Protein AF-A0A3C1Q9Z7-F1 (afdb_monomer)

Radius of gyration: 29.39 Å; Cα contacts (8 Å, |Δi|>4): 634; chains: 1; bounding box: 84×66×76 Å

Mean predicted aligned error: 12.73 Å

Secondary structure (DSSP, 8-state):
-----SSS--------------------SSHHHHHHHHHHHHHHHHHHHHHHHHTSSSTTSS---------------------------S--TT-EEEEEEEEE-TTS-EEEEETTEEEEETT--TT-EEEEEEEEE-SSEEEEEEEEEEE--TTB---S-TTTTTBSS-TTTTB-HHHHHHHHHHHHHHIIIIIT--TT---PPP---SS-SS-BSEEEEEEEEETTEEEEEEEBTTSS-EEE-S--TTB-HHHHHHHHHHHHHHHHTTPPBPPTTT---SEEEEEEEE-TTT--EEEEEEESSSSPGGG-HHHHHHHHHHH-TTEEEEEEEE----SS----SEEEEEEE-SEEEEEETTEEEEEESS----S-HHHHHHHHHH-

Foldseek 3Di:
DDPDDLFFDADDDDDDDDDDDDDDDDDPPPVVVVVVVVVVVVVVVVVVVVVVVVVVVVVPPDDDDDDDDDDDDDDDDDDDPDDPPLPPPPDDAFDKDKFAFAAADPLGWTWTDDPNAIETEQPADHGWTFIWGFHADDSRHTYTYTPDTPGHDPQFDDQPDPCVSFFQPPRCSRGHQQRVQVNVQVVVQCCCCVVVVHNPDDRDGDDDDPDQWQQFQKDKWFWAADPNAIATAGHTGRDNDGDHDQDDGRHHPLQSVLVVLLSVVLVVLVFHGADLVVRDTFFTMWMWGAQPAPRAIEIETETLDDQARSNQLLVSLVVSCVVPVSYQWYKYFYDNDDDDDRGDDDIDTSDHDQWDWHDAPNDIDTHGPPDDDDGGRVVVNVVVVVD

Sequence (387 aa):
MSKEGCDFASASMVTQAVGKNAGWRTAGGHVLKALRGQRENMRKKAVVWGRIAMAKSDQHRQNGSGQVQYEAKAVEDTGARHRDLRVSAPVQVGQEVVLTIDGLSSTGEGVGRTLGFAVFVPGALVGEEIVCTVECVKKNYARAILDRVITPSPERAEPMCDLYPSCGGCQLLHLSYEGQLAAKRQRVVDAVTRIGGLDDVKVHPVIGMADPWRYRNKVQHPVGTRDDELVTGCYMGGTHEVVPTEDCHIQRQASMAIIATVRRLAREFGLSGYDEASRQGMLRHVLVKYAYGTGEAMVVLVTNGAGSPGGRGEEFGARIAQDHPEVKSVIQNVNTARGSMVLGRKNIVLWGEETITDRMEGLAFRISATSFYQVNPIQTVTLYRKA

Structure (mmCIF, N/CA/C/O backbone):
data_AF-A0A3C1Q9Z7-F1
#
_entry.id   AF-A0A3C1Q9Z7-F1
#
loop_
_atom_site.group_PDB
_atom_site.id
_atom_site.type_symbol
_atom_site.label_atom_id
_atom_site.label_alt_id
_atom_site.label_comp_id
_atom_site.label_asym_id
_atom_site.label_entity_id
_atom_site.label_seq_id
_atom_site.pdbx_PDB_ins_code
_atom_site.Cartn_x
_atom_site.Cartn_y
_atom_site.Cartn_z
_atom_site.occupancy
_atom_site.B_iso_or_equiv
_atom_site.auth_seq_id
_atom_site.auth_comp_id
_atom_site.auth_asym_id
_atom_site.auth_atom_id
_atom_site.pdbx_PDB_model_num
ATOM 1 N N . MET A 1 1 ? 28.100 17.578 4.627 1.00 30.39 1 MET A N 1
ATOM 2 C CA . MET A 1 1 ? 27.951 16.776 3.391 1.00 30.39 1 MET A CA 1
ATOM 3 C C . MET A 1 1 ? 27.182 15.513 3.751 1.00 30.39 1 MET A C 1
ATOM 5 O O . MET A 1 1 ? 27.782 14.504 4.106 1.00 30.39 1 MET A O 1
ATOM 9 N N . SER A 1 2 ? 25.858 15.633 3.821 1.00 27.48 2 SER A N 1
ATOM 10 C CA . SER A 1 2 ? 24.934 14.602 4.298 1.00 27.48 2 SER A CA 1
ATOM 11 C C . SER A 1 2 ? 24.701 13.528 3.232 1.00 27.48 2 SER A C 1
ATOM 13 O O . SER A 1 2 ? 24.550 13.819 2.049 1.00 27.48 2 SER A O 1
ATOM 15 N N . LYS A 1 3 ? 24.706 12.268 3.675 1.00 29.95 3 LYS A N 1
ATOM 16 C CA . LYS A 1 3 ? 24.340 11.069 2.913 1.00 29.95 3 LYS A CA 1
ATOM 17 C C . LYS A 1 3 ? 22.816 10.870 2.944 1.00 29.95 3 LYS A C 1
ATOM 19 O O . LYS A 1 3 ? 22.336 9.908 3.527 1.00 29.95 3 LYS A O 1
ATOM 24 N N . GLU A 1 4 ? 22.079 11.769 2.315 1.00 37.91 4 GLU A N 1
ATOM 25 C CA . GLU A 1 4 ? 20.675 11.565 1.936 1.00 37.91 4 GLU A CA 1
ATOM 26 C C . GLU A 1 4 ? 20.680 11.740 0.414 1.00 37.91 4 GLU A C 1
ATOM 28 O O . GLU A 1 4 ? 20.879 12.834 -0.087 1.00 37.91 4 GLU A O 1
ATOM 33 N N . GLY A 1 5 ? 20.732 10.726 -0.439 1.00 38.34 5 GLY A N 1
ATOM 34 C CA . GLY A 1 5 ? 20.089 9.431 -0.372 1.00 38.34 5 GLY A CA 1
ATOM 35 C C . GLY A 1 5 ? 19.184 9.380 -1.595 1.00 38.34 5 GLY A C 1
ATOM 36 O O . GLY A 1 5 ? 17.998 9.609 -1.480 1.00 38.34 5 GLY A O 1
ATOM 37 N N . CYS A 1 6 ? 19.752 9.128 -2.781 1.00 43.62 6 CYS A N 1
ATOM 38 C CA . CYS A 1 6 ? 19.045 8.855 -4.054 1.00 43.62 6 CYS A CA 1
ATOM 39 C C . CYS A 1 6 ? 18.153 7.581 -3.995 1.00 43.62 6 CYS A C 1
ATOM 41 O O . CYS A 1 6 ? 17.895 6.919 -4.991 1.00 43.62 6 CYS A O 1
ATOM 43 N N . ASP A 1 7 ? 17.730 7.217 -2.789 1.00 42.00 7 ASP A N 1
ATOM 44 C CA . ASP A 1 7 ? 16.775 6.178 -2.484 1.00 42.00 7 ASP A CA 1
ATOM 45 C C . ASP A 1 7 ? 15.483 6.926 -2.157 1.00 42.00 7 ASP A C 1
ATOM 47 O O . ASP A 1 7 ? 15.411 7.627 -1.153 1.00 42.00 7 ASP A O 1
ATOM 51 N N . PHE A 1 8 ? 14.500 6.806 -3.050 1.00 42.22 8 PHE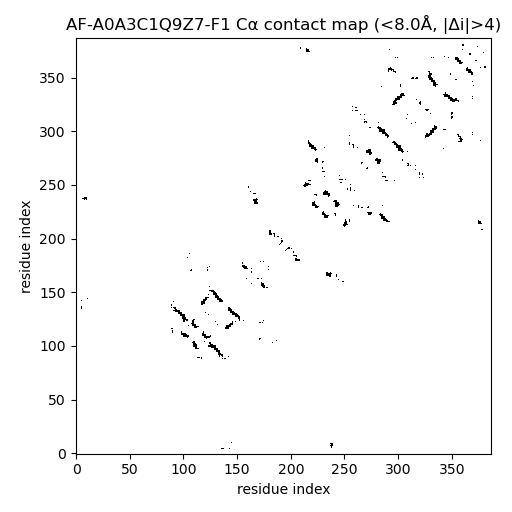 A N 1
ATOM 52 C CA . PHE A 1 8 ? 13.143 7.305 -2.843 1.00 42.22 8 PHE A CA 1
ATOM 53 C C . PHE A 1 8 ? 13.018 8.827 -2.607 1.00 42.22 8 PHE A C 1
ATOM 55 O O . PHE A 1 8 ? 12.402 9.272 -1.647 1.00 42.22 8 PHE A O 1
ATOM 62 N N . ALA A 1 9 ? 13.535 9.637 -3.533 1.00 30.30 9 ALA A N 1
ATOM 63 C CA . ALA A 1 9 ? 13.016 10.989 -3.737 1.00 30.30 9 ALA A CA 1
ATOM 64 C C . ALA A 1 9 ? 11.944 10.931 -4.838 1.00 30.30 9 ALA A C 1
ATOM 66 O O . ALA A 1 9 ? 12.137 10.283 -5.869 1.00 30.30 9 ALA A O 1
ATOM 67 N N . SER A 1 10 ? 10.776 11.514 -4.575 1.00 36.03 10 SER A N 1
ATOM 68 C CA . SER A 1 10 ? 9.692 11.671 -5.542 1.00 36.03 10 SER A CA 1
ATOM 69 C C . SER A 1 10 ? 9.700 13.067 -6.143 1.00 36.03 10 SER A C 1
ATOM 71 O O . SER A 1 10 ? 10.027 14.046 -5.471 1.00 36.03 10 SER A O 1
ATOM 73 N N . ALA A 1 11 ? 9.236 13.120 -7.391 1.00 33.03 11 ALA A N 1
ATOM 74 C CA . ALA A 1 11 ? 8.947 14.302 -8.183 1.00 33.03 11 ALA A CA 1
ATOM 75 C C . ALA A 1 11 ? 8.317 15.440 -7.359 1.00 33.03 11 ALA A C 1
ATOM 77 O O . ALA A 1 11 ? 7.126 15.441 -7.051 1.00 33.03 11 ALA A O 1
ATOM 78 N N . SER A 1 12 ? 9.132 16.442 -7.051 1.00 29.17 12 SER A N 1
ATOM 79 C CA . SER A 1 12 ? 8.684 17.773 -6.669 1.00 29.17 12 SER A CA 1
ATOM 80 C C . SER A 1 12 ? 8.872 18.674 -7.883 1.00 29.17 12 SER A C 1
ATOM 82 O O . SER A 1 12 ? 10.006 18.876 -8.306 1.00 29.17 12 SER A O 1
ATOM 84 N N . MET A 1 13 ? 7.751 19.153 -8.435 1.00 28.89 13 MET A N 1
ATOM 85 C CA . MET A 1 13 ? 7.559 20.339 -9.297 1.00 28.89 13 MET A CA 1
ATOM 86 C C . MET A 1 13 ? 6.588 20.090 -10.463 1.00 28.89 13 MET A C 1
ATOM 88 O O . MET A 1 13 ? 6.927 20.304 -11.617 1.00 28.89 13 MET A O 1
ATOM 92 N N . VAL A 1 14 ? 5.329 19.754 -10.164 1.00 28.75 14 VAL A N 1
ATOM 93 C CA . VAL A 1 14 ? 4.192 20.211 -10.989 1.00 28.75 14 VAL A CA 1
ATOM 94 C C . VAL A 1 14 ? 3.019 20.529 -10.063 1.00 28.75 14 VAL A C 1
ATOM 96 O O . VAL A 1 14 ? 2.076 19.758 -9.911 1.00 28.75 14 VAL A O 1
ATOM 99 N N . THR A 1 15 ? 3.066 21.672 -9.386 1.00 27.31 15 THR A N 1
ATOM 100 C CA . THR A 1 15 ? 1.842 22.296 -8.871 1.00 27.31 15 THR A CA 1
ATOM 101 C C . THR A 1 15 ? 2.059 23.789 -8.722 1.00 27.31 15 THR A C 1
ATOM 103 O O . THR A 1 15 ? 2.426 24.269 -7.660 1.00 27.31 15 THR A O 1
ATOM 106 N N . GLN A 1 16 ? 1.826 24.547 -9.791 1.00 24.61 16 GLN A N 1
ATOM 107 C CA . GLN A 1 16 ? 1.409 25.938 -9.665 1.00 24.61 16 GLN A CA 1
ATOM 108 C C . GLN A 1 16 ? 0.508 26.303 -10.846 1.00 24.61 16 GLN A C 1
ATOM 110 O O . GLN A 1 16 ? 0.833 26.036 -11.998 1.00 24.61 16 GLN A O 1
ATOM 115 N N . ALA A 1 17 ? -0.605 26.950 -10.496 1.00 26.30 17 ALA A N 1
ATOM 116 C CA . ALA A 1 17 ? -1.605 27.594 -11.344 1.00 26.30 17 ALA A CA 1
ATOM 117 C C . ALA A 1 17 ? -2.769 26.732 -11.871 1.00 26.30 17 ALA A C 1
ATOM 119 O O . ALA A 1 17 ? -2.943 26.576 -13.073 1.00 26.30 17 ALA A O 1
ATOM 120 N N . VAL A 1 18 ? -3.688 26.351 -10.974 1.00 27.05 18 VAL A N 1
ATOM 121 C CA . VAL A 1 18 ? -5.127 26.433 -11.285 1.00 27.05 18 VAL A CA 1
ATOM 122 C C . VAL A 1 18 ? -5.853 27.032 -10.082 1.00 27.05 18 VAL A C 1
ATOM 124 O O . VAL A 1 18 ? -5.957 26.408 -9.032 1.00 27.05 18 VAL A O 1
ATOM 127 N N . GLY A 1 19 ? -6.339 28.265 -10.238 1.00 22.94 19 GLY A N 1
ATOM 128 C CA . GLY A 1 19 ? -7.253 28.890 -9.285 1.00 22.94 19 GLY A CA 1
ATOM 129 C C . GLY A 1 19 ? -7.072 30.397 -9.125 1.00 22.94 19 GLY A C 1
ATOM 130 O O . GLY A 1 19 ? -6.485 30.830 -8.139 1.00 22.94 19 GLY A O 1
ATOM 131 N N . LYS A 1 20 ? -7.623 31.190 -10.057 1.00 26.55 20 LYS A N 1
ATOM 132 C CA . LYS A 1 20 ? -8.638 32.235 -9.785 1.00 26.55 20 LYS A CA 1
ATOM 133 C C . LYS A 1 20 ? -8.829 33.193 -10.974 1.00 26.55 20 LYS A C 1
ATOM 135 O O . LYS A 1 20 ? -7.875 33.704 -11.544 1.00 26.55 20 LYS A O 1
ATOM 140 N N . ASN A 1 21 ? -10.107 33.499 -11.181 1.00 25.33 21 ASN A N 1
ATOM 141 C CA . ASN A 1 21 ? -10.713 34.675 -11.807 1.00 25.33 21 ASN A CA 1
ATOM 142 C C . ASN A 1 21 ? -11.062 34.693 -13.302 1.00 25.33 21 ASN A C 1
ATOM 144 O O . ASN A 1 21 ? -10.265 34.479 -14.206 1.00 25.33 21 ASN A O 1
ATOM 148 N N . ALA A 1 22 ? -12.341 35.024 -13.475 1.00 27.78 22 ALA A N 1
ATOM 149 C CA . ALA A 1 22 ? -13.090 35.317 -14.673 1.00 27.78 22 ALA A CA 1
ATOM 150 C C . ALA A 1 22 ? -12.616 36.582 -15.407 1.00 27.78 22 ALA A C 1
ATOM 152 O O . ALA A 1 22 ? -12.175 37.545 -14.783 1.00 27.78 22 ALA A O 1
ATOM 153 N N . GLY A 1 23 ? -12.893 36.616 -16.714 1.00 24.81 23 GLY A N 1
ATOM 154 C CA . GLY A 1 23 ? -13.211 37.849 -17.433 1.00 24.81 23 GLY A CA 1
ATOM 155 C C . GLY A 1 23 ? -12.275 38.235 -18.583 1.00 24.81 23 GLY A C 1
ATOM 156 O O . GLY A 1 23 ? -11.082 38.413 -18.391 1.00 24.81 23 GLY A O 1
ATOM 157 N N . TRP A 1 24 ? -12.917 38.525 -19.720 1.00 23.70 24 TRP A N 1
ATOM 158 C CA . TRP A 1 24 ? -12.494 39.354 -20.862 1.00 23.70 24 TRP A CA 1
ATOM 159 C C . TRP A 1 24 ? -11.914 38.671 -22.115 1.00 23.70 24 TRP A C 1
ATOM 161 O O . TRP A 1 24 ? -10.833 38.092 -22.153 1.00 23.70 24 TRP A O 1
ATOM 171 N N . ARG A 1 25 ? -12.706 38.825 -23.188 1.00 30.78 25 ARG A N 1
ATOM 172 C CA . ARG A 1 25 ? -12.355 38.691 -24.605 1.00 30.78 25 ARG A CA 1
ATOM 173 C C . ARG A 1 25 ? -11.308 39.750 -25.004 1.00 30.78 25 ARG A C 1
ATOM 175 O O . ARG A 1 25 ? -11.165 40.765 -24.338 1.00 30.78 25 ARG A O 1
ATOM 182 N N . THR A 1 26 ? -10.699 39.509 -26.171 1.00 36.16 26 THR A N 1
ATOM 183 C CA . THR A 1 26 ? -9.820 40.366 -27.004 1.00 36.16 26 THR A CA 1
ATOM 184 C C . THR A 1 26 ? -8.334 40.451 -26.635 1.00 36.16 26 THR A C 1
ATOM 186 O O . THR A 1 26 ? -7.927 41.347 -25.912 1.00 36.16 26 THR A O 1
ATOM 189 N N . ALA A 1 27 ? -7.504 39.586 -27.243 1.00 28.39 27 ALA A N 1
ATOM 190 C CA . ALA A 1 27 ? -6.073 39.845 -27.502 1.00 28.39 27 ALA A CA 1
ATOM 191 C C . ALA A 1 27 ? -5.470 38.862 -28.543 1.00 28.39 27 ALA A C 1
ATOM 193 O O . ALA A 1 27 ? -4.442 38.232 -28.313 1.00 28.39 27 ALA A O 1
ATOM 194 N N . GLY A 1 28 ? -6.100 38.706 -29.715 1.00 28.69 28 GLY A N 1
ATOM 195 C CA . GLY A 1 28 ? -5.648 37.778 -30.773 1.00 28.69 28 GLY A CA 1
ATOM 196 C C . GLY A 1 28 ? -4.454 38.243 -31.631 1.00 28.69 28 GLY A C 1
ATOM 197 O O . GLY A 1 28 ? -4.053 37.532 -32.544 1.00 28.69 28 GLY A O 1
ATOM 198 N N . GLY A 1 29 ? -3.877 39.424 -31.380 1.00 28.55 29 GLY A N 1
ATOM 199 C CA . GLY A 1 29 ? -2.871 40.029 -32.272 1.00 28.55 29 GLY A CA 1
ATOM 200 C C . GLY A 1 29 ? -1.401 39.848 -31.868 1.00 28.55 29 GLY A C 1
ATOM 201 O O . GLY A 1 29 ? -0.521 39.879 -32.726 1.00 28.55 29 GLY A O 1
ATOM 202 N N . HIS A 1 30 ? -1.103 39.643 -30.581 1.00 30.22 30 HIS A N 1
ATOM 203 C CA . HIS A 1 30 ? 0.281 39.702 -30.081 1.00 30.22 30 HIS A CA 1
ATOM 204 C C . HIS A 1 30 ? 0.997 38.341 -30.036 1.00 30.22 30 HIS A C 1
ATOM 206 O O . HIS A 1 30 ? 2.220 38.288 -30.168 1.00 30.22 30 HIS A O 1
ATOM 212 N N . VAL A 1 31 ? 0.253 37.232 -29.974 1.00 31.53 31 VAL A N 1
ATOM 213 C CA . VAL A 1 31 ? 0.818 35.868 -29.928 1.00 31.53 31 VAL A CA 1
ATOM 214 C C . VAL A 1 31 ? 1.429 35.450 -31.279 1.00 31.53 31 VAL A C 1
ATOM 216 O O . VAL A 1 31 ? 2.454 34.770 -31.324 1.00 31.53 31 VAL A O 1
ATOM 219 N N . LEU A 1 32 ? 0.893 35.943 -32.403 1.00 32.12 32 LEU A N 1
ATOM 220 C CA . LEU A 1 32 ? 1.396 35.614 -33.746 1.00 32.12 32 LEU A CA 1
ATOM 221 C C . LEU A 1 32 ? 2.736 36.286 -34.109 1.00 32.12 32 LEU A C 1
ATOM 223 O O . LEU A 1 32 ? 3.471 35.758 -34.947 1.00 32.12 32 LEU A O 1
ATOM 227 N N . LYS A 1 33 ? 3.104 37.411 -33.474 1.00 32.56 33 LYS A N 1
ATOM 228 C CA . LYS A 1 33 ? 4.416 38.058 -33.692 1.00 32.56 33 LYS A CA 1
ATOM 229 C C . LYS A 1 33 ? 5.552 37.347 -32.944 1.00 32.56 33 LYS A C 1
ATOM 231 O O . LYS A 1 33 ? 6.646 37.236 -33.494 1.00 32.56 33 LYS A O 1
ATOM 236 N N . ALA A 1 34 ? 5.288 36.797 -31.756 1.00 33.31 34 ALA A N 1
ATOM 237 C CA . ALA A 1 34 ? 6.284 36.061 -30.968 1.00 33.31 34 ALA A CA 1
ATOM 238 C C . ALA A 1 34 ? 6.696 34.727 -31.630 1.00 33.31 34 ALA A C 1
ATOM 240 O O . ALA A 1 34 ? 7.877 34.377 -31.656 1.00 33.31 34 ALA A O 1
ATOM 241 N N . LEU A 1 35 ? 5.744 34.035 -32.268 1.00 32.97 35 LEU A N 1
ATOM 242 C CA . LEU A 1 35 ? 5.987 32.763 -32.963 1.00 32.97 35 LEU A CA 1
ATOM 243 C C . LEU A 1 35 ? 6.791 32.916 -34.270 1.00 32.97 35 LEU A C 1
ATOM 245 O O . LEU A 1 35 ? 7.528 32.006 -34.656 1.00 32.97 35 LEU A O 1
ATOM 249 N N . ARG A 1 36 ? 6.715 34.074 -34.947 1.00 34.47 36 ARG A N 1
ATOM 250 C CA . ARG A 1 36 ? 7.550 34.355 -36.134 1.00 34.47 36 ARG A CA 1
ATOM 251 C C . ARG A 1 36 ? 9.017 34.611 -35.769 1.00 34.47 36 ARG A C 1
ATOM 253 O O . ARG A 1 36 ? 9.893 34.082 -36.449 1.00 34.47 36 ARG A O 1
ATOM 260 N N . GLY A 1 37 ? 9.284 35.321 -34.669 1.00 32.59 37 GLY A N 1
ATOM 261 C CA . GLY A 1 37 ? 10.651 35.606 -34.208 1.00 32.59 37 GLY A CA 1
ATOM 262 C C . GLY A 1 37 ? 11.444 34.357 -33.793 1.00 32.59 37 GLY A C 1
ATOM 263 O O . GLY A 1 37 ? 12.641 34.260 -34.066 1.00 32.59 37 GLY A O 1
ATOM 264 N N . GLN A 1 38 ? 10.783 33.349 -33.211 1.00 36.72 38 GLN A N 1
ATOM 265 C CA . GLN A 1 38 ? 11.439 32.087 -32.836 1.00 36.72 38 GLN A CA 1
ATOM 266 C C . GLN A 1 38 ? 11.796 31.199 -34.043 1.00 36.72 38 GLN A C 1
ATOM 268 O O . GLN A 1 38 ? 12.835 30.533 -34.031 1.00 36.72 38 GLN A O 1
ATOM 273 N N . ARG A 1 39 ? 11.002 31.231 -35.124 1.00 34.47 39 ARG A N 1
ATOM 274 C CA . ARG A 1 39 ? 11.285 30.478 -36.364 1.00 34.47 39 ARG A CA 1
ATOM 275 C C . ARG A 1 39 ? 12.511 31.005 -37.115 1.00 34.47 39 ARG A C 1
ATOM 277 O O . ARG A 1 39 ? 13.263 30.223 -37.698 1.00 34.47 39 ARG A O 1
ATOM 284 N N . GLU A 1 40 ? 12.739 32.313 -37.084 1.00 35.88 40 GLU A N 1
ATOM 285 C CA . GLU A 1 40 ? 13.875 32.953 -37.759 1.00 35.88 40 GLU A CA 1
ATOM 286 C C . GLU A 1 40 ? 15.202 32.700 -37.025 1.00 35.88 40 GLU A C 1
ATOM 288 O O . GLU A 1 40 ? 16.241 32.485 -37.654 1.00 35.88 40 GLU A O 1
ATOM 293 N N . ASN A 1 41 ? 15.151 32.610 -35.692 1.00 35.34 41 ASN A N 1
ATOM 294 C CA . ASN A 1 41 ? 16.310 32.290 -34.860 1.00 35.34 41 ASN A CA 1
ATOM 295 C C . ASN A 1 41 ? 16.735 30.809 -34.988 1.00 35.34 41 ASN A C 1
ATOM 297 O O . ASN A 1 41 ? 17.928 30.500 -34.982 1.00 35.34 41 ASN A O 1
ATOM 301 N N . MET A 1 42 ? 15.779 29.893 -35.202 1.00 36.53 42 MET A N 1
ATOM 302 C CA . MET A 1 42 ? 16.071 28.483 -35.508 1.00 36.53 42 MET A CA 1
ATOM 303 C C . MET A 1 42 ? 16.719 28.289 -36.888 1.00 36.53 42 MET A C 1
ATOM 305 O O . MET A 1 42 ? 17.660 27.506 -37.014 1.00 36.53 42 MET A O 1
ATOM 309 N N . ARG A 1 43 ? 16.299 29.046 -37.914 1.00 37.38 43 ARG A N 1
ATOM 310 C CA . ARG A 1 43 ? 16.929 28.987 -39.249 1.00 37.38 43 ARG A CA 1
ATOM 311 C C . ARG A 1 43 ? 18.377 29.485 -39.242 1.00 37.38 43 ARG A C 1
ATOM 313 O O . ARG A 1 43 ? 19.222 28.877 -39.893 1.00 37.38 43 ARG A O 1
ATOM 320 N N . LYS A 1 44 ? 18.697 30.529 -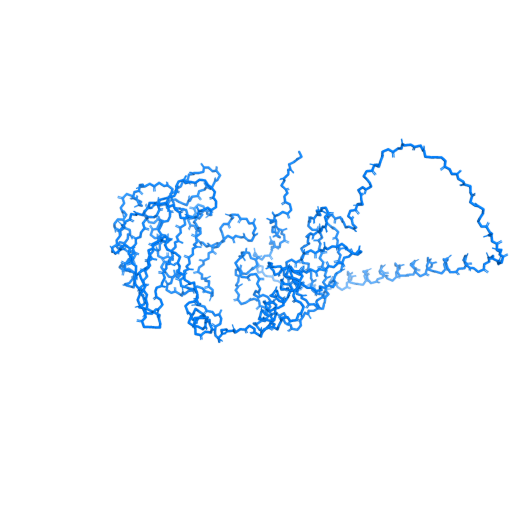38.467 1.00 34.97 44 LYS A N 1
ATOM 321 C CA . LYS A 1 44 ? 20.080 31.034 -38.340 1.00 34.97 44 LYS A CA 1
ATOM 322 C C . LYS A 1 44 ? 21.012 30.041 -37.629 1.00 34.97 44 LYS A C 1
ATOM 324 O O . LYS A 1 44 ? 22.165 29.915 -38.032 1.00 34.97 44 LYS A O 1
ATOM 329 N N . LYS A 1 45 ? 20.517 29.278 -36.643 1.00 37.41 45 LYS A N 1
ATOM 330 C CA . LYS A 1 45 ? 21.303 28.231 -35.956 1.00 37.41 45 LYS A CA 1
ATOM 331 C C . LYS A 1 45 ? 21.590 27.005 -36.838 1.00 37.41 45 LYS A C 1
ATOM 333 O O . LYS A 1 45 ? 22.677 26.443 -36.736 1.00 37.41 45 LYS A O 1
ATOM 338 N N . ALA A 1 46 ? 20.685 26.642 -37.751 1.00 35.94 46 ALA A N 1
ATOM 339 C CA . ALA A 1 46 ? 20.885 25.522 -38.681 1.00 35.94 46 ALA A CA 1
ATOM 340 C C . ALA A 1 46 ? 21.978 25.790 -39.742 1.00 35.94 46 ALA A C 1
ATOM 342 O O . ALA A 1 46 ? 22.743 24.892 -40.086 1.00 35.94 46 ALA A O 1
ATOM 343 N N . VAL A 1 47 ? 22.118 27.037 -40.213 1.00 38.03 47 VAL A N 1
ATOM 344 C CA . VAL A 1 47 ? 23.144 27.420 -41.209 1.00 38.03 47 VAL A CA 1
ATOM 345 C C . VAL A 1 47 ? 24.564 27.399 -40.619 1.00 38.03 47 VAL A C 1
ATOM 347 O O . VAL A 1 47 ? 25.520 27.065 -41.318 1.00 38.03 47 VAL A O 1
ATOM 350 N N . VAL A 1 48 ? 24.712 27.701 -39.323 1.00 35.56 48 VAL A N 1
ATOM 351 C CA . VAL A 1 48 ? 26.011 27.666 -38.623 1.00 35.56 48 VAL A CA 1
ATOM 352 C C . VAL A 1 48 ? 26.490 26.226 -38.404 1.00 35.56 48 VAL A C 1
ATOM 354 O O . VAL A 1 48 ? 27.671 25.942 -38.593 1.00 35.56 48 VAL A O 1
ATOM 357 N N . TRP A 1 49 ? 25.580 25.294 -38.104 1.00 34.38 49 TRP A N 1
ATOM 358 C CA . TRP A 1 49 ? 25.919 23.874 -37.939 1.00 34.38 49 TRP A CA 1
ATOM 359 C C . TRP A 1 49 ? 26.242 23.163 -39.263 1.00 34.38 49 TRP A C 1
ATOM 361 O O . TRP A 1 49 ? 27.127 22.309 -39.291 1.00 34.38 49 TRP A O 1
ATOM 371 N N . GLY A 1 50 ? 25.629 23.578 -40.378 1.00 32.50 50 GLY A N 1
ATOM 372 C CA . GLY A 1 50 ? 25.967 23.064 -41.713 1.00 32.50 50 GLY A CA 1
ATOM 373 C C . GLY A 1 50 ? 27.395 23.399 -42.175 1.00 32.50 50 GLY A C 1
ATOM 374 O O . GLY A 1 50 ? 28.012 22.605 -42.881 1.00 32.50 50 GLY A O 1
ATOM 375 N N . ARG A 1 51 ? 27.967 24.532 -41.735 1.00 32.94 51 ARG A N 1
ATOM 376 C CA . ARG A 1 51 ? 29.344 24.938 -42.093 1.00 32.94 51 ARG A CA 1
ATOM 377 C C . ARG A 1 51 ? 30.434 24.238 -41.274 1.00 32.94 51 ARG A C 1
ATOM 379 O O . ARG A 1 51 ? 31.548 24.096 -41.761 1.00 32.94 51 ARG A O 1
ATOM 386 N N . ILE A 1 52 ? 30.121 23.764 -40.066 1.00 36.16 52 ILE A N 1
ATOM 387 C CA . ILE A 1 52 ? 31.079 23.045 -39.204 1.00 36.16 52 ILE A CA 1
ATOM 388 C C . ILE A 1 52 ? 31.215 21.573 -39.633 1.00 36.16 52 ILE A C 1
ATOM 390 O O . ILE A 1 52 ? 32.296 20.997 -39.521 1.00 36.16 52 ILE A O 1
ATOM 394 N N . ALA A 1 53 ? 30.155 20.979 -40.192 1.00 34.12 53 ALA A N 1
ATOM 395 C CA . ALA A 1 53 ? 30.173 19.600 -40.684 1.00 34.12 53 ALA A CA 1
ATOM 396 C C . ALA A 1 53 ? 30.992 19.417 -41.981 1.00 34.12 53 ALA A C 1
ATOM 398 O O . ALA A 1 53 ? 31.610 18.372 -42.159 1.00 34.12 53 ALA A O 1
ATOM 399 N N . MET A 1 54 ? 31.076 20.437 -42.846 1.00 32.16 54 MET A N 1
ATOM 400 C CA . MET A 1 54 ? 31.872 20.380 -44.087 1.00 32.16 54 MET A CA 1
ATOM 401 C C . MET A 1 54 ? 33.382 20.598 -43.876 1.00 32.16 54 MET A C 1
ATOM 403 O O . MET A 1 54 ? 34.177 20.168 -44.701 1.00 32.16 54 MET A O 1
ATOM 407 N N . ALA A 1 55 ? 33.808 21.201 -42.760 1.00 35.50 55 ALA A N 1
ATOM 408 C CA . ALA A 1 55 ? 35.228 21.459 -42.488 1.00 35.50 55 ALA A CA 1
ATOM 409 C C . ALA A 1 55 ? 35.990 20.249 -41.903 1.00 35.50 55 ALA A C 1
ATOM 411 O O . ALA A 1 55 ? 37.217 20.268 -41.847 1.00 35.50 55 ALA A O 1
ATOM 412 N N . LYS A 1 56 ? 35.287 19.189 -41.472 1.00 34.34 56 LYS A N 1
ATOM 413 C CA . LYS A 1 56 ? 35.901 17.965 -40.916 1.00 34.34 56 LYS A CA 1
ATOM 414 C C . LYS A 1 56 ? 36.001 16.801 -41.908 1.00 34.34 56 LYS A C 1
ATOM 416 O O . LYS A 1 56 ? 36.671 15.822 -41.597 1.00 34.34 56 LYS A O 1
ATOM 421 N N . SER A 1 57 ? 35.395 16.899 -43.094 1.00 33.31 57 SER A N 1
ATOM 422 C CA . SER A 1 57 ? 35.490 15.860 -44.132 1.00 33.31 57 SER A CA 1
ATOM 423 C C . SER A 1 57 ? 36.656 16.050 -45.112 1.00 33.31 57 SER A C 1
ATOM 425 O O . SER A 1 57 ? 37.012 15.094 -45.793 1.00 33.31 57 SER A O 1
ATOM 427 N N . ASP A 1 58 ? 37.296 17.225 -45.147 1.00 32.31 58 ASP A N 1
ATOM 428 C CA . ASP A 1 58 ? 38.420 17.514 -46.061 1.00 32.31 58 ASP A CA 1
ATOM 429 C C . ASP A 1 58 ? 39.816 17.268 -45.456 1.00 32.31 58 ASP A C 1
ATOM 431 O O . ASP A 1 58 ? 40.804 17.209 -46.183 1.00 32.31 58 ASP A O 1
ATOM 435 N N . GLN A 1 59 ? 39.926 17.028 -44.143 1.00 32.72 59 GLN A N 1
ATOM 436 C CA . GLN A 1 59 ? 41.213 16.732 -43.485 1.00 32.72 59 GLN A CA 1
ATOM 437 C C . GLN A 1 59 ? 41.616 15.246 -43.498 1.00 32.72 59 GLN A C 1
ATOM 439 O O . GLN A 1 59 ? 42.709 14.910 -43.050 1.00 32.72 59 GLN A O 1
ATOM 444 N N . HIS A 1 60 ? 40.792 14.351 -44.054 1.00 33.12 60 HIS A N 1
ATOM 445 C CA . HIS A 1 60 ? 41.086 12.910 -44.131 1.00 33.12 60 HIS A CA 1
ATOM 446 C C . HIS A 1 60 ? 41.421 12.391 -45.538 1.00 33.12 60 HIS A C 1
ATOM 448 O O . HIS A 1 60 ? 41.390 11.185 -45.775 1.00 33.12 60 HIS A O 1
ATOM 454 N N . ARG A 1 61 ? 41.797 13.275 -46.476 1.00 31.95 61 ARG A N 1
ATOM 455 C CA . ARG A 1 61 ? 42.127 12.881 -47.860 1.00 31.95 61 ARG A CA 1
ATOM 456 C C . ARG A 1 61 ? 43.543 13.214 -48.336 1.00 31.95 61 ARG A C 1
ATOM 458 O O . ARG A 1 61 ? 43.803 13.155 -49.533 1.00 31.95 61 ARG A O 1
ATOM 465 N N . GLN A 1 62 ? 44.470 13.492 -47.420 1.00 34.56 62 GLN A N 1
ATOM 466 C CA . GLN A 1 62 ? 45.902 13.601 -47.718 1.00 34.56 62 GLN A CA 1
ATOM 467 C C . GLN A 1 62 ? 46.732 12.993 -46.584 1.00 34.56 62 GLN A C 1
ATOM 469 O O . GLN A 1 62 ? 46.953 13.628 -45.561 1.00 34.56 62 GLN A O 1
ATOM 474 N N . ASN A 1 63 ? 47.120 11.728 -46.751 1.00 30.00 63 ASN A N 1
ATOM 475 C CA . ASN A 1 63 ? 48.484 11.224 -46.554 1.00 30.00 63 ASN A CA 1
ATOM 476 C C . ASN A 1 63 ? 48.467 9.701 -46.717 1.00 30.00 63 ASN A C 1
ATOM 478 O O . ASN A 1 63 ? 47.849 8.973 -45.944 1.00 30.00 63 ASN A O 1
ATOM 482 N N . GLY A 1 64 ? 49.088 9.250 -47.805 1.00 27.03 64 GLY A N 1
ATOM 483 C CA . GLY A 1 64 ? 49.180 7.852 -48.187 1.00 27.03 64 GLY A CA 1
ATOM 484 C C . GLY A 1 64 ? 50.247 7.074 -47.420 1.00 27.03 64 GLY A C 1
ATOM 485 O O . GLY A 1 64 ? 51.158 7.641 -46.825 1.00 27.03 64 GLY A O 1
ATOM 486 N N . SER A 1 65 ? 50.090 5.752 -47.507 1.00 34.12 65 SER A N 1
ATOM 487 C CA . SER A 1 65 ? 51.133 4.719 -47.553 1.00 34.12 65 SER A CA 1
ATOM 488 C C . SER A 1 65 ? 52.373 4.913 -46.669 1.00 34.12 65 SER A C 1
ATOM 490 O O . SER A 1 65 ? 53.356 5.529 -47.074 1.00 34.12 65 SER A O 1
ATOM 492 N N . GLY A 1 66 ? 52.377 4.230 -45.526 1.00 27.12 66 GLY A N 1
ATOM 493 C CA . GLY A 1 66 ? 53.586 3.916 -44.772 1.00 27.12 66 GLY A CA 1
ATOM 494 C C . GLY A 1 66 ? 53.322 2.741 -43.840 1.00 27.12 66 GLY A C 1
ATOM 495 O O . GLY A 1 66 ? 52.662 2.901 -42.818 1.00 27.12 66 GLY A O 1
ATOM 496 N N . GLN A 1 67 ? 53.800 1.549 -44.207 1.00 29.88 67 GLN A N 1
ATOM 497 C CA . GLN A 1 67 ? 53.939 0.436 -43.269 1.00 29.88 67 GLN A CA 1
ATOM 498 C C . GLN A 1 67 ? 54.903 0.871 -42.163 1.00 29.88 67 GLN A C 1
ATOM 500 O O . GLN A 1 67 ? 56.059 1.174 -42.444 1.00 29.88 67 GLN A O 1
ATOM 505 N N . VAL A 1 68 ? 54.441 0.879 -40.915 1.00 28.00 68 VAL A N 1
ATOM 506 C CA . VAL A 1 68 ? 55.312 1.037 -39.748 1.00 28.00 68 VAL A CA 1
ATOM 507 C C . VAL A 1 68 ? 55.247 -0.261 -38.957 1.00 28.00 68 VAL A C 1
ATOM 509 O O . VAL A 1 68 ? 54.209 -0.623 -38.405 1.00 28.00 68 VAL A O 1
ATOM 512 N N . GLN A 1 69 ? 56.359 -0.994 -38.978 1.00 24.28 69 GLN A N 1
ATOM 513 C CA . GLN A 1 69 ? 56.609 -2.134 -38.106 1.00 24.28 69 GLN A CA 1
ATOM 514 C C . GLN A 1 69 ? 56.803 -1.629 -36.671 1.00 24.28 69 GLN A C 1
ATOM 516 O O . GLN A 1 69 ? 57.536 -0.669 -36.447 1.00 24.28 69 GLN A O 1
ATOM 521 N N . TYR A 1 70 ? 56.156 -2.273 -35.701 1.00 27.39 70 TYR A N 1
ATOM 522 C CA . TYR A 1 70 ? 56.383 -1.999 -34.284 1.00 27.39 70 TYR A CA 1
ATOM 523 C C . TYR A 1 70 ? 57.499 -2.911 -33.762 1.00 27.39 70 TYR A C 1
ATOM 525 O O . TYR A 1 70 ? 57.300 -4.115 -33.612 1.00 27.39 70 TYR A O 1
ATOM 533 N N . GLU A 1 71 ? 58.667 -2.335 -33.471 1.00 24.67 71 GLU A N 1
ATOM 534 C CA . GLU A 1 71 ? 59.677 -2.962 -32.614 1.00 24.67 71 GLU A CA 1
ATOM 535 C C . GLU A 1 71 ? 59.230 -2.873 -31.148 1.00 24.67 71 GLU A C 1
ATOM 537 O O . GLU A 1 71 ? 58.932 -1.794 -30.629 1.00 24.67 71 GLU A O 1
ATOM 542 N N . ALA A 1 72 ? 59.193 -4.016 -30.465 1.00 26.80 72 ALA A N 1
ATOM 543 C CA . ALA A 1 72 ? 58.938 -4.087 -29.035 1.00 26.80 72 ALA A CA 1
ATOM 544 C C . ALA A 1 72 ? 60.177 -3.613 -28.258 1.00 26.80 72 ALA A C 1
ATOM 546 O O . ALA A 1 72 ? 61.194 -4.303 -28.216 1.00 26.80 72 ALA A O 1
ATOM 547 N N . LYS A 1 73 ? 60.082 -2.453 -27.597 1.00 25.42 73 LYS A N 1
ATOM 548 C CA . LYS A 1 73 ? 60.985 -2.090 -26.498 1.00 25.42 73 LYS A CA 1
ATOM 549 C C . LYS A 1 73 ? 60.297 -2.381 -25.171 1.00 25.42 73 LYS A C 1
ATOM 551 O O . LYS A 1 73 ? 59.251 -1.811 -24.871 1.00 25.42 73 LYS A O 1
ATOM 556 N N . ALA A 1 74 ? 60.902 -3.278 -24.399 1.00 27.03 74 ALA A N 1
ATOM 557 C CA . ALA A 1 74 ? 60.563 -3.516 -23.006 1.00 27.03 74 ALA A CA 1
ATOM 558 C C . ALA A 1 74 ? 60.728 -2.212 -22.210 1.00 27.03 74 ALA A C 1
ATOM 560 O O . ALA A 1 74 ? 61.776 -1.570 -22.285 1.00 27.03 74 ALA A O 1
ATOM 561 N N . VAL A 1 75 ? 59.688 -1.823 -21.472 1.00 27.89 75 VAL A N 1
ATOM 562 C CA . VAL A 1 75 ? 59.748 -0.750 -20.477 1.00 27.89 75 VAL A CA 1
ATOM 563 C C . VAL A 1 75 ? 59.541 -1.395 -19.117 1.00 27.89 75 VAL A C 1
ATOM 565 O O . VAL A 1 75 ? 58.573 -2.124 -18.906 1.00 27.89 75 VAL A O 1
ATOM 568 N N . GLU A 1 76 ? 60.516 -1.161 -18.247 1.00 27.08 76 GLU A N 1
ATOM 569 C CA . GLU A 1 76 ? 60.633 -1.708 -16.904 1.00 27.08 76 GLU A CA 1
ATOM 570 C C . GLU A 1 76 ? 59.465 -1.299 -15.998 1.00 27.08 76 GLU A C 1
ATOM 572 O O . GLU A 1 76 ? 58.995 -0.157 -15.995 1.00 27.08 76 GLU A O 1
ATOM 577 N N . ASP A 1 77 ? 59.035 -2.280 -15.208 1.00 31.56 77 ASP A N 1
ATOM 578 C CA . ASP A 1 77 ? 58.035 -2.191 -14.153 1.00 31.56 77 ASP A CA 1
ATOM 579 C C . ASP A 1 77 ? 58.506 -1.228 -13.054 1.00 31.56 77 ASP A C 1
ATOM 581 O O . ASP A 1 77 ? 59.359 -1.550 -12.225 1.00 31.56 77 ASP A O 1
ATOM 585 N N . THR A 1 78 ? 57.960 -0.013 -13.060 1.00 30.56 78 THR A N 1
ATOM 586 C CA . THR A 1 78 ? 58.077 0.917 -11.936 1.00 30.56 78 THR A CA 1
ATOM 587 C C . THR A 1 78 ? 56.729 0.992 -11.238 1.00 30.56 78 THR A C 1
ATOM 589 O O . THR A 1 78 ? 55.782 1.629 -11.699 1.00 30.56 78 THR A O 1
ATOM 592 N N . GLY A 1 79 ? 56.653 0.294 -10.104 1.00 40.50 79 GLY A N 1
ATOM 593 C CA . GLY A 1 79 ? 55.475 0.186 -9.257 1.00 40.50 79 GLY A CA 1
ATOM 594 C C . GLY A 1 79 ? 54.867 1.543 -8.897 1.00 40.50 79 GLY A C 1
ATOM 595 O O . GLY A 1 79 ? 55.303 2.224 -7.969 1.00 40.50 79 GLY A O 1
ATOM 596 N N . ALA A 1 80 ? 53.785 1.891 -9.588 1.00 30.62 80 ALA A N 1
ATOM 597 C CA . ALA A 1 80 ? 52.883 2.970 -9.226 1.00 30.62 80 ALA A CA 1
ATOM 598 C C . ALA A 1 80 ? 51.496 2.371 -8.977 1.00 30.62 80 ALA A C 1
ATOM 600 O O . ALA A 1 80 ? 50.843 1.833 -9.867 1.00 30.62 80 ALA A O 1
ATOM 601 N N . ARG A 1 81 ? 51.067 2.447 -7.715 1.00 32.94 81 ARG A N 1
ATOM 602 C CA . ARG A 1 81 ? 49.771 1.984 -7.204 1.00 32.94 81 ARG A CA 1
ATOM 603 C C . ARG A 1 81 ? 48.646 2.434 -8.140 1.00 32.94 81 ARG A C 1
ATOM 605 O O . ARG A 1 81 ? 48.525 3.632 -8.397 1.00 32.94 81 ARG A O 1
ATOM 612 N N . HIS A 1 82 ? 47.819 1.487 -8.589 1.00 33.81 82 HIS A N 1
ATOM 613 C CA . HIS A 1 82 ? 46.568 1.737 -9.304 1.00 33.81 82 HIS A CA 1
ATOM 614 C C . HIS A 1 82 ? 45.762 2.829 -8.582 1.00 33.81 82 HIS A C 1
ATOM 616 O O . HIS A 1 82 ? 45.113 2.583 -7.566 1.00 33.81 82 HIS A O 1
ATOM 622 N N . ARG A 1 83 ? 45.822 4.064 -9.088 1.00 37.16 83 ARG A N 1
ATOM 623 C CA . ARG A 1 83 ? 44.838 5.093 -8.762 1.00 37.16 83 ARG A CA 1
ATOM 624 C C . ARG A 1 83 ? 43.536 4.643 -9.406 1.00 37.16 83 ARG A C 1
ATOM 626 O O . ARG A 1 83 ? 43.487 4.509 -10.625 1.00 37.16 83 ARG A O 1
ATOM 633 N N . ASP A 1 84 ? 42.511 4.422 -8.587 1.00 36.72 84 ASP A N 1
ATOM 634 C CA . ASP A 1 84 ? 41.125 4.255 -9.020 1.00 36.72 84 ASP A CA 1
ATOM 635 C C . ASP A 1 84 ? 40.772 5.337 -10.052 1.00 36.72 84 ASP A C 1
ATOM 637 O O . ASP A 1 84 ? 40.485 6.488 -9.704 1.00 36.72 84 ASP A O 1
ATOM 641 N N . LEU A 1 85 ? 40.776 4.971 -11.334 1.00 40.53 85 LEU A N 1
ATOM 642 C CA . LEU A 1 85 ? 40.096 5.722 -12.378 1.00 40.53 85 LEU A CA 1
ATOM 643 C C . LEU A 1 85 ? 38.603 5.593 -12.077 1.00 40.53 85 LEU A C 1
ATOM 645 O O . LEU A 1 85 ? 37.933 4.667 -12.531 1.00 40.53 85 LEU A O 1
ATOM 649 N N . ARG A 1 86 ? 38.076 6.500 -11.249 1.00 44.84 86 ARG A N 1
ATOM 650 C CA . ARG A 1 86 ? 36.633 6.699 -11.128 1.00 44.84 86 ARG A CA 1
ATOM 651 C C . ARG A 1 86 ? 36.146 7.130 -12.504 1.00 44.84 86 ARG A C 1
ATOM 653 O O . ARG A 1 86 ? 36.249 8.305 -12.844 1.00 44.84 86 ARG A O 1
ATOM 660 N N . VAL A 1 87 ? 35.661 6.176 -13.294 1.00 54.12 87 VAL A N 1
ATOM 661 C CA . VAL A 1 87 ? 34.889 6.461 -14.501 1.00 54.12 87 VAL A CA 1
ATOM 662 C C . VAL A 1 87 ? 33.744 7.355 -14.042 1.00 54.12 87 VAL A C 1
ATOM 664 O O . VAL A 1 87 ? 32.873 6.923 -13.285 1.00 54.12 87 VAL A O 1
ATOM 667 N N . SER A 1 88 ? 33.819 8.640 -14.383 1.00 69.81 88 SER A N 1
ATOM 668 C CA . SER A 1 88 ? 32.738 9.576 -14.114 1.00 69.81 88 SER A CA 1
ATOM 669 C C . SER A 1 88 ? 31.498 9.043 -14.813 1.00 69.81 88 SER A C 1
ATOM 671 O O . SER A 1 88 ? 31.583 8.655 -15.980 1.00 69.81 88 SER A O 1
ATOM 673 N N . ALA A 1 89 ? 30.369 9.003 -14.109 1.00 82.88 89 ALA A N 1
ATOM 674 C CA . ALA A 1 89 ? 29.115 8.595 -14.719 1.00 82.88 89 ALA A CA 1
ATOM 675 C C . ALA A 1 89 ? 28.878 9.406 -16.011 1.00 82.88 89 ALA A C 1
ATOM 677 O O . ALA A 1 89 ? 29.158 10.609 -16.028 1.00 82.88 89 ALA A O 1
ATOM 678 N N . PRO A 1 90 ? 28.370 8.782 -17.086 1.00 90.06 90 PRO A N 1
ATOM 679 C CA . PRO A 1 90 ? 28.177 9.449 -18.376 1.00 90.06 90 PRO A CA 1
ATOM 680 C C . PRO A 1 90 ? 27.028 10.469 -18.370 1.00 90.06 90 PRO A C 1
ATOM 682 O O . PRO A 1 90 ? 26.715 11.051 -19.406 1.00 90.06 90 PRO A O 1
ATOM 685 N N . VAL A 1 91 ? 26.391 10.669 -17.215 1.00 93.69 91 VAL A N 1
ATOM 686 C CA . VAL A 1 91 ? 25.275 11.584 -17.000 1.00 93.69 91 VAL A CA 1
ATOM 687 C C . VAL A 1 91 ? 25.489 12.413 -15.738 1.00 93.69 91 VAL A C 1
ATOM 689 O O . VAL A 1 91 ? 26.158 11.975 -14.798 1.00 93.69 91 VAL A O 1
ATOM 692 N N . GLN A 1 92 ? 24.891 13.601 -15.705 1.00 94.62 92 GLN A N 1
ATOM 693 C CA . GLN A 1 92 ? 24.936 14.527 -14.572 1.00 94.62 92 GLN A CA 1
ATOM 694 C C . GLN A 1 92 ? 23.529 14.833 -14.055 1.00 94.62 92 GLN A C 1
ATOM 696 O O . GLN A 1 92 ? 22.560 14.764 -14.802 1.00 94.62 92 GLN A O 1
ATOM 701 N N . VAL A 1 93 ? 23.413 15.191 -12.776 1.00 96.50 93 VAL A N 1
ATOM 702 C CA . VAL A 1 93 ? 22.138 15.643 -12.196 1.00 96.50 93 VAL A CA 1
ATOM 703 C C . VAL A 1 93 ? 21.636 16.886 -12.936 1.00 96.50 93 VAL A C 1
ATOM 705 O O . VAL A 1 93 ? 22.415 17.795 -13.217 1.00 96.50 93 VAL A O 1
ATOM 708 N N . GLY A 1 94 ? 20.343 16.914 -13.258 1.00 95.81 94 GLY A N 1
ATOM 709 C CA . GLY A 1 94 ? 19.689 17.961 -14.045 1.00 95.81 94 GLY A CA 1
ATOM 710 C C . GLY A 1 94 ? 19.881 17.832 -15.559 1.00 95.81 94 GLY A C 1
ATOM 711 O O . GLY A 1 94 ? 19.356 18.654 -16.305 1.00 95.81 94 GLY A O 1
ATOM 712 N N . GLN A 1 95 ? 20.621 16.827 -16.035 1.00 96.19 95 GLN A N 1
ATOM 713 C CA . GLN A 1 95 ? 20.789 16.588 -17.465 1.00 96.19 95 GLN A CA 1
ATOM 714 C C . GLN A 1 95 ? 19.520 15.973 -18.066 1.00 96.19 95 GLN A C 1
ATOM 716 O O . GLN A 1 95 ? 19.060 14.928 -17.607 1.00 96.19 95 GLN A O 1
ATOM 721 N N . GLU A 1 96 ? 19.012 16.582 -19.136 1.00 97.56 96 GLU A N 1
ATOM 722 C CA . GLU A 1 96 ? 17.980 15.988 -19.988 1.00 97.56 96 GLU A CA 1
ATOM 723 C C . GLU A 1 96 ? 18.612 14.911 -20.886 1.00 97.56 96 GLU A C 1
ATOM 725 O O . GLU A 1 96 ? 19.646 15.136 -21.527 1.00 97.56 96 GLU A O 1
ATOM 730 N N . VAL A 1 97 ? 17.999 13.729 -20.931 1.00 96.12 97 VAL A N 1
ATOM 731 C CA . VAL A 1 97 ? 18.417 12.617 -21.789 1.00 96.12 97 VAL A CA 1
ATOM 732 C C . VAL A 1 97 ? 17.215 12.022 -22.515 1.00 96.12 97 VAL A C 1
ATOM 734 O O . VAL A 1 97 ? 16.118 11.929 -21.965 1.00 96.12 97 VAL A O 1
ATOM 737 N N . VAL A 1 98 ? 17.440 11.603 -23.760 1.00 97.44 98 VAL A N 1
ATOM 738 C CA . VAL A 1 98 ? 16.479 10.811 -24.533 1.00 97.44 98 VAL A CA 1
ATOM 739 C C . VAL A 1 98 ? 16.838 9.343 -24.361 1.00 97.44 98 VAL A C 1
ATOM 741 O O . VAL A 1 98 ? 18.001 8.976 -24.544 1.00 97.44 98 VAL A O 1
ATOM 744 N N . LEU A 1 99 ? 15.863 8.517 -23.988 1.00 97.19 99 LEU A N 1
ATOM 745 C CA . LEU A 1 99 ? 16.066 7.090 -23.744 1.00 97.19 99 LEU A CA 1
ATOM 746 C C . LEU A 1 99 ? 15.005 6.258 -24.450 1.00 97.19 99 LEU A C 1
ATOM 748 O O . LEU A 1 99 ? 13.827 6.612 -24.459 1.00 97.19 99 LEU A O 1
ATOM 752 N N . THR A 1 100 ? 15.435 5.106 -24.953 1.00 97.94 100 THR A N 1
ATOM 753 C CA . THR A 1 100 ? 14.549 3.982 -25.251 1.00 97.94 100 THR A CA 1
ATOM 754 C C . THR A 1 100 ? 14.498 3.067 -24.031 1.00 97.94 100 THR A C 1
ATOM 756 O O . THR A 1 100 ? 15.531 2.793 -23.413 1.00 97.94 100 THR A O 1
ATOM 759 N N . ILE A 1 101 ? 13.300 2.624 -23.654 1.00 98.12 101 ILE A N 1
ATOM 760 C CA . ILE A 1 101 ? 13.102 1.742 -22.502 1.00 98.12 101 ILE A CA 1
ATOM 761 C C . ILE A 1 101 ? 13.132 0.278 -22.942 1.00 98.12 101 ILE A C 1
ATOM 763 O O . ILE A 1 101 ? 12.258 -0.187 -23.677 1.00 98.12 101 ILE A O 1
ATOM 767 N N . ASP A 1 102 ? 14.115 -0.459 -22.427 1.00 94.88 102 ASP A N 1
ATOM 768 C CA . ASP A 1 102 ? 14.397 -1.850 -22.803 1.00 94.88 102 ASP A CA 1
ATOM 769 C C . ASP A 1 102 ? 13.667 -2.868 -21.915 1.00 94.88 102 ASP A C 1
ATOM 771 O O . ASP A 1 102 ? 13.513 -4.035 -22.275 1.00 94.88 102 ASP A O 1
ATOM 775 N N . GLY A 1 103 ? 13.270 -2.463 -20.707 1.00 94.69 103 GLY A N 1
ATOM 776 C CA . GLY A 1 103 ? 12.727 -3.376 -19.708 1.00 94.69 103 GLY A CA 1
ATOM 777 C C . GLY A 1 103 ? 12.145 -2.663 -18.496 1.00 94.69 103 GLY A C 1
ATOM 778 O O . GLY A 1 103 ? 12.184 -1.438 -18.400 1.00 94.69 103 GLY A O 1
ATOM 779 N N . LEU A 1 104 ? 11.623 -3.453 -17.559 1.00 96.00 104 LEU A N 1
ATOM 780 C CA . LEU A 1 104 ? 11.145 -2.977 -16.264 1.00 96.00 104 LEU A CA 1
ATOM 781 C C . LEU A 1 104 ? 11.998 -3.558 -15.137 1.00 96.00 104 LEU A C 1
ATOM 783 O O . LEU A 1 104 ? 12.416 -4.717 -15.186 1.00 96.00 104 LEU A O 1
ATOM 787 N N . SER A 1 105 ? 12.226 -2.765 -14.096 1.00 93.06 105 SER A N 1
ATOM 788 C CA . SER A 1 105 ? 12.821 -3.232 -12.849 1.00 93.06 105 SER A CA 1
ATOM 789 C C . SER A 1 105 ? 11.847 -4.131 -12.070 1.00 93.06 105 SER A C 1
ATOM 791 O O . SER A 1 105 ? 10.654 -4.225 -12.370 1.00 93.06 105 SER A O 1
ATOM 793 N N . SER A 1 106 ? 12.325 -4.767 -10.996 1.00 87.19 106 SER A N 1
ATOM 794 C CA . SER A 1 106 ? 11.478 -5.572 -10.101 1.00 87.19 106 SER A CA 1
ATOM 795 C C . SER A 1 106 ? 10.341 -4.779 -9.439 1.00 87.19 106 SER A C 1
ATOM 797 O O . SER A 1 106 ? 9.341 -5.380 -9.036 1.00 87.19 106 SER A O 1
ATOM 799 N N . THR A 1 107 ? 10.516 -3.459 -9.327 1.00 86.44 107 THR A N 1
ATOM 800 C CA . THR A 1 107 ? 9.583 -2.456 -8.784 1.00 86.44 107 THR A CA 1
ATOM 801 C C . THR A 1 107 ? 8.723 -1.792 -9.865 1.00 86.44 107 THR A C 1
ATOM 803 O O . THR A 1 107 ? 7.898 -0.945 -9.541 1.00 86.44 107 THR A O 1
ATOM 806 N N . GLY A 1 108 ? 8.871 -2.189 -11.135 1.00 92.19 108 GLY A N 1
ATOM 807 C CA . GLY A 1 108 ? 8.054 -1.681 -12.239 1.00 92.19 108 GLY A CA 1
ATOM 808 C C . GLY A 1 108 ? 8.532 -0.360 -12.839 1.00 92.19 108 GLY A C 1
ATOM 809 O O . GLY A 1 108 ? 7.759 0.307 -13.515 1.00 92.19 108 GLY A O 1
ATOM 810 N N . GLU A 1 109 ? 9.779 0.038 -12.594 1.00 95.12 109 GLU A N 1
ATOM 811 C CA . GLU A 1 109 ? 10.361 1.251 -13.177 1.00 95.12 109 GLU A CA 1
ATOM 812 C C . GLU A 1 109 ? 10.938 0.935 -14.553 1.00 95.12 109 GLU A C 1
ATOM 814 O O . GLU A 1 109 ? 11.586 -0.101 -14.716 1.00 95.12 109 GLU A O 1
ATOM 819 N N . GLY A 1 110 ? 10.753 1.829 -15.524 1.00 97.12 110 GLY A N 1
ATOM 820 C CA . GLY A 1 110 ? 11.386 1.710 -16.831 1.00 97.12 110 GLY A CA 1
ATOM 821 C C . GLY A 1 110 ? 12.904 1.716 -16.704 1.00 97.12 110 GLY A C 1
ATOM 822 O O . GLY A 1 110 ? 13.469 2.503 -15.944 1.00 97.12 110 GLY A O 1
ATOM 823 N N . VAL A 1 111 ? 13.573 0.834 -17.438 1.00 97.31 111 VAL A N 1
ATOM 824 C CA . VAL A 1 111 ? 15.033 0.758 -17.492 1.00 97.31 111 VAL A CA 1
ATOM 825 C C . VAL A 1 111 ? 15.482 1.021 -18.919 1.00 97.31 111 VAL A C 1
ATOM 827 O O . VAL A 1 111 ? 15.221 0.219 -19.816 1.00 97.31 111 VAL A O 1
ATOM 830 N N . GLY A 1 112 ? 16.174 2.141 -19.108 1.00 96.88 112 GLY A N 1
ATOM 831 C CA . GLY A 1 112 ? 16.895 2.467 -20.335 1.00 96.88 112 GLY A CA 1
ATOM 832 C C . GLY A 1 112 ? 18.402 2.495 -20.093 1.00 96.88 112 GLY A C 1
ATOM 833 O O . GLY A 1 112 ? 18.877 2.430 -18.951 1.00 96.88 112 GLY A O 1
ATOM 834 N N . ARG A 1 113 ? 19.179 2.605 -21.170 1.00 95.44 113 ARG A N 1
ATOM 835 C CA . ARG A 1 113 ? 20.636 2.766 -21.088 1.00 95.44 113 ARG A CA 1
ATOM 836 C C . ARG A 1 113 ? 21.116 3.922 -21.946 1.00 95.44 113 ARG A C 1
ATOM 838 O O . ARG A 1 113 ? 20.687 4.085 -23.081 1.00 95.44 113 ARG A O 1
ATOM 845 N N . THR A 1 114 ? 22.083 4.667 -21.425 1.00 91.81 114 THR A N 1
ATOM 846 C CA . THR A 1 114 ? 22.853 5.655 -22.188 1.00 91.81 114 THR A CA 1
ATOM 847 C C . THR A 1 114 ? 24.335 5.367 -22.017 1.00 91.81 114 THR A C 1
ATOM 849 O O . THR A 1 114 ? 24.811 5.217 -20.894 1.00 91.81 114 THR A O 1
ATOM 852 N N . LEU A 1 115 ? 25.062 5.196 -23.126 1.00 88.69 115 LEU A N 1
ATOM 853 C CA . LEU A 1 115 ? 26.486 4.821 -23.116 1.00 88.69 115 LEU A CA 1
ATOM 854 C C . LEU A 1 115 ? 26.782 3.599 -22.214 1.00 88.69 115 LEU A C 1
ATOM 856 O O . LEU A 1 115 ? 27.769 3.567 -21.485 1.00 88.69 115 LEU A O 1
ATOM 860 N N . GLY A 1 116 ? 25.884 2.606 -22.222 1.00 88.88 116 GLY A N 1
ATOM 861 C CA . GLY A 1 116 ? 25.980 1.396 -21.394 1.00 88.88 116 GLY A CA 1
ATOM 862 C C . GLY A 1 116 ? 25.624 1.577 -19.910 1.00 88.88 116 GLY A C 1
ATOM 863 O O . GLY A 1 116 ? 25.597 0.594 -19.172 1.00 88.88 116 GLY A O 1
ATOM 864 N N . PHE A 1 117 ? 25.308 2.793 -19.464 1.00 94.00 117 PHE A N 1
ATOM 865 C CA . PHE A 1 117 ? 24.952 3.111 -18.083 1.00 94.00 117 PHE A CA 1
ATOM 866 C C . PHE A 1 117 ? 23.437 3.067 -17.877 1.00 94.00 117 PHE A C 1
ATOM 868 O O . PHE A 1 117 ? 22.684 3.675 -18.639 1.00 94.00 117 PHE A O 1
ATOM 875 N N . ALA A 1 118 ? 22.989 2.330 -16.859 1.00 96.31 118 ALA A N 1
ATOM 876 C CA . ALA A 1 118 ? 21.570 2.119 -16.591 1.00 96.31 118 ALA A CA 1
ATOM 877 C C . ALA A 1 118 ? 20.912 3.372 -15.998 1.00 96.31 118 ALA A C 1
ATOM 879 O O . ALA A 1 118 ? 21.437 3.976 -15.058 1.00 96.31 118 ALA A O 1
ATOM 880 N N . VAL A 1 119 ? 19.737 3.721 -16.517 1.00 97.50 119 VAL A N 1
ATOM 881 C CA . VAL A 1 119 ? 18.906 4.818 -16.018 1.00 97.50 119 VAL A CA 1
ATOM 882 C C . VAL A 1 119 ? 17.509 4.281 -15.718 1.00 97.50 119 VAL A C 1
ATOM 884 O O . VAL A 1 119 ? 16.847 3.733 -16.600 1.00 97.50 119 VAL A O 1
ATOM 887 N N . PHE A 1 120 ? 17.083 4.421 -14.464 1.00 97.38 120 PHE A N 1
ATOM 888 C CA . PHE A 1 120 ? 15.760 4.021 -13.990 1.00 97.38 120 PHE A CA 1
ATOM 889 C C . PHE A 1 120 ? 14.798 5.203 -14.059 1.00 97.38 120 PHE A C 1
ATOM 891 O O . PHE A 1 120 ? 15.093 6.271 -13.518 1.00 97.38 120 PHE A O 1
ATOM 898 N N . VAL A 1 121 ? 13.648 5.002 -14.694 1.00 97.19 121 VAL A N 1
ATOM 899 C CA . VAL A 1 121 ? 12.646 6.042 -14.934 1.00 97.19 121 VAL A CA 1
ATOM 900 C C . VAL A 1 121 ? 11.263 5.525 -14.517 1.00 97.19 121 VAL A C 1
ATOM 902 O O . VAL A 1 121 ? 10.623 4.777 -15.262 1.00 97.19 121 VAL A O 1
ATOM 905 N N . PRO A 1 122 ? 10.785 5.869 -13.308 1.00 94.81 122 PRO A N 1
ATOM 906 C CA . PRO A 1 122 ? 9.431 5.536 -12.873 1.00 94.81 122 PRO A CA 1
ATOM 907 C C . PRO A 1 122 ? 8.373 6.080 -13.841 1.00 94.81 122 PRO A C 1
ATOM 909 O O . PRO A 1 122 ? 8.478 7.211 -14.309 1.00 94.81 122 PRO A O 1
ATOM 912 N N . GLY A 1 123 ? 7.342 5.282 -14.128 1.00 94.50 123 GLY A N 1
ATOM 913 C CA . GLY A 1 123 ? 6.246 5.665 -15.029 1.00 94.50 123 GLY A CA 1
ATOM 914 C C . GLY A 1 123 ? 6.532 5.486 -16.526 1.00 94.50 123 GLY A C 1
ATOM 915 O O . GLY A 1 123 ? 5.631 5.711 -17.339 1.00 94.50 123 GLY A O 1
ATOM 916 N N . ALA A 1 124 ? 7.754 5.090 -16.898 1.00 97.19 124 ALA A N 1
ATOM 917 C CA . ALA A 1 124 ? 8.122 4.746 -18.268 1.00 97.19 124 ALA A CA 1
ATOM 918 C C . ALA A 1 124 ? 7.947 3.240 -18.531 1.00 97.19 124 ALA A C 1
ATOM 920 O O . ALA A 1 124 ? 8.214 2.413 -17.655 1.00 97.19 124 ALA A O 1
ATOM 921 N N . LEU A 1 125 ? 7.516 2.886 -19.742 1.00 97.69 125 LEU A N 1
ATOM 922 C CA . LEU A 1 125 ? 7.179 1.518 -20.142 1.00 97.69 125 LEU A CA 1
ATOM 923 C C . LEU A 1 125 ? 8.094 0.989 -21.242 1.00 97.69 125 LEU A C 1
ATOM 925 O O . LEU A 1 125 ? 8.689 1.748 -21.996 1.00 97.69 125 LEU A O 1
ATOM 929 N N . VAL A 1 126 ? 8.177 -0.337 -21.356 1.00 96.75 126 VAL A N 1
ATOM 930 C CA . VAL A 1 126 ? 8.973 -1.009 -22.394 1.00 96.75 126 VAL A CA 1
ATOM 931 C C . VAL A 1 126 ? 8.506 -0.606 -23.791 1.00 96.75 126 VAL A C 1
ATOM 933 O O . VAL A 1 126 ? 7.304 -0.572 -24.070 1.00 96.75 126 VAL A O 1
ATOM 936 N N . GLY A 1 127 ? 9.477 -0.339 -24.665 1.00 95.88 127 GLY A N 1
ATOM 937 C CA . GLY A 1 127 ? 9.251 0.083 -26.046 1.00 95.88 127 GLY A CA 1
ATOM 938 C C . GLY A 1 127 ? 9.024 1.584 -26.211 1.00 95.88 127 GLY A C 1
ATOM 939 O O . GLY A 1 127 ? 8.890 2.043 -27.342 1.00 95.88 127 GLY A O 1
ATOM 940 N N . GLU A 1 128 ? 8.999 2.355 -25.122 1.00 98.06 128 GLU A N 1
ATOM 941 C CA . GLU A 1 128 ? 8.848 3.804 -25.207 1.00 98.06 128 GLU A CA 1
ATOM 942 C C . GLU A 1 128 ? 10.147 4.508 -25.559 1.00 98.06 128 GLU A C 1
ATOM 944 O O . GLU A 1 128 ? 11.225 4.143 -25.087 1.00 98.06 128 GLU A O 1
ATOM 949 N N . GLU A 1 129 ? 10.004 5.583 -26.328 1.00 98.25 129 GLU A N 1
ATOM 950 C CA . GLU A 1 129 ? 11.013 6.627 -26.435 1.00 98.25 129 GLU A CA 1
ATOM 951 C C . GLU A 1 129 ? 10.569 7.811 -25.577 1.00 98.25 129 GLU A C 1
ATOM 953 O O . GLU A 1 129 ? 9.454 8.321 -25.731 1.00 98.25 129 GLU A O 1
ATOM 958 N N . ILE A 1 130 ? 11.427 8.238 -24.656 1.00 98.31 130 ILE A N 1
ATOM 959 C CA . ILE A 1 130 ? 11.094 9.236 -23.642 1.00 98.31 130 ILE A CA 1
ATOM 960 C C . ILE A 1 130 ? 12.148 10.331 -23.556 1.00 98.31 130 ILE A C 1
ATOM 962 O O . ILE A 1 130 ? 13.310 10.134 -23.912 1.00 98.31 130 ILE A O 1
ATOM 966 N N . VAL A 1 131 ? 11.737 11.470 -23.007 1.00 98.19 131 VAL A N 1
ATOM 967 C CA . VAL A 1 131 ? 12.637 12.486 -22.465 1.00 98.19 131 VAL A CA 1
ATOM 968 C C . VAL A 1 131 ? 12.522 12.457 -20.952 1.00 98.19 131 VAL A C 1
ATOM 970 O O . VAL A 1 131 ? 11.412 12.480 -20.411 1.00 98.19 131 VAL A O 1
ATOM 973 N N . CYS A 1 132 ? 13.662 12.387 -20.278 1.00 97.94 132 CYS A N 1
ATOM 974 C CA . CYS A 1 132 ? 13.725 12.404 -18.827 1.00 97.94 132 CYS A CA 1
ATOM 975 C C . CYS A 1 132 ? 14.902 13.236 -18.323 1.00 97.94 132 CYS A C 1
ATOM 977 O O . CYS A 1 132 ? 15.962 13.289 -18.955 1.00 97.94 132 CYS A O 1
ATOM 979 N N . THR A 1 133 ? 14.733 13.806 -17.136 1.00 98.25 133 THR A N 1
ATOM 980 C CA . THR A 1 133 ? 15.748 14.607 -16.461 1.00 98.25 133 THR A CA 1
ATOM 981 C C . THR A 1 133 ? 16.373 13.795 -15.340 1.00 98.25 133 THR A C 1
ATOM 983 O O . THR A 1 133 ? 15.683 13.281 -14.459 1.00 98.25 133 THR A O 1
ATOM 986 N N . VAL A 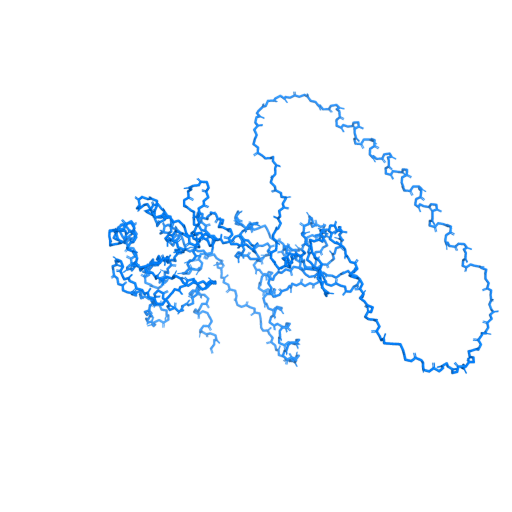1 134 ? 17.698 13.660 -15.366 1.00 97.75 134 VAL A N 1
ATOM 987 C CA . VAL A 1 134 ? 18.450 12.898 -14.363 1.00 97.75 134 VAL A CA 1
ATOM 988 C C . VAL A 1 134 ? 18.299 13.561 -12.996 1.00 97.75 134 VAL A C 1
ATOM 990 O O . VAL A 1 134 ? 18.799 14.656 -12.758 1.00 97.75 134 VAL A O 1
ATOM 993 N N . GLU A 1 135 ? 17.628 12.874 -12.081 1.00 96.25 135 GLU A N 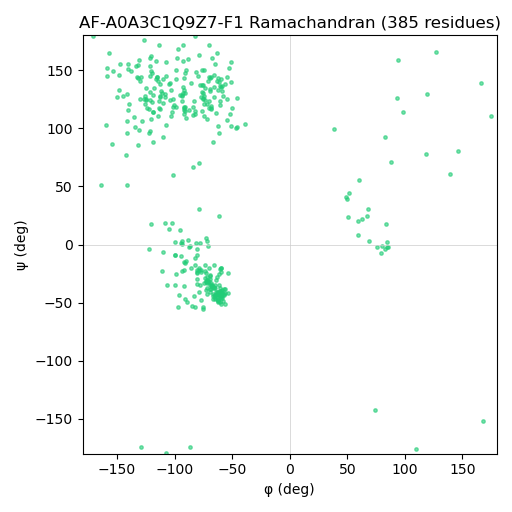1
ATOM 994 C CA . GLU A 1 135 ? 17.369 13.343 -10.721 1.00 96.25 135 GLU A CA 1
ATOM 995 C C . GLU A 1 135 ? 18.573 13.064 -9.825 1.00 96.25 135 GLU A C 1
ATOM 997 O O . GLU A 1 135 ? 19.011 13.914 -9.051 1.00 96.25 135 GLU A O 1
ATOM 1002 N N . CYS A 1 136 ? 19.145 11.866 -9.941 1.00 95.31 136 CYS A N 1
ATOM 1003 C CA . CYS A 1 136 ? 20.280 11.482 -9.126 1.00 95.31 136 CYS A CA 1
ATOM 1004 C C . CYS A 1 136 ? 21.157 10.426 -9.794 1.00 95.31 136 CYS A C 1
ATOM 1006 O O . CYS A 1 136 ? 20.702 9.575 -10.556 1.00 95.31 136 CYS A O 1
ATOM 1008 N N . VAL A 1 137 ? 22.452 10.485 -9.484 1.00 95.88 137 VAL A N 1
ATOM 1009 C CA . VAL A 1 137 ? 23.478 9.615 -10.063 1.00 95.88 137 VAL A CA 1
ATOM 1010 C C . VAL A 1 137 ? 24.166 8.842 -8.944 1.00 95.88 137 VAL A C 1
ATOM 1012 O O . VAL A 1 137 ? 24.691 9.423 -7.992 1.00 95.88 137 VAL A O 1
ATOM 1015 N N . LYS A 1 138 ? 24.163 7.514 -9.050 1.00 94.25 138 LYS A N 1
ATOM 1016 C CA . LYS A 1 138 ? 24.875 6.589 -8.160 1.00 94.25 138 LYS A CA 1
ATOM 1017 C C . LYS A 1 138 ? 26.079 6.001 -8.903 1.00 94.25 138 LYS A C 1
ATOM 1019 O O . LYS A 1 138 ? 26.331 6.300 -10.064 1.00 94.25 138 LYS A O 1
ATOM 1024 N N . LYS A 1 139 ? 26.832 5.127 -8.226 1.00 90.69 139 LYS A N 1
ATOM 1025 C CA . LYS A 1 139 ? 28.062 4.522 -8.768 1.00 90.69 139 LYS A CA 1
ATOM 1026 C C . LYS A 1 139 ? 27.843 3.783 -10.099 1.00 90.69 139 LYS A C 1
ATOM 1028 O O . LYS A 1 139 ? 28.676 3.900 -10.985 1.00 90.69 139 LYS A O 1
ATOM 1033 N N . ASN A 1 140 ? 26.744 3.032 -10.220 1.00 91.81 140 ASN A N 1
ATOM 1034 C CA . ASN A 1 140 ? 26.510 2.108 -11.342 1.00 91.81 140 ASN A CA 1
ATOM 1035 C C . ASN A 1 140 ? 25.218 2.393 -12.126 1.00 91.81 140 ASN A C 1
ATOM 1037 O O . ASN A 1 140 ? 24.924 1.688 -13.087 1.00 91.81 140 ASN A O 1
ATOM 1041 N N . TYR A 1 141 ? 24.415 3.358 -11.683 1.00 94.88 141 TYR A N 1
ATOM 1042 C CA . TYR A 1 141 ? 23.148 3.704 -12.316 1.00 94.88 141 TYR A CA 1
ATOM 1043 C C . TYR A 1 141 ? 22.747 5.140 -11.979 1.00 94.88 141 TYR A C 1
ATOM 1045 O O . TYR A 1 141 ? 23.271 5.733 -11.033 1.00 94.88 141 TYR A O 1
ATOM 1053 N N . ALA A 1 142 ? 21.789 5.677 -12.724 1.00 96.62 142 ALA A N 1
ATOM 1054 C CA . ALA A 1 142 ? 21.084 6.907 -12.390 1.00 96.62 142 ALA A CA 1
ATOM 1055 C C . ALA A 1 142 ? 19.580 6.654 -12.270 1.00 96.62 142 ALA A C 1
ATOM 1057 O O . ALA A 1 142 ? 19.055 5.663 -12.779 1.00 96.62 142 ALA A O 1
ATOM 1058 N N . ARG A 1 143 ? 18.892 7.569 -11.597 1.00 96.25 143 ARG A N 1
ATOM 1059 C CA . ARG A 1 143 ? 17.435 7.679 -11.598 1.00 96.25 143 ARG A CA 1
ATOM 1060 C C . ARG A 1 143 ? 17.068 8.994 -12.275 1.00 96.25 143 ARG A C 1
ATOM 1062 O O . ARG A 1 143 ? 17.764 9.993 -12.083 1.00 96.25 143 ARG A O 1
ATOM 1069 N N . ALA A 1 144 ? 16.013 8.986 -13.073 1.00 97.19 144 ALA A N 1
ATOM 1070 C CA . ALA A 1 144 ? 15.522 10.165 -13.768 1.00 97.19 144 ALA A CA 1
ATOM 1071 C C . ALA A 1 144 ? 14.009 10.314 -13.596 1.00 97.19 144 ALA A C 1
ATOM 1073 O O . ALA A 1 144 ? 13.294 9.335 -13.371 1.00 97.19 144 ALA A O 1
ATOM 1074 N N . ILE A 1 145 ? 13.539 11.551 -13.710 1.00 96.38 145 ILE A N 1
ATOM 1075 C CA . ILE A 1 145 ? 12.122 11.905 -13.724 1.00 96.38 145 ILE A CA 1
ATOM 1076 C C . ILE A 1 145 ? 11.662 11.903 -15.180 1.00 96.38 145 ILE A C 1
ATOM 1078 O O . ILE A 1 145 ? 12.318 12.489 -16.039 1.00 96.38 145 ILE A O 1
ATOM 1082 N N . LEU A 1 146 ? 10.555 11.219 -15.464 1.00 97.00 146 LEU A N 1
ATOM 1083 C CA . LEU A 1 146 ? 9.930 11.234 -16.783 1.00 97.00 146 LEU A CA 1
ATOM 1084 C C . LEU A 1 146 ? 9.346 12.626 -17.063 1.00 97.00 146 LEU A C 1
ATOM 1086 O O . LEU A 1 146 ? 8.405 13.034 -16.386 1.00 97.00 146 LEU A O 1
ATOM 1090 N N . ASP A 1 147 ? 9.861 13.320 -18.079 1.00 97.06 147 ASP A N 1
ATOM 1091 C CA . ASP A 1 147 ? 9.370 14.651 -18.459 1.00 97.06 147 ASP A CA 1
ATOM 1092 C C . ASP A 1 147 ? 8.256 14.549 -19.502 1.00 97.06 147 ASP A C 1
ATOM 1094 O O . ASP A 1 147 ? 7.213 15.195 -19.395 1.00 97.06 147 ASP A O 1
ATOM 1098 N N . ARG A 1 148 ? 8.477 13.734 -20.541 1.00 97.12 148 ARG A N 1
ATOM 1099 C CA . ARG A 1 148 ? 7.476 13.442 -21.575 1.00 97.12 148 ARG A CA 1
ATOM 1100 C C . ARG A 1 148 ? 7.773 12.139 -22.302 1.00 97.12 148 ARG A C 1
ATOM 1102 O O . ARG A 1 148 ? 8.927 11.758 -22.487 1.00 97.12 148 ARG A O 1
ATOM 1109 N N . VAL A 1 149 ? 6.715 11.513 -22.799 1.00 97.94 149 VAL A N 1
ATOM 1110 C CA . VAL A 1 149 ? 6.792 10.360 -23.698 1.00 97.94 149 VAL A CA 1
ATOM 1111 C C . VAL A 1 149 ? 6.744 10.868 -25.140 1.00 97.94 149 VAL A C 1
ATOM 1113 O O . VAL A 1 149 ? 5.820 11.594 -25.503 1.00 97.94 149 VAL A O 1
ATOM 1116 N N . ILE A 1 150 ? 7.754 10.530 -25.946 1.00 97.88 150 ILE A N 1
ATOM 1117 C CA . ILE A 1 150 ? 7.810 10.866 -27.378 1.00 97.88 150 ILE A CA 1
ATOM 1118 C C . ILE A 1 150 ? 7.002 9.834 -28.162 1.00 97.88 150 ILE A C 1
ATOM 1120 O O . ILE A 1 150 ? 6.084 10.194 -28.897 1.00 97.88 150 ILE A O 1
ATOM 1124 N N . THR A 1 151 ? 7.326 8.557 -27.957 1.00 98.00 151 THR A N 1
ATOM 1125 C CA . THR A 1 151 ? 6.644 7.425 -28.589 1.00 98.00 151 THR A CA 1
ATOM 1126 C C . THR A 1 151 ? 6.070 6.536 -27.489 1.00 98.00 151 THR A C 1
ATOM 1128 O O . THR A 1 151 ? 6.852 5.898 -26.781 1.00 98.00 151 THR A O 1
ATOM 1131 N N . PRO A 1 152 ? 4.739 6.518 -27.289 1.00 97.44 152 PRO A N 1
ATOM 1132 C CA . PRO A 1 152 ? 4.118 5.725 -26.237 1.00 97.44 152 PRO A CA 1
ATOM 1133 C C . PRO A 1 152 ? 4.063 4.239 -26.590 1.00 97.44 152 PRO A C 1
ATOM 1135 O O . PRO A 1 152 ? 3.928 3.861 -27.754 1.00 97.44 152 PRO A O 1
ATOM 1138 N N . SER A 1 153 ? 4.113 3.398 -25.558 1.00 97.31 153 SER A N 1
ATOM 1139 C CA . SER A 1 153 ? 3.890 1.959 -25.690 1.00 97.31 153 SER A CA 1
ATOM 1140 C C . SER A 1 153 ? 2.418 1.700 -26.033 1.00 97.31 153 SER A C 1
ATOM 1142 O O . SER A 1 153 ? 1.551 2.374 -25.470 1.00 97.31 153 SER A O 1
ATOM 1144 N N . PRO A 1 154 ? 2.090 0.708 -26.883 1.00 95.88 154 PRO A N 1
ATOM 1145 C CA . PRO A 1 154 ? 0.698 0.311 -27.111 1.00 95.88 154 PRO A CA 1
ATOM 1146 C C . PRO A 1 154 ? 0.009 -0.190 -25.832 1.00 95.88 154 PRO A C 1
ATOM 1148 O O . PRO A 1 154 ? -1.212 -0.151 -25.743 1.00 95.88 154 PRO A O 1
ATOM 1151 N N . GLU A 1 155 ? 0.786 -0.622 -24.834 1.00 97.00 155 GLU A N 1
ATOM 1152 C CA . GLU A 1 155 ? 0.280 -1.069 -23.535 1.00 97.00 155 GLU A CA 1
ATOM 1153 C C . GLU A 1 155 ? 0.110 0.083 -22.528 1.00 97.00 155 GLU A C 1
ATOM 1155 O O . GLU A 1 155 ? -0.317 -0.156 -21.397 1.00 97.00 155 GLU A O 1
ATOM 1160 N N . ARG A 1 156 ? 0.455 1.332 -22.884 1.00 97.31 156 ARG A N 1
ATOM 1161 C CA . ARG A 1 156 ? 0.246 2.482 -21.995 1.00 97.31 156 ARG A CA 1
ATOM 1162 C C . ARG A 1 156 ? -1.251 2.714 -21.798 1.00 97.31 156 ARG A C 1
ATOM 1164 O O . ARG A 1 156 ? -1.993 2.901 -22.758 1.00 97.31 156 ARG A O 1
ATOM 1171 N N . ALA A 1 157 ? -1.669 2.770 -20.541 1.00 95.94 157 ALA A N 1
ATOM 1172 C CA . ALA A 1 157 ? -3.034 3.077 -20.140 1.00 95.94 157 ALA A CA 1
ATOM 1173 C C . ALA A 1 157 ? -3.059 4.318 -19.245 1.00 95.94 157 ALA A C 1
ATOM 1175 O O . ALA A 1 157 ? -2.117 4.568 -18.491 1.00 95.94 157 ALA A O 1
ATOM 1176 N N . GLU A 1 158 ? -4.150 5.081 -19.308 1.00 94.00 158 GLU A N 1
ATOM 1177 C CA . GLU A 1 158 ? -4.381 6.160 -18.350 1.00 94.00 158 GLU A CA 1
ATOM 1178 C C . GLU A 1 158 ? -4.788 5.549 -16.996 1.00 94.00 158 GLU A C 1
ATOM 1180 O O . GLU A 1 158 ? -5.745 4.765 -16.941 1.00 94.00 158 GLU A O 1
ATOM 1185 N N . PRO A 1 159 ? -4.085 5.864 -15.895 1.00 93.81 159 PRO A N 1
ATOM 1186 C CA . PRO A 1 159 ? -4.442 5.371 -14.572 1.00 93.81 159 PRO A CA 1
ATOM 1187 C C . PRO A 1 159 ? -5.849 5.827 -14.165 1.00 93.81 159 PRO A C 1
ATOM 1189 O O . PRO A 1 159 ? -6.115 7.015 -14.052 1.00 93.81 159 PRO A O 1
ATOM 1192 N N . MET A 1 160 ? -6.742 4.891 -13.834 1.00 90.56 160 MET A N 1
ATOM 1193 C CA . MET A 1 160 ? -8.112 5.227 -13.399 1.00 90.56 160 MET A CA 1
ATOM 1194 C C . MET A 1 160 ? -8.212 5.865 -11.998 1.00 90.56 160 MET A C 1
ATOM 1196 O O . MET A 1 160 ? -9.310 6.129 -11.525 1.00 90.56 160 MET A O 1
ATOM 1200 N N . CYS A 1 161 ? -7.096 6.043 -11.288 1.00 93.25 161 CYS A N 1
ATOM 1201 C CA . CYS A 1 161 ? -7.073 6.487 -9.896 1.00 93.25 161 CYS A CA 1
ATOM 1202 C C . CYS A 1 161 ? -6.428 7.869 -9.796 1.00 93.25 161 CYS A C 1
ATOM 1204 O O . CYS A 1 161 ? -5.228 7.994 -10.031 1.00 93.25 161 CYS A O 1
ATOM 1206 N N . ASP A 1 162 ? -7.177 8.869 -9.337 1.00 92.00 162 ASP A N 1
ATOM 1207 C CA . ASP A 1 162 ? -6.688 10.251 -9.203 1.00 92.00 162 ASP A CA 1
ATOM 1208 C C . ASP A 1 162 ? -5.512 10.388 -8.224 1.00 92.00 162 ASP A C 1
ATOM 1210 O O . ASP A 1 162 ? -4.688 11.294 -8.334 1.00 92.00 162 ASP A O 1
ATOM 1214 N N . LEU A 1 163 ? -5.401 9.463 -7.266 1.00 93.06 163 LEU A N 1
ATOM 1215 C CA . LEU A 1 163 ? -4.299 9.424 -6.304 1.00 93.06 163 LEU A CA 1
ATOM 1216 C C . LEU A 1 163 ? -3.028 8.794 -6.882 1.00 93.06 163 LEU A C 1
ATOM 1218 O O . LEU A 1 163 ? -1.995 8.819 -6.221 1.00 93.06 163 LEU A O 1
ATOM 1222 N N . TYR A 1 164 ? -3.078 8.198 -8.075 1.00 92.88 164 TYR A N 1
ATOM 1223 C CA . TYR A 1 164 ? -1.951 7.481 -8.674 1.00 92.88 164 TYR A CA 1
ATOM 1224 C C . TYR A 1 164 ? -0.642 8.293 -8.755 1.00 92.88 164 TYR A C 1
ATOM 1226 O O . TYR A 1 164 ? 0.396 7.720 -8.423 1.00 92.88 164 TYR A O 1
ATOM 1234 N N . PRO A 1 165 ? -0.638 9.596 -9.118 1.00 89.50 165 PRO A N 1
ATOM 1235 C CA . PRO A 1 165 ? 0.606 10.363 -9.223 1.00 89.50 165 PRO A CA 1
ATOM 1236 C C . PRO A 1 165 ? 1.365 10.511 -7.898 1.00 89.50 165 PRO A C 1
ATOM 1238 O O . PRO A 1 165 ? 2.584 10.656 -7.905 1.00 89.50 165 PRO A O 1
ATOM 1241 N N . SER A 1 166 ? 0.660 10.486 -6.762 1.00 90.94 166 SER A N 1
ATOM 1242 C CA . SER A 1 166 ? 1.245 10.683 -5.430 1.00 90.94 166 SER A CA 1
ATOM 1243 C C . SER A 1 166 ? 1.328 9.388 -4.617 1.00 90.94 166 SER A C 1
ATOM 1245 O O . SER A 1 166 ? 2.283 9.184 -3.870 1.00 90.94 166 SER A O 1
ATOM 1247 N N . CYS A 1 167 ? 0.357 8.487 -4.758 1.00 90.94 167 CYS A N 1
ATOM 1248 C CA . CYS A 1 167 ? 0.258 7.245 -4.000 1.00 90.94 167 CYS A CA 1
ATOM 1249 C C . CYS A 1 167 ? 1.324 6.226 -4.426 1.00 90.94 167 CYS A C 1
ATOM 1251 O O . CYS A 1 167 ? 1.319 5.722 -5.548 1.00 90.94 167 CYS A O 1
ATOM 1253 N N . GLY A 1 168 ? 2.177 5.805 -3.487 1.00 85.88 168 GLY A N 1
ATOM 1254 C CA . GLY A 1 168 ? 3.225 4.806 -3.738 1.00 85.88 168 GLY A CA 1
ATOM 1255 C C . GLY A 1 168 ? 2.740 3.357 -3.910 1.00 85.88 168 GLY A C 1
ATOM 1256 O O . GLY A 1 168 ? 3.562 2.445 -3.961 1.00 85.88 168 GLY A O 1
ATOM 1257 N N . GLY A 1 169 ? 1.425 3.109 -3.939 1.00 89.25 169 GLY A N 1
ATOM 1258 C CA . GLY A 1 169 ? 0.854 1.761 -3.857 1.00 89.25 169 GLY A CA 1
ATOM 1259 C C . GLY A 1 169 ? 0.753 1.007 -5.188 1.00 89.25 169 GLY A C 1
ATOM 1260 O O . GLY A 1 169 ? 1.198 -0.135 -5.289 1.00 89.25 169 GLY A O 1
ATOM 1261 N N . CYS A 1 170 ? 0.129 1.606 -6.207 1.00 93.19 170 CYS A N 1
ATOM 1262 C CA . CYS A 1 170 ? -0.281 0.903 -7.434 1.00 93.19 170 CYS A CA 1
ATOM 1263 C C . CYS A 1 170 ? 0.672 1.164 -8.606 1.00 93.19 170 CYS A C 1
ATOM 1265 O O . CYS A 1 170 ? 0.242 1.659 -9.635 1.00 93.19 170 CYS A O 1
ATOM 1267 N N . GLN A 1 171 ? 1.949 0.808 -8.473 1.00 91.75 171 GLN A N 1
ATOM 1268 C CA . GLN A 1 171 ? 3.044 1.222 -9.374 1.00 91.75 171 GLN A CA 1
ATOM 1269 C C . GLN A 1 171 ? 2.839 0.945 -10.878 1.00 91.75 171 GLN A C 1
ATOM 1271 O O . GLN A 1 171 ? 3.432 1.628 -11.702 1.00 91.75 171 GLN A O 1
ATOM 1276 N N . LEU A 1 172 ? 2.007 -0.032 -11.253 1.00 94.81 172 LEU A N 1
ATOM 1277 C CA . LEU A 1 172 ? 1.793 -0.446 -12.648 1.00 94.81 172 LEU A CA 1
ATOM 1278 C C . LEU A 1 172 ? 0.455 0.027 -13.245 1.00 94.81 172 LEU A C 1
ATOM 1280 O O . LEU A 1 172 ? 0.055 -0.475 -14.288 1.00 94.81 172 LEU A O 1
ATOM 1284 N N . LEU A 1 173 ? -0.265 0.958 -12.606 1.00 95.25 173 LEU A N 1
ATOM 1285 C CA . LEU A 1 173 ? -1.597 1.379 -13.081 1.00 95.25 173 LEU A CA 1
ATOM 1286 C C . LEU A 1 173 ? -1.579 2.103 -14.439 1.00 95.25 173 LEU A C 1
ATOM 1288 O O . LEU A 1 173 ? -2.611 2.198 -15.087 1.00 95.25 173 LEU A O 1
ATOM 1292 N N . HIS A 1 174 ? -0.409 2.590 -14.859 1.00 95.56 174 HIS A N 1
ATOM 1293 C CA . HIS A 1 174 ? -0.159 3.204 -16.166 1.00 95.56 174 HIS A CA 1
ATOM 1294 C C . HIS A 1 174 ? 0.071 2.181 -17.295 1.00 95.56 174 HIS A C 1
ATOM 1296 O O . HIS A 1 174 ? 0.352 2.560 -18.431 1.00 95.56 174 HIS A O 1
ATOM 1302 N N . LEU A 1 175 ? -0.012 0.886 -16.980 1.00 96.00 175 LEU A N 1
ATOM 1303 C CA . LEU A 1 175 ? 0.120 -0.235 -17.902 1.00 96.00 175 LEU A CA 1
ATOM 1304 C C . LEU A 1 175 ? -1.233 -0.950 -18.009 1.00 96.00 175 LEU A C 1
ATOM 1306 O O . LEU A 1 175 ? -1.895 -1.176 -16.987 1.00 96.00 175 LEU A O 1
ATOM 1310 N N . SER A 1 176 ? -1.622 -1.334 -19.225 1.00 97.06 176 SER A N 1
ATOM 1311 C CA . SER A 1 176 ? -2.797 -2.169 -19.501 1.00 97.06 176 SER A CA 1
ATOM 1312 C C . SER A 1 176 ? -2.789 -3.430 -18.628 1.00 97.06 176 SER A C 1
ATOM 1314 O O . SER A 1 176 ? -1.742 -3.885 -18.149 1.00 97.06 176 SER A O 1
ATOM 1316 N N . TYR A 1 177 ? -3.954 -4.030 -18.401 1.00 97.25 177 TYR A N 1
ATOM 1317 C CA . TYR A 1 177 ? -4.012 -5.210 -17.546 1.00 97.25 177 TYR A CA 1
ATOM 1318 C C . TYR A 1 177 ? -3.236 -6.391 -18.151 1.00 97.25 177 TYR A C 1
ATOM 1320 O O . TYR A 1 177 ? -2.477 -7.070 -17.457 1.00 97.25 177 TYR A O 1
ATOM 1328 N N . GLU A 1 178 ? -3.347 -6.580 -19.461 1.00 96.69 178 GLU A N 1
ATOM 1329 C CA . GLU A 1 178 ? -2.603 -7.554 -20.254 1.00 96.69 178 GLU A CA 1
ATOM 1330 C C . GLU A 1 178 ? -1.091 -7.307 -20.160 1.00 96.69 178 GLU A C 1
ATOM 1332 O O . GLU A 1 178 ? -0.324 -8.230 -19.859 1.00 96.69 178 GLU A O 1
ATOM 1337 N N . GLY A 1 179 ? -0.668 -6.049 -20.304 1.00 96.56 179 GLY A N 1
ATOM 1338 C CA . GLY A 1 179 ? 0.712 -5.616 -20.122 1.00 96.56 179 GLY A CA 1
ATOM 1339 C C . GLY A 1 179 ? 1.227 -5.912 -18.712 1.00 96.56 179 GLY A C 1
ATOM 1340 O O . GLY A 1 179 ? 2.346 -6.403 -18.552 1.00 96.56 179 GLY A O 1
ATOM 1341 N N . GLN A 1 180 ? 0.408 -5.717 -17.671 1.00 96.94 180 GLN A N 1
ATOM 1342 C CA . GLN A 1 180 ? 0.772 -6.073 -16.293 1.00 96.94 180 GLN A CA 1
ATOM 1343 C C . GLN A 1 180 ? 1.010 -7.578 -16.129 1.00 96.94 180 GLN A C 1
ATOM 1345 O O . GLN A 1 180 ? 1.937 -7.977 -15.415 1.00 96.94 180 GLN A O 1
ATOM 1350 N N . LEU A 1 181 ? 0.191 -8.427 -16.756 1.00 97.56 181 LEU A N 1
ATOM 1351 C CA . LEU A 1 181 ? 0.381 -9.881 -16.732 1.00 97.56 181 LEU A CA 1
ATOM 1352 C C . LEU A 1 181 ? 1.663 -10.282 -17.472 1.00 97.56 181 LEU A C 1
ATOM 1354 O O . LEU A 1 181 ? 2.437 -11.094 -16.955 1.00 97.56 181 LEU A O 1
ATOM 1358 N N . ALA A 1 182 ? 1.927 -9.673 -18.631 1.00 96.25 182 ALA A N 1
ATOM 1359 C CA . ALA A 1 182 ? 3.148 -9.892 -19.402 1.00 96.25 182 ALA A CA 1
ATOM 1360 C C . ALA A 1 182 ? 4.403 -9.468 -18.621 1.00 96.25 182 ALA A C 1
ATOM 1362 O O . ALA A 1 182 ? 5.338 -10.259 -18.486 1.00 96.25 182 ALA A O 1
ATOM 1363 N N . ALA A 1 183 ? 4.395 -8.278 -18.014 1.00 95.94 183 ALA A N 1
ATOM 1364 C CA . ALA A 1 183 ? 5.489 -7.776 -17.183 1.00 95.94 183 ALA A CA 1
ATOM 1365 C C . ALA A 1 183 ? 5.765 -8.686 -15.974 1.00 95.94 183 ALA A C 1
ATOM 1367 O O . ALA A 1 183 ? 6.915 -9.024 -15.685 1.00 95.94 183 ALA A O 1
ATOM 1368 N N . LYS A 1 184 ? 4.712 -9.152 -15.285 1.00 96.56 184 LYS A N 1
ATOM 1369 C CA . LYS A 1 184 ? 4.840 -10.103 -14.164 1.00 96.56 184 LYS A CA 1
ATOM 1370 C C . LYS A 1 184 ? 5.422 -11.441 -14.614 1.00 96.56 184 LYS A C 1
ATOM 1372 O O . LYS A 1 184 ? 6.264 -11.992 -13.905 1.00 96.56 184 LYS A O 1
ATOM 1377 N N . ARG A 1 185 ? 5.011 -11.950 -15.781 1.00 96.69 185 ARG A N 1
ATOM 1378 C CA . ARG A 1 185 ? 5.582 -13.169 -16.371 1.00 96.69 185 ARG A CA 1
ATOM 1379 C C . ARG A 1 185 ? 7.062 -12.981 -16.677 1.00 96.69 185 ARG A C 1
ATOM 1381 O O . ARG A 1 185 ? 7.868 -13.813 -16.269 1.00 96.69 185 ARG A O 1
ATOM 1388 N N . GLN A 1 186 ? 7.417 -11.883 -17.344 1.00 95.44 186 GLN A N 1
ATOM 1389 C CA . GLN A 1 186 ? 8.802 -11.589 -17.706 1.00 95.44 186 GLN A CA 1
ATOM 1390 C C . GLN A 1 186 ? 9.688 -11.476 -16.464 1.00 95.44 186 GLN A C 1
ATOM 1392 O O . GLN A 1 186 ? 10.795 -11.996 -16.458 1.00 95.44 186 GLN A O 1
ATOM 1397 N N . ARG A 1 187 ? 9.176 -10.909 -15.364 1.00 95.12 187 ARG A N 1
ATOM 1398 C CA . ARG A 1 187 ? 9.899 -10.871 -14.085 1.00 95.12 187 ARG A CA 1
ATOM 1399 C C . ARG A 1 187 ? 10.259 -12.266 -13.564 1.00 95.12 187 ARG A C 1
ATOM 1401 O O . ARG A 1 187 ? 11.340 -12.449 -13.013 1.00 95.12 187 ARG A O 1
ATOM 1408 N N . VAL A 1 188 ? 9.361 -13.242 -13.711 1.00 95.94 188 VAL A N 1
ATOM 1409 C CA . VAL A 1 188 ? 9.628 -14.635 -13.313 1.00 95.94 188 VAL A CA 1
ATOM 1410 C C . VAL A 1 188 ? 10.625 -15.286 -14.268 1.00 95.94 188 VAL A C 1
ATOM 1412 O O . VAL A 1 188 ? 11.552 -15.932 -13.796 1.00 95.94 188 VAL A O 1
ATOM 1415 N N . VAL A 1 189 ? 10.485 -15.072 -15.582 1.00 95.44 189 VAL A N 1
ATOM 1416 C CA . VAL A 1 189 ? 11.455 -15.547 -16.588 1.00 95.44 189 VAL A CA 1
ATOM 1417 C C . VAL A 1 189 ? 12.856 -15.026 -16.270 1.00 95.44 189 VAL A C 1
ATOM 1419 O O . VAL A 1 189 ? 13.791 -15.813 -16.145 1.00 95.44 189 VAL A O 1
ATOM 1422 N N . ASP A 1 190 ? 12.995 -13.719 -16.060 1.00 93.44 190 ASP A N 1
ATOM 1423 C CA . ASP A 1 190 ? 14.270 -13.072 -15.752 1.00 93.44 190 ASP A CA 1
ATOM 1424 C C . ASP A 1 190 ? 14.877 -13.616 -14.454 1.00 93.44 190 ASP A C 1
ATOM 1426 O O . ASP A 1 190 ? 16.082 -13.840 -14.391 1.00 93.44 190 ASP A O 1
ATOM 1430 N N . ALA A 1 191 ? 14.063 -13.861 -13.423 1.00 94.88 191 ALA A N 1
ATOM 1431 C CA . ALA A 1 191 ? 14.545 -14.434 -12.169 1.00 94.88 191 ALA A CA 1
ATOM 1432 C C . ALA A 1 191 ? 15.026 -15.885 -12.343 1.00 94.88 191 ALA A C 1
ATOM 1434 O O . ALA A 1 191 ? 16.110 -16.234 -11.883 1.00 94.88 191 ALA A O 1
ATOM 1435 N N . VAL A 1 192 ? 14.249 -16.727 -13.026 1.00 95.88 192 VAL A N 1
ATOM 1436 C CA . VAL A 1 192 ? 14.572 -18.149 -13.235 1.00 95.88 192 VAL A CA 1
ATOM 1437 C C . VAL A 1 192 ? 15.832 -18.316 -14.089 1.00 95.88 192 VAL A C 1
ATOM 1439 O O . VAL A 1 192 ? 16.719 -19.084 -13.725 1.00 95.88 192 VAL A O 1
ATOM 1442 N N . THR A 1 193 ? 15.949 -17.543 -15.167 1.00 95.19 193 THR A N 1
ATOM 1443 C CA . THR A 1 193 ? 17.094 -17.598 -16.089 1.00 95.19 193 THR A CA 1
ATOM 1444 C C . THR A 1 193 ? 18.335 -16.924 -15.502 1.00 95.19 193 THR A C 1
ATOM 1446 O O . THR A 1 193 ? 19.370 -17.560 -15.345 1.00 95.19 193 THR A O 1
ATOM 1449 N N . ARG A 1 194 ? 18.248 -15.649 -15.092 1.00 93.31 194 ARG A N 1
ATOM 1450 C CA . ARG A 1 194 ? 19.434 -14.863 -14.694 1.00 93.31 194 ARG A CA 1
ATOM 1451 C C . ARG A 1 194 ? 19.921 -15.145 -13.277 1.00 93.31 194 ARG A C 1
ATOM 1453 O O . ARG A 1 194 ? 21.117 -15.036 -13.030 1.00 93.31 194 ARG A O 1
ATOM 1460 N N . ILE A 1 195 ? 19.014 -15.433 -12.340 1.00 94.38 195 ILE A N 1
ATOM 1461 C CA . ILE A 1 195 ? 19.375 -15.717 -10.938 1.00 94.38 195 ILE A CA 1
ATOM 1462 C C . ILE A 1 195 ? 19.469 -17.226 -10.720 1.00 94.38 195 ILE A C 1
ATOM 1464 O O . ILE A 1 195 ? 20.402 -17.694 -10.075 1.00 94.38 195 ILE A O 1
ATOM 1468 N N . GLY A 1 196 ? 18.507 -17.981 -11.255 1.00 94.88 196 GLY A N 1
ATOM 1469 C CA . GLY A 1 196 ? 18.479 -19.437 -11.131 1.00 94.88 196 GLY A CA 1
ATOM 1470 C C . GLY A 1 196 ? 19.450 -20.170 -12.060 1.00 94.88 196 GLY A C 1
ATOM 1471 O O . GLY A 1 196 ? 19.823 -21.294 -11.742 1.00 94.88 196 GLY A O 1
ATOM 1472 N N . GLY A 1 197 ? 19.861 -19.565 -13.182 1.00 95.94 197 GLY A N 1
ATOM 1473 C CA . GLY A 1 197 ? 20.677 -20.238 -14.201 1.00 95.94 197 GLY A CA 1
ATOM 1474 C C . GLY A 1 197 ? 19.927 -21.361 -14.926 1.00 95.94 197 GLY A C 1
ATOM 1475 O O . GLY A 1 197 ? 20.549 -22.320 -15.374 1.00 95.94 197 GLY A O 1
ATOM 1476 N N . LEU A 1 198 ? 18.591 -21.293 -14.965 1.00 95.88 198 LEU A N 1
ATOM 1477 C CA . LEU A 1 198 ? 17.727 -22.339 -15.512 1.00 95.88 198 LEU A CA 1
ATOM 1478 C C . LEU A 1 198 ? 17.086 -21.869 -16.823 1.00 95.88 198 LEU A C 1
ATOM 1480 O O . LEU A 1 198 ? 16.014 -21.262 -16.811 1.00 95.88 198 LEU A O 1
ATOM 1484 N N . ASP A 1 199 ? 17.725 -22.167 -17.951 1.00 91.25 199 ASP A N 1
ATOM 1485 C CA . ASP A 1 199 ? 17.273 -21.697 -19.270 1.00 91.25 199 ASP A CA 1
ATOM 1486 C C . ASP A 1 199 ? 16.128 -22.540 -19.867 1.00 91.25 199 ASP A C 1
ATOM 1488 O O . ASP A 1 199 ? 15.306 -22.029 -20.627 1.00 91.25 199 ASP A O 1
ATOM 1492 N N . ASP A 1 200 ? 15.996 -23.803 -19.447 1.00 92.75 200 ASP A N 1
ATOM 1493 C CA . ASP A 1 200 ? 15.020 -24.759 -19.998 1.00 92.75 200 ASP A CA 1
ATOM 1494 C C . ASP A 1 200 ? 13.703 -24.853 -19.199 1.00 92.75 200 ASP A C 1
ATOM 1496 O O . ASP A 1 200 ? 12.889 -25.762 -19.391 1.00 92.75 200 ASP A O 1
ATOM 1500 N N . VAL A 1 201 ? 13.452 -23.915 -18.281 1.00 95.38 201 VAL A N 1
ATOM 1501 C CA . VAL A 1 201 ? 12.226 -23.905 -17.470 1.00 95.38 201 VAL A CA 1
ATOM 1502 C C . VAL A 1 201 ? 11.134 -23.087 -18.152 1.00 95.38 201 VAL A C 1
ATOM 1504 O O . VAL A 1 201 ? 11.195 -21.861 -18.268 1.00 95.38 201 VAL A O 1
ATOM 1507 N N . LYS A 1 202 ? 10.050 -23.763 -18.543 1.00 94.50 202 LYS A N 1
ATOM 1508 C CA . LYS A 1 202 ? 8.877 -23.103 -19.119 1.00 94.50 202 LYS A CA 1
ATOM 1509 C C . LYS A 1 202 ? 8.096 -22.321 -18.059 1.00 94.50 202 LYS A C 1
ATOM 1511 O O . LYS A 1 202 ? 7.345 -22.888 -17.269 1.00 94.50 202 LYS A O 1
ATOM 1516 N N . VAL A 1 203 ? 8.168 -20.993 -18.127 1.00 95.94 203 VAL A N 1
ATOM 1517 C CA . VAL A 1 203 ? 7.289 -20.103 -17.353 1.00 95.94 203 VAL A CA 1
ATOM 1518 C C . VAL A 1 203 ? 5.958 -19.917 -18.088 1.00 95.94 203 VAL A C 1
ATOM 1520 O O . VAL A 1 203 ? 5.888 -19.294 -19.155 1.00 95.94 203 VAL A O 1
ATOM 1523 N N . HIS A 1 204 ? 4.884 -20.460 -17.517 1.00 95.88 204 HIS A N 1
ATOM 1524 C CA . HIS A 1 204 ? 3.527 -20.344 -18.056 1.00 95.88 204 HIS A CA 1
ATOM 1525 C C . HIS A 1 204 ? 2.983 -18.900 -17.992 1.00 95.88 204 HIS A C 1
ATOM 1527 O O . HIS A 1 204 ? 3.504 -18.076 -17.237 1.00 95.88 204 HIS A O 1
ATOM 1533 N N . PRO A 1 205 ? 1.950 -18.562 -18.788 1.00 96.00 205 PRO A N 1
ATOM 1534 C CA . PRO A 1 205 ? 1.234 -17.294 -18.652 1.00 96.00 205 PRO A CA 1
ATOM 1535 C C . PRO A 1 205 ? 0.705 -17.071 -17.230 1.00 96.00 205 PRO A C 1
ATOM 1537 O O . PRO A 1 205 ? 0.283 -18.017 -16.563 1.00 96.00 205 PRO A O 1
ATOM 1540 N N . VAL A 1 206 ? 0.717 -15.816 -16.773 1.00 97.31 206 VAL A N 1
ATOM 1541 C CA . VAL A 1 206 ? 0.168 -15.443 -15.461 1.00 97.31 206 VAL A CA 1
ATOM 1542 C C . VAL A 1 206 ? -1.349 -15.592 -15.499 1.00 97.31 206 VAL A C 1
ATOM 1544 O O . VAL A 1 206 ? -2.001 -15.094 -16.414 1.00 97.31 206 VAL A O 1
ATOM 1547 N N . ILE A 1 207 ? -1.912 -16.254 -14.490 1.00 96.81 207 ILE A N 1
ATOM 1548 C CA . ILE A 1 207 ? -3.363 -16.357 -14.331 1.00 96.81 207 ILE A CA 1
ATOM 1549 C C . ILE A 1 207 ? -3.874 -15.018 -13.789 1.00 96.81 207 ILE A C 1
ATOM 1551 O O . ILE A 1 207 ? -3.499 -14.598 -12.694 1.00 96.81 207 ILE A O 1
ATOM 1555 N N . GLY A 1 208 ? -4.679 -14.326 -14.594 1.00 96.88 208 GLY A N 1
ATOM 1556 C CA . GLY A 1 208 ? -5.265 -13.035 -14.248 1.00 96.88 208 GLY A CA 1
ATOM 1557 C C . GLY A 1 208 ? -6.524 -13.135 -13.384 1.00 96.88 208 GLY A C 1
ATOM 1558 O O . GLY A 1 208 ? -7.020 -14.209 -13.041 1.00 96.88 208 GLY A O 1
ATOM 1559 N N . MET A 1 209 ? -7.057 -11.966 -13.050 1.00 96.94 209 MET A N 1
ATOM 1560 C CA . MET A 1 209 ? -8.326 -11.741 -12.371 1.00 96.94 209 MET A CA 1
ATOM 1561 C C . MET A 1 209 ? -9.283 -11.076 -13.356 1.00 96.94 209 MET A C 1
ATOM 1563 O O . MET A 1 209 ? -8.894 -10.120 -14.016 1.00 96.94 209 MET A O 1
ATOM 1567 N N . ALA A 1 210 ? -10.515 -11.580 -13.448 1.00 95.19 210 ALA A N 1
ATOM 1568 C CA . ALA A 1 210 ? -11.501 -11.064 -14.397 1.00 95.19 210 ALA A CA 1
ATOM 1569 C C . ALA A 1 210 ? -11.859 -9.590 -14.133 1.00 95.19 210 ALA A C 1
ATOM 1571 O O . ALA A 1 210 ? -11.941 -8.804 -15.067 1.00 95.19 210 ALA A O 1
ATOM 1572 N N . ASP A 1 211 ? -12.020 -9.223 -12.861 1.00 95.06 211 ASP A N 1
ATOM 1573 C CA . ASP A 1 211 ? -12.241 -7.847 -12.414 1.00 95.06 211 ASP A CA 1
ATOM 1574 C C . ASP A 1 211 ? -11.137 -7.468 -11.410 1.00 95.06 211 ASP A C 1
ATOM 1576 O O . ASP A 1 211 ? -11.223 -7.853 -10.243 1.00 95.06 211 ASP A O 1
ATOM 1580 N N . PRO A 1 212 ? -10.044 -6.802 -11.831 1.00 95.06 212 PRO A N 1
ATOM 1581 C CA . PRO A 1 212 ? -8.880 -6.532 -10.986 1.00 95.06 212 PRO A CA 1
ATOM 1582 C C . PRO A 1 212 ? -9.079 -5.356 -10.009 1.00 95.06 212 PRO A C 1
ATOM 1584 O O . PRO A 1 212 ? -8.111 -4.696 -9.623 1.00 95.06 212 PRO A O 1
ATOM 1587 N N . TRP A 1 213 ? -10.312 -5.120 -9.558 1.00 95.56 213 TRP A N 1
ATOM 1588 C CA . TRP A 1 213 ? -10.686 -4.054 -8.628 1.00 95.56 213 TRP A CA 1
ATOM 1589 C C . TRP A 1 213 ? -11.321 -4.611 -7.354 1.00 95.56 213 TRP A C 1
ATOM 1591 O O . TRP A 1 213 ? -11.714 -5.773 -7.278 1.00 95.56 213 TRP A O 1
ATOM 1601 N N . ARG A 1 214 ? -11.367 -3.782 -6.303 1.00 95.81 214 ARG A N 1
ATOM 1602 C CA . ARG A 1 214 ? -12.038 -4.058 -5.013 1.00 95.81 214 ARG A CA 1
ATOM 1603 C C . ARG A 1 214 ? -11.681 -5.409 -4.372 1.00 95.81 214 ARG A C 1
ATOM 1605 O O . ARG A 1 214 ? -12.435 -5.944 -3.560 1.00 95.81 214 ARG A O 1
ATOM 1612 N N . TYR A 1 215 ? -10.517 -5.955 -4.711 1.00 96.38 215 TYR A N 1
ATOM 1613 C CA . TYR A 1 215 ? -10.131 -7.314 -4.350 1.00 96.38 215 TYR A CA 1
ATOM 1614 C C . TYR A 1 215 ? -9.484 -7.408 -2.968 1.00 96.38 215 TYR A C 1
ATOM 1616 O O . TYR A 1 215 ? -9.416 -8.502 -2.405 1.00 96.38 215 TYR A O 1
ATOM 1624 N N . ARG A 1 216 ? -8.969 -6.293 -2.423 1.00 97.56 216 ARG A N 1
ATOM 1625 C CA . ARG A 1 216 ? -8.273 -6.304 -1.136 1.00 97.56 216 ARG A CA 1
ATOM 1626 C C . ARG A 1 216 ? -9.260 -6.428 0.010 1.00 97.56 216 ARG A C 1
ATOM 1628 O O . ARG A 1 216 ? -10.149 -5.601 0.183 1.00 97.56 216 ARG A O 1
ATOM 1635 N N . ASN A 1 217 ? -9.028 -7.439 0.836 1.00 96.69 217 ASN A N 1
ATOM 1636 C CA . ASN A 1 217 ? -9.767 -7.678 2.071 1.00 96.69 217 ASN A CA 1
ATOM 1637 C C . ASN A 1 217 ? -9.092 -7.050 3.306 1.00 96.69 217 ASN A C 1
ATOM 1639 O O . ASN A 1 217 ? -9.564 -7.214 4.426 1.00 96.69 217 ASN A O 1
ATOM 1643 N N . LYS A 1 218 ? -7.956 -6.371 3.116 1.00 97.62 218 LYS A N 1
ATOM 1644 C CA . LYS A 1 218 ? -7.215 -5.695 4.175 1.00 97.62 218 LYS A CA 1
ATOM 1645 C C . LYS A 1 218 ? -6.682 -4.360 3.682 1.00 97.62 218 LYS A C 1
ATOM 1647 O O . LYS A 1 218 ? -5.827 -4.313 2.787 1.00 97.62 218 LYS A O 1
ATOM 1652 N N . VAL A 1 219 ? -7.108 -3.311 4.369 1.00 96.75 219 VAL A N 1
ATOM 1653 C CA . VAL A 1 219 ? -6.577 -1.956 4.257 1.00 96.75 219 VAL A CA 1
ATOM 1654 C C . VAL A 1 219 ? -5.760 -1.626 5.502 1.00 96.75 219 VAL A C 1
ATOM 1656 O O . VAL A 1 219 ? -6.053 -2.093 6.602 1.00 96.75 219 VAL A O 1
ATOM 1659 N N . GLN A 1 220 ? -4.694 -0.861 5.304 1.00 96.25 220 GLN A N 1
ATOM 1660 C CA . GLN A 1 220 ? -3.817 -0.365 6.353 1.00 96.25 220 GLN A CA 1
ATOM 1661 C C . GLN A 1 220 ? -3.434 1.058 5.976 1.00 96.25 220 GLN A C 1
ATOM 1663 O O . GLN A 1 220 ? -2.648 1.248 5.049 1.00 96.25 220 GLN A O 1
ATOM 1668 N N . HIS A 1 221 ? -4.005 2.030 6.674 1.00 97.31 221 HIS A N 1
ATOM 1669 C CA . HIS A 1 221 ? -3.742 3.444 6.449 1.00 97.31 221 HIS A CA 1
ATOM 1670 C C . HIS A 1 221 ? -2.944 4.004 7.627 1.00 97.31 221 HIS A C 1
ATOM 1672 O O . HIS A 1 221 ? -3.424 3.908 8.763 1.00 97.31 221 HIS A O 1
ATOM 1678 N N . PRO A 1 222 ? -1.743 4.569 7.412 1.00 96.69 222 PRO A N 1
ATOM 1679 C CA . PRO A 1 222 ? -1.177 5.512 8.365 1.00 96.69 222 PRO A CA 1
ATOM 1680 C C . PRO A 1 222 ? -2.152 6.645 8.675 1.00 96.69 222 PRO A C 1
ATOM 1682 O O . PRO A 1 222 ? -3.006 7.018 7.861 1.00 96.69 222 PRO A O 1
ATOM 1685 N N . VAL A 1 223 ? -1.997 7.177 9.879 1.00 96.94 223 VAL A N 1
ATOM 1686 C CA . VAL A 1 223 ? -2.700 8.363 10.344 1.00 96.94 223 VAL A CA 1
ATOM 1687 C C . VAL A 1 223 ? -1.683 9.473 10.525 1.00 96.94 223 VAL A C 1
ATOM 1689 O O . VAL A 1 223 ? -0.684 9.287 11.214 1.00 96.94 223 VAL A O 1
ATOM 1692 N N . GLY A 1 224 ? -1.954 10.615 9.907 1.00 94.00 224 GLY A N 1
ATOM 1693 C CA . GLY A 1 224 ? -1.150 11.821 10.041 1.00 94.00 224 GLY A CA 1
ATOM 1694 C C . GLY A 1 224 ? -2.015 13.023 10.395 1.00 94.00 224 GLY A C 1
ATOM 1695 O O . GLY A 1 224 ? -3.228 12.902 10.588 1.00 94.00 224 GLY A O 1
ATOM 1696 N N . THR A 1 225 ? -1.379 14.1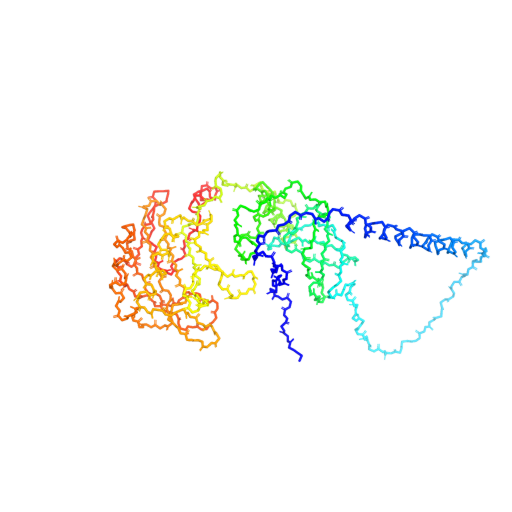86 10.424 1.00 91.69 225 THR A N 1
ATOM 1697 C CA . THR A 1 225 ? -2.040 15.480 10.594 1.00 91.69 225 THR A CA 1
ATOM 1698 C C . THR A 1 225 ? -1.642 16.380 9.432 1.00 91.69 225 THR A C 1
ATOM 1700 O O . THR A 1 225 ? -0.467 16.437 9.072 1.00 91.69 225 THR A O 1
ATOM 1703 N N . ARG A 1 226 ? -2.613 17.071 8.837 1.00 87.69 226 ARG A N 1
ATOM 1704 C CA . ARG A 1 226 ? -2.396 18.055 7.774 1.00 87.69 226 ARG A CA 1
ATOM 1705 C C . ARG A 1 226 ? -3.351 19.216 7.990 1.00 87.69 226 ARG A C 1
ATOM 1707 O O . ARG A 1 226 ? -4.536 18.971 8.168 1.00 87.69 226 ARG A O 1
ATOM 1714 N N . ASP A 1 227 ? -2.833 20.442 7.977 1.00 87.56 227 ASP A N 1
ATOM 1715 C CA . ASP A 1 227 ? -3.619 21.654 8.251 1.00 87.56 227 ASP A CA 1
ATOM 1716 C C . ASP A 1 227 ? -4.421 21.536 9.567 1.00 87.56 227 ASP A C 1
ATOM 1718 O O . ASP A 1 227 ? -5.612 21.820 9.610 1.00 87.56 227 ASP A O 1
ATOM 1722 N N . ASP A 1 228 ? -3.764 21.022 10.617 1.00 85.75 228 ASP A N 1
ATOM 1723 C CA . ASP A 1 228 ? -4.331 20.696 11.941 1.00 85.75 228 ASP A CA 1
ATOM 1724 C C . ASP A 1 228 ? -5.476 19.660 11.953 1.00 85.75 228 ASP A C 1
ATOM 1726 O O . ASP A 1 228 ? -6.052 19.361 12.999 1.00 85.75 228 ASP A O 1
ATOM 1730 N N . GLU A 1 229 ? -5.748 19.017 10.817 1.00 90.12 229 GLU A N 1
ATOM 1731 C CA . GLU A 1 229 ? -6.774 17.991 10.668 1.00 90.12 229 GLU A CA 1
ATOM 1732 C C . GLU A 1 229 ? -6.178 16.583 10.585 1.00 90.12 229 GLU A C 1
ATOM 1734 O O . GLU A 1 229 ? -5.192 16.319 9.891 1.00 90.12 229 GLU A O 1
ATOM 1739 N N . LEU A 1 230 ? -6.821 15.632 11.266 1.00 94.12 230 LEU A N 1
ATOM 1740 C CA . LEU A 1 230 ? -6.426 14.225 11.219 1.00 94.12 230 LEU A CA 1
ATOM 1741 C C . LEU A 1 230 ? -6.746 13.639 9.839 1.00 94.12 230 LEU A C 1
ATOM 1743 O O . LEU A 1 230 ? -7.900 13.651 9.398 1.00 94.12 230 LEU A O 1
ATOM 1747 N N . VAL A 1 231 ? -5.736 13.091 9.168 1.00 95.62 231 VAL A N 1
ATOM 1748 C CA . VAL A 1 231 ? -5.853 12.490 7.835 1.00 95.62 231 VAL A CA 1
ATOM 1749 C C . VAL A 1 231 ? -5.471 11.017 7.867 1.00 95.62 231 VAL A C 1
ATOM 1751 O O . VAL A 1 231 ? -4.619 10.585 8.640 1.00 95.62 231 VAL A O 1
ATOM 1754 N N . THR A 1 232 ? -6.112 10.233 7.006 1.00 96.81 232 THR A N 1
ATOM 1755 C CA . THR A 1 232 ? -5.802 8.817 6.798 1.00 96.81 232 THR A CA 1
ATOM 1756 C C . THR A 1 232 ? -5.621 8.561 5.311 1.00 96.81 232 THR A C 1
ATOM 1758 O O . THR A 1 232 ? -6.311 9.160 4.481 1.00 96.81 232 THR A O 1
ATOM 1761 N N . GLY A 1 233 ? -4.699 7.669 4.965 1.00 95.19 233 GLY A N 1
ATOM 1762 C CA . GLY A 1 233 ? -4.507 7.287 3.574 1.00 95.19 233 GLY A CA 1
ATOM 1763 C C . GLY A 1 233 ? -3.246 6.493 3.321 1.00 95.19 233 GLY A C 1
ATOM 1764 O O . GLY A 1 233 ? -2.792 5.764 4.196 1.00 95.19 233 GLY A O 1
ATOM 1765 N N . CYS A 1 234 ? -2.710 6.599 2.111 1.00 94.00 234 CYS A N 1
ATOM 1766 C CA . CYS A 1 234 ? -1.470 5.934 1.725 1.00 94.00 234 CYS A CA 1
ATOM 1767 C C . CYS A 1 234 ? -0.267 6.851 1.951 1.00 94.00 234 CYS A C 1
ATOM 1769 O O . CYS A 1 234 ? -0.405 8.071 1.954 1.00 94.00 234 CYS A O 1
ATOM 1771 N N . TYR A 1 235 ? 0.923 6.272 2.079 1.00 93.50 235 TYR A N 1
ATOM 1772 C CA . TYR A 1 235 ? 2.142 7.067 1.995 1.00 93.50 235 TYR A CA 1
ATOM 1773 C C . TYR A 1 235 ? 2.390 7.535 0.560 1.00 93.50 235 TYR A C 1
ATOM 1775 O O . TYR A 1 235 ? 2.172 6.783 -0.403 1.00 93.50 235 TYR A O 1
ATOM 1783 N N . MET A 1 236 ? 2.862 8.772 0.431 1.00 92.69 236 MET A N 1
ATOM 1784 C CA . MET A 1 236 ? 3.382 9.282 -0.826 1.00 92.69 236 MET A CA 1
ATOM 1785 C C . MET A 1 236 ? 4.599 8.451 -1.247 1.00 92.69 236 MET A C 1
ATOM 1787 O O . MET A 1 236 ? 5.370 7.979 -0.409 1.00 92.69 236 MET A O 1
ATOM 1791 N N . GLY A 1 237 ? 4.743 8.211 -2.551 1.00 87.62 237 GLY A N 1
ATOM 1792 C CA . GLY A 1 237 ? 5.811 7.376 -3.090 1.00 87.62 237 GLY A CA 1
ATOM 1793 C C . GLY A 1 237 ? 7.187 7.801 -2.580 1.00 87.62 237 GLY A C 1
ATOM 1794 O O . GLY A 1 237 ? 7.678 8.862 -2.927 1.00 87.62 237 GLY A O 1
ATOM 1795 N N . GLY A 1 238 ? 7.817 6.951 -1.773 1.00 85.06 238 GLY A N 1
ATOM 1796 C CA . GLY A 1 238 ? 9.164 7.194 -1.273 1.00 85.06 238 GLY A CA 1
ATOM 1797 C C . GLY A 1 238 ? 9.293 8.070 -0.026 1.00 85.06 238 GLY A C 1
ATOM 1798 O O . GLY A 1 238 ? 10.404 8.284 0.447 1.00 85.06 238 GLY A O 1
ATOM 1799 N N . THR A 1 239 ? 8.185 8.521 0.558 1.00 90.75 239 THR A N 1
ATOM 1800 C CA . THR A 1 239 ? 8.197 9.322 1.787 1.00 90.75 239 THR A CA 1
ATOM 1801 C C . THR A 1 239 ? 7.293 8.699 2.853 1.00 90.75 239 THR A C 1
ATOM 1803 O O . THR A 1 239 ? 6.630 7.688 2.617 1.00 90.75 239 THR A O 1
ATOM 1806 N N . HIS A 1 240 ? 7.273 9.289 4.050 1.00 90.31 240 HIS A N 1
ATOM 1807 C CA . HIS A 1 240 ? 6.296 8.973 5.100 1.00 90.31 240 HIS A CA 1
ATOM 1808 C C . HIS A 1 240 ? 5.192 10.045 5.197 1.00 90.31 240 HIS A C 1
ATOM 1810 O O . HIS A 1 240 ? 4.487 10.134 6.202 1.00 90.31 240 HIS A O 1
ATOM 1816 N N . GLU A 1 241 ? 5.018 10.864 4.154 1.00 91.44 241 GLU A N 1
ATOM 1817 C CA . GLU A 1 241 ? 3.911 11.818 4.078 1.00 91.44 241 GLU A CA 1
ATOM 1818 C C . GLU A 1 241 ? 2.608 11.082 3.753 1.00 91.44 241 GLU A C 1
ATOM 1820 O O . GLU A 1 241 ? 2.547 10.283 2.817 1.00 91.44 241 GLU A O 1
ATOM 1825 N N . VAL A 1 242 ? 1.553 11.343 4.526 1.00 94.19 242 VAL A N 1
ATOM 1826 C CA . VAL A 1 242 ? 0.241 10.719 4.324 1.00 94.19 242 VAL A CA 1
ATOM 1827 C C . VAL A 1 242 ? -0.543 11.493 3.267 1.00 94.19 242 VAL A C 1
ATOM 1829 O O . VAL A 1 242 ? -0.900 12.652 3.469 1.00 94.19 242 VAL A O 1
ATOM 1832 N N . VAL A 1 243 ? -0.868 10.826 2.160 1.00 93.94 243 VAL A N 1
ATOM 1833 C CA . VAL A 1 243 ? -1.785 11.319 1.127 1.00 93.94 243 VAL A CA 1
ATOM 1834 C C . VAL A 1 243 ? -3.219 11.043 1.584 1.00 93.94 243 VAL A C 1
ATOM 1836 O O . VAL A 1 243 ? -3.594 9.868 1.673 1.00 93.94 243 VAL A O 1
ATOM 1839 N N . PRO A 1 244 ? -4.047 12.071 1.857 1.00 95.06 244 PRO A N 1
ATOM 1840 C CA . PRO A 1 244 ? -5.443 11.868 2.234 1.00 95.06 244 PRO A CA 1
ATOM 1841 C C . PRO A 1 244 ? -6.172 11.023 1.186 1.00 95.06 244 PRO A C 1
ATOM 1843 O O . PRO A 1 244 ? -6.130 11.322 -0.005 1.00 95.06 244 PRO A O 1
ATOM 1846 N N . THR A 1 245 ? -6.792 9.930 1.624 1.00 94.50 245 THR A N 1
ATOM 1847 C CA . THR A 1 245 ? -7.407 8.938 0.732 1.00 94.50 245 THR A CA 1
ATOM 1848 C C . THR A 1 245 ? -8.845 8.688 1.165 1.00 94.50 245 THR A C 1
ATOM 1850 O O . THR A 1 245 ? -9.083 8.013 2.167 1.00 94.50 245 THR A O 1
ATOM 1853 N N . GLU A 1 246 ? -9.799 9.216 0.399 1.00 93.00 246 GLU A N 1
ATOM 1854 C CA . GLU A 1 246 ? -11.233 8.981 0.622 1.00 93.00 246 GLU A CA 1
ATOM 1855 C C . GLU A 1 246 ? -11.680 7.617 0.094 1.00 93.00 246 GLU A C 1
ATOM 1857 O O . GLU A 1 246 ? -12.418 6.895 0.761 1.00 93.00 246 GLU A O 1
ATOM 1862 N N . ASP A 1 247 ? -11.178 7.229 -1.076 1.00 94.62 247 ASP A N 1
ATOM 1863 C CA . ASP A 1 247 ? -11.444 5.932 -1.685 1.00 94.62 247 ASP A CA 1
ATOM 1864 C C . ASP A 1 247 ? -10.174 5.369 -2.337 1.00 94.62 247 ASP A C 1
ATOM 1866 O O . ASP A 1 247 ? -9.250 6.095 -2.703 1.00 94.62 247 ASP A O 1
ATOM 1870 N N . CYS A 1 248 ? -10.118 4.046 -2.466 1.00 95.50 248 CYS A N 1
ATOM 1871 C CA . CYS A 1 248 ? -9.040 3.326 -3.121 1.00 95.50 248 CYS A CA 1
ATOM 1872 C C . CYS A 1 248 ? -9.624 2.164 -3.932 1.00 95.50 248 CYS A C 1
ATOM 1874 O O . CYS A 1 248 ? -10.154 1.211 -3.361 1.00 95.50 248 CYS A O 1
ATOM 1876 N N . HIS A 1 249 ? -9.482 2.200 -5.261 1.00 95.06 249 HIS A N 1
ATOM 1877 C CA . HIS A 1 249 ? -10.143 1.255 -6.176 1.00 95.06 249 HIS A CA 1
ATOM 1878 C C . HIS A 1 249 ? -9.797 -0.224 -5.962 1.00 95.06 249 HIS A C 1
ATOM 1880 O O . HIS A 1 249 ? -10.555 -1.093 -6.383 1.00 95.06 249 HIS A O 1
ATOM 1886 N N . ILE A 1 250 ? -8.685 -0.541 -5.296 1.00 96.06 250 ILE A N 1
ATOM 1887 C CA . ILE A 1 250 ? -8.324 -1.927 -4.959 1.00 96.06 250 ILE A CA 1
ATOM 1888 C C . ILE A 1 250 ? -8.861 -2.373 -3.593 1.00 96.06 250 ILE A C 1
ATOM 1890 O O . ILE A 1 250 ? -8.875 -3.570 -3.318 1.00 96.06 250 ILE A O 1
ATOM 1894 N N . GLN A 1 251 ? -9.292 -1.441 -2.740 1.00 96.81 251 GLN A N 1
ATOM 1895 C CA . GLN A 1 251 ? -9.879 -1.715 -1.426 1.00 96.81 251 GLN A CA 1
ATOM 1896 C C . GLN A 1 251 ? -11.395 -1.854 -1.539 1.00 96.81 251 GLN A C 1
ATOM 1898 O O . GLN A 1 251 ? -12.035 -1.185 -2.353 1.00 96.81 251 GLN A O 1
ATOM 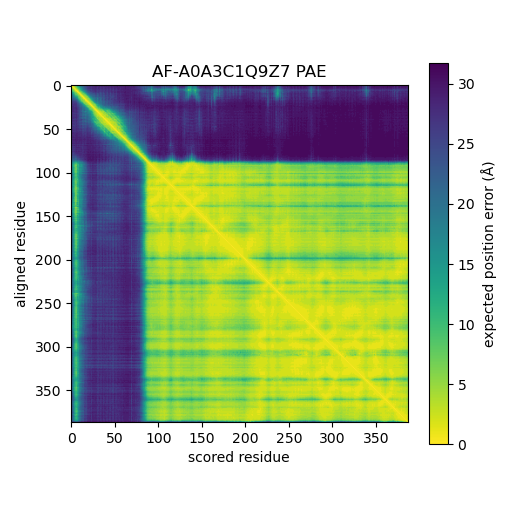1903 N N . ARG A 1 252 ? -11.990 -2.703 -0.699 1.00 95.38 252 ARG A N 1
ATOM 1904 C CA . ARG A 1 252 ? -13.450 -2.810 -0.601 1.00 95.38 252 ARG A CA 1
ATOM 1905 C C . ARG A 1 252 ? -14.073 -1.498 -0.122 1.00 95.38 252 ARG A C 1
ATOM 1907 O O . ARG A 1 252 ? -13.570 -0.873 0.808 1.00 95.38 252 ARG A O 1
ATOM 1914 N N . GLN A 1 253 ? -15.217 -1.141 -0.704 1.00 96.19 253 GLN A N 1
ATOM 1915 C CA . GLN A 1 253 ? -15.965 0.064 -0.327 1.00 96.19 253 GLN A CA 1
ATOM 1916 C C . GLN A 1 253 ? -16.380 0.046 1.150 1.00 96.19 253 GLN A C 1
ATOM 1918 O O . GLN A 1 253 ? -16.194 1.046 1.831 1.00 96.19 253 GLN A O 1
ATOM 1923 N N . ALA A 1 254 ? -16.828 -1.103 1.672 1.00 96.81 254 ALA A N 1
ATOM 1924 C CA . ALA A 1 254 ? -17.141 -1.262 3.097 1.00 96.81 254 ALA A CA 1
ATOM 1925 C C . ALA A 1 254 ? -15.936 -0.926 3.996 1.00 96.81 254 ALA A C 1
ATOM 1927 O O . ALA A 1 254 ? -16.055 -0.184 4.965 1.00 96.81 254 ALA A O 1
ATOM 1928 N N . SER A 1 255 ? -14.732 -1.384 3.633 1.00 97.62 255 SER A N 1
ATOM 1929 C CA . SER A 1 255 ? -13.513 -1.067 4.387 1.00 97.62 255 SER A CA 1
ATOM 1930 C C . SER A 1 255 ? -13.173 0.426 4.358 1.00 97.62 255 SER A C 1
ATOM 1932 O O . SER A 1 255 ? -12.735 0.967 5.372 1.00 97.62 255 SER A O 1
ATOM 1934 N N . MET A 1 256 ? -13.395 1.098 3.225 1.00 97.75 256 MET A N 1
ATOM 1935 C CA . MET A 1 256 ? -13.196 2.546 3.101 1.00 97.75 256 MET A CA 1
ATOM 1936 C C . MET A 1 256 ? -14.231 3.343 3.905 1.00 97.75 256 MET A C 1
ATOM 1938 O O . MET A 1 256 ? -13.862 4.288 4.600 1.00 97.75 256 MET A O 1
ATOM 1942 N N . ALA A 1 257 ? -15.497 2.916 3.900 1.00 98.19 257 ALA A N 1
ATOM 1943 C CA . ALA A 1 257 ? -16.556 3.518 4.709 1.00 98.19 257 ALA A CA 1
ATOM 1944 C C . ALA A 1 257 ? -16.259 3.408 6.216 1.00 98.19 257 ALA A C 1
ATOM 1946 O O . ALA A 1 257 ? -16.376 4.391 6.949 1.00 98.19 257 ALA A O 1
ATOM 1947 N N . ILE A 1 258 ? -15.776 2.245 6.667 1.00 98.62 258 ILE A N 1
ATOM 1948 C CA . ILE A 1 258 ? -15.333 2.043 8.052 1.00 98.62 258 ILE A CA 1
ATOM 1949 C C . ILE A 1 258 ? -14.172 2.988 8.397 1.00 98.62 258 ILE A C 1
ATOM 1951 O O . ILE A 1 258 ? -14.207 3.636 9.442 1.00 98.62 258 ILE A O 1
ATOM 1955 N N . ILE A 1 259 ? -13.161 3.127 7.527 1.00 98.25 259 ILE A N 1
ATOM 1956 C CA . ILE A 1 259 ? -12.051 4.077 7.746 1.00 98.25 259 ILE A CA 1
ATOM 1957 C C . ILE A 1 259 ? -12.559 5.515 7.869 1.00 98.25 259 ILE A C 1
ATOM 1959 O O . ILE A 1 259 ? -12.087 6.250 8.740 1.00 98.25 259 ILE A O 1
ATOM 1963 N N . ALA A 1 260 ? -13.513 5.921 7.030 1.00 97.88 260 ALA A N 1
ATOM 1964 C CA . ALA A 1 260 ? -14.100 7.254 7.093 1.00 97.88 260 ALA A CA 1
ATOM 1965 C C . ALA A 1 260 ? -14.797 7.498 8.444 1.00 97.88 260 ALA A C 1
ATOM 1967 O O . ALA A 1 260 ? -14.568 8.539 9.067 1.00 97.88 260 ALA A O 1
ATOM 1968 N N . THR A 1 261 ? -15.558 6.518 8.950 1.00 98.38 261 THR A N 1
ATOM 1969 C CA . THR A 1 261 ? -16.154 6.574 10.296 1.00 98.38 261 THR A CA 1
ATOM 1970 C C . THR A 1 261 ? -15.093 6.621 11.389 1.00 98.38 261 THR A C 1
ATOM 1972 O O . THR A 1 261 ? -15.189 7.466 12.278 1.00 98.38 261 THR A O 1
ATOM 1975 N N . VAL A 1 262 ? -14.047 5.792 11.318 1.00 98.25 262 VAL A N 1
ATOM 1976 C CA . VAL A 1 262 ? -12.946 5.818 12.297 1.00 98.25 262 VAL A CA 1
ATOM 1977 C C . VAL A 1 262 ? -12.280 7.190 12.329 1.00 98.25 262 VAL A C 1
ATOM 1979 O O . VAL A 1 262 ? -12.045 7.720 13.408 1.00 98.25 262 VAL A O 1
ATOM 1982 N N . ARG A 1 263 ? -12.009 7.800 11.171 1.00 97.44 263 ARG A N 1
ATOM 1983 C CA . ARG A 1 263 ? -11.418 9.143 11.082 1.00 97.44 263 ARG A CA 1
ATOM 1984 C C . ARG A 1 263 ? -12.339 10.212 11.676 1.00 97.44 263 ARG A C 1
ATOM 1986 O O . ARG A 1 263 ? -11.866 11.066 12.421 1.00 97.44 263 ARG A O 1
ATOM 1993 N N . ARG A 1 264 ? -13.645 10.150 11.392 1.00 97.25 264 ARG A N 1
ATOM 1994 C CA . ARG A 1 264 ? -14.654 11.049 11.978 1.00 97.25 264 ARG A CA 1
ATOM 1995 C C . ARG A 1 264 ? -14.689 10.925 13.505 1.00 97.25 264 ARG A C 1
ATOM 1997 O O . ARG A 1 264 ? -14.586 11.933 14.199 1.00 97.25 264 ARG A O 1
ATOM 2004 N N . LEU A 1 265 ? -14.790 9.700 14.020 1.00 98.00 265 LEU A N 1
ATOM 2005 C CA . LEU A 1 265 ? -14.814 9.427 15.459 1.00 98.00 265 LEU A CA 1
ATOM 2006 C C . LEU A 1 265 ? -13.485 9.788 16.127 1.00 98.00 265 LEU A C 1
ATOM 2008 O O . LEU A 1 265 ? -13.485 10.300 17.238 1.00 98.00 265 LEU A O 1
ATOM 2012 N N . ALA A 1 266 ? -12.348 9.577 15.461 1.00 97.25 266 ALA A N 1
ATOM 2013 C CA . ALA A 1 266 ? -11.039 9.957 15.986 1.00 97.25 266 ALA A CA 1
ATOM 2014 C C . ALA A 1 266 ? -10.980 11.457 16.301 1.00 97.25 266 ALA A C 1
ATOM 2016 O O . ALA A 1 266 ? -10.522 11.825 17.379 1.00 97.25 266 ALA A O 1
ATOM 2017 N N . ARG A 1 267 ? -11.521 12.309 15.420 1.00 95.44 267 ARG A N 1
ATOM 2018 C CA . ARG A 1 267 ? -11.639 13.753 15.677 1.00 95.44 267 ARG A CA 1
ATOM 2019 C C . ARG A 1 267 ? -12.580 14.050 16.843 1.00 95.44 267 ARG A C 1
ATOM 2021 O O . ARG A 1 267 ? -12.221 14.796 17.745 1.00 95.44 267 ARG A O 1
ATOM 2028 N N . GLU A 1 268 ? -13.754 13.422 16.864 1.00 96.56 268 GLU A N 1
ATOM 2029 C CA . GLU A 1 268 ? -14.760 13.625 17.916 1.00 96.56 268 GLU A CA 1
ATOM 2030 C C . GLU A 1 268 ? -14.264 13.226 19.318 1.00 96.56 268 GLU A C 1
ATOM 2032 O O . GLU A 1 268 ? -14.597 13.864 20.314 1.00 96.56 268 GLU A O 1
ATOM 2037 N N . PHE A 1 269 ? -13.436 12.185 19.404 1.00 96.69 269 PHE A N 1
ATOM 2038 C CA . PHE A 1 269 ? -12.832 11.718 20.654 1.00 96.69 269 PHE A CA 1
ATOM 2039 C C . PHE A 1 269 ? -11.502 12.417 20.980 1.00 96.69 269 PHE A C 1
ATOM 2041 O O . PHE A 1 269 ? -10.860 12.056 21.968 1.00 96.69 269 PHE A O 1
ATOM 2048 N N . GLY A 1 270 ? -11.080 13.400 20.176 1.00 94.94 270 GLY A N 1
ATOM 2049 C CA . GLY A 1 270 ? -9.851 14.163 20.399 1.00 94.94 270 GLY A CA 1
ATOM 2050 C C . GLY A 1 270 ? -8.569 13.345 20.225 1.00 94.94 270 GLY A C 1
ATOM 2051 O O . GLY A 1 270 ? -7.577 13.597 20.908 1.00 94.94 270 GLY A O 1
ATOM 2052 N N . LEU A 1 271 ? -8.575 12.333 19.351 1.00 95.69 271 LEU A N 1
ATOM 2053 C CA . LEU A 1 271 ? -7.377 11.558 19.035 1.00 95.69 271 LEU A CA 1
ATOM 2054 C C . LEU A 1 271 ? -6.455 12.364 18.120 1.00 95.69 271 LEU A C 1
ATOM 2056 O O . LEU A 1 271 ? -6.892 12.944 17.130 1.00 95.69 271 LEU A O 1
ATOM 2060 N N . SER A 1 272 ? -5.159 12.327 18.412 1.00 95.25 272 SER A N 1
ATOM 2061 C CA . SER A 1 272 ? -4.114 12.912 17.574 1.00 95.25 272 SER A CA 1
ATOM 2062 C C . SER A 1 272 ? -3.437 11.855 16.704 1.00 95.25 272 SER A C 1
ATOM 2064 O O . SER A 1 272 ? -3.208 10.724 17.150 1.00 95.25 272 SER A O 1
ATOM 2066 N N . GLY A 1 273 ? -3.096 12.233 15.470 1.00 95.69 273 GLY A N 1
ATOM 2067 C CA . GLY A 1 273 ? -2.225 11.443 14.603 1.00 95.69 273 GLY A CA 1
ATOM 2068 C C . GLY A 1 273 ? -0.808 11.365 15.169 1.00 95.69 273 GLY A C 1
ATOM 2069 O O . GLY A 1 273 ? -0.343 12.294 15.830 1.00 95.69 273 GLY A O 1
ATOM 2070 N N . TYR A 1 274 ? -0.140 10.237 14.955 1.00 94.94 274 TYR A N 1
ATOM 2071 C CA . TYR A 1 274 ? 1.234 10.031 15.392 1.00 94.94 274 TYR A CA 1
ATOM 2072 C C . TYR A 1 274 ? 2.213 10.753 14.471 1.00 94.94 274 TYR A C 1
ATOM 2074 O O . TYR A 1 274 ? 2.228 10.515 13.265 1.00 94.94 274 TYR A O 1
ATOM 2082 N N . ASP A 1 275 ? 3.074 11.573 15.057 1.00 92.75 275 ASP A N 1
ATOM 2083 C CA . ASP A 1 275 ? 4.155 12.248 14.355 1.00 92.75 275 ASP A CA 1
ATOM 2084 C C . ASP A 1 275 ? 5.478 11.515 14.620 1.00 92.75 275 ASP A C 1
ATOM 2086 O O . ASP A 1 275 ? 5.922 11.385 15.762 1.00 92.75 275 ASP A O 1
ATOM 2090 N N . GLU A 1 276 ? 6.118 10.998 13.569 1.00 90.06 276 GLU A N 1
ATOM 2091 C CA . GLU A 1 276 ? 7.319 10.163 13.717 1.00 90.06 276 GLU A CA 1
ATOM 2092 C C . GLU A 1 276 ? 8.549 10.946 14.207 1.00 90.06 276 GLU A C 1
ATOM 2094 O O . GLU A 1 276 ? 9.431 10.368 14.854 1.00 90.06 276 GLU A O 1
ATOM 2099 N N . ALA A 1 277 ? 8.604 12.255 13.933 1.00 90.00 277 ALA A N 1
ATOM 2100 C CA . ALA A 1 277 ? 9.730 13.116 14.283 1.00 90.00 277 ALA A CA 1
ATOM 2101 C C . ALA A 1 277 ? 9.744 13.448 15.786 1.00 90.00 277 ALA A C 1
ATOM 2103 O O . ALA A 1 277 ? 10.728 13.188 16.484 1.00 90.00 277 ALA A O 1
ATOM 2104 N N . SER A 1 278 ? 8.631 13.971 16.298 1.00 92.75 278 SER A N 1
ATOM 2105 C CA . SER A 1 278 ? 8.401 14.309 17.709 1.00 92.75 278 SER A CA 1
ATOM 2106 C C . SER A 1 278 ? 8.056 13.090 18.566 1.00 92.75 278 SER A C 1
ATOM 2108 O O . SER A 1 278 ? 8.253 13.110 19.786 1.00 92.75 278 SER A O 1
ATOM 2110 N N . ARG A 1 279 ? 7.575 12.010 17.931 1.00 91.56 279 ARG A N 1
ATOM 2111 C CA . ARG A 1 279 ? 7.094 10.763 18.554 1.00 91.56 279 ARG A CA 1
ATOM 2112 C C . ARG A 1 279 ? 5.882 10.965 19.452 1.00 91.56 279 ARG A C 1
ATOM 2114 O O . ARG A 1 279 ? 5.634 10.156 20.350 1.00 91.56 279 ARG A O 1
ATOM 2121 N N . GLN A 1 280 ? 5.162 12.051 19.220 1.00 93.12 280 GLN A N 1
ATOM 2122 C CA . GLN A 1 280 ? 3.942 12.389 19.927 1.00 93.12 280 GLN A CA 1
ATOM 2123 C C . GLN A 1 280 ? 2.725 11.956 19.120 1.00 93.12 280 GLN A C 1
ATOM 2125 O O . GLN A 1 280 ? 2.821 11.579 17.954 1.00 93.12 280 GLN A O 1
ATOM 2130 N N . GLY A 1 281 ? 1.573 11.996 19.773 1.00 94.31 281 GLY A N 1
ATOM 2131 C CA . GLY A 1 281 ? 0.312 11.581 19.187 1.00 94.31 281 GLY A CA 1
ATOM 2132 C C . GLY A 1 281 ? -0.041 10.134 19.498 1.00 94.31 281 GLY A C 1
ATOM 2133 O O . GLY A 1 281 ? 0.808 9.321 19.882 1.00 94.31 281 GLY A O 1
ATOM 2134 N N . MET A 1 282 ? -1.331 9.833 19.382 1.00 95.88 282 MET A N 1
ATOM 2135 C CA . MET A 1 282 ? -1.889 8.562 19.825 1.00 95.88 282 MET A CA 1
ATOM 2136 C C . MET A 1 282 ? -2.036 7.564 18.684 1.00 95.88 282 MET A C 1
ATOM 2138 O O . MET A 1 282 ? -1.576 6.431 18.810 1.00 95.88 282 MET A O 1
ATOM 2142 N N . LEU A 1 283 ? -2.702 7.941 17.595 1.00 97.31 283 LEU A N 1
ATOM 2143 C CA . LEU A 1 283 ? -3.111 7.017 16.544 1.00 97.31 283 LEU A CA 1
ATOM 2144 C C . LEU A 1 283 ? -2.040 6.952 15.453 1.00 97.31 283 LEU A C 1
ATOM 2146 O O . LEU A 1 283 ? -1.780 7.937 14.774 1.00 97.31 283 LEU A O 1
ATOM 2150 N N . ARG A 1 284 ? -1.418 5.783 15.281 1.00 97.38 284 ARG A N 1
ATOM 2151 C CA . ARG A 1 284 ? -0.374 5.549 14.270 1.00 97.38 284 ARG A CA 1
ATOM 2152 C C . ARG A 1 284 ? -0.969 5.095 12.947 1.00 97.38 284 ARG A C 1
ATOM 2154 O O . ARG A 1 284 ? -0.602 5.591 11.892 1.00 97.38 284 ARG A O 1
ATOM 2161 N N . HIS A 1 285 ? -1.847 4.100 13.014 1.00 98.12 285 HIS A N 1
ATOM 2162 C CA . HIS A 1 285 ? -2.456 3.472 11.847 1.00 98.12 285 HIS A CA 1
ATOM 2163 C C . HIS A 1 285 ? -3.878 3.021 12.168 1.00 98.12 285 HIS A C 1
ATOM 2165 O O . HIS A 1 285 ? -4.199 2.699 13.314 1.00 98.12 285 HIS A O 1
ATOM 2171 N N . VAL A 1 286 ? -4.694 2.913 11.126 1.00 98.31 286 VAL A N 1
ATOM 2172 C CA . VAL A 1 286 ? -5.985 2.226 11.147 1.00 98.31 286 VAL A CA 1
ATOM 2173 C C . VAL A 1 286 ? -5.925 1.089 10.140 1.00 98.31 286 VAL A C 1
ATOM 2175 O O . VAL A 1 286 ? -5.548 1.287 8.982 1.00 98.31 286 VAL A O 1
ATOM 2178 N N . LEU A 1 287 ? -6.277 -0.115 10.578 1.00 98.38 287 LEU A N 1
ATOM 2179 C CA . LEU A 1 287 ? -6.448 -1.260 9.696 1.00 98.38 287 LEU A CA 1
ATOM 2180 C C . LEU A 1 287 ? -7.906 -1.691 9.717 1.00 98.38 287 LEU A C 1
ATOM 2182 O O . LEU A 1 287 ? -8.543 -1.692 10.768 1.00 98.38 287 LEU A O 1
ATOM 2186 N N . VAL A 1 288 ? -8.396 -2.135 8.566 1.00 98.56 288 VAL A N 1
ATOM 2187 C CA . VAL A 1 288 ? -9.656 -2.872 8.477 1.00 98.56 288 VAL A CA 1
ATOM 2188 C C . VAL A 1 288 ? -9.367 -4.186 7.773 1.00 98.56 288 VAL A C 1
ATOM 2190 O O . VAL A 1 288 ? -8.806 -4.189 6.674 1.00 98.56 288 VAL A O 1
ATOM 2193 N N . LYS A 1 289 ? -9.710 -5.299 8.422 1.00 98.44 289 LYS A N 1
ATOM 2194 C CA . LYS A 1 289 ? -9.737 -6.633 7.815 1.00 98.44 289 LYS A CA 1
ATOM 2195 C C . LYS A 1 289 ? -11.188 -7.003 7.549 1.00 98.44 289 LYS A C 1
ATOM 2197 O O . LYS A 1 289 ? -12.045 -6.754 8.388 1.00 98.44 289 LYS A O 1
ATOM 2202 N N . TYR A 1 290 ? -11.444 -7.602 6.402 1.00 98.00 290 TYR A N 1
ATOM 2203 C CA . TYR A 1 290 ? -12.763 -8.017 5.960 1.00 98.00 290 TYR A CA 1
ATOM 2204 C C . TYR A 1 290 ? -12.713 -9.507 5.617 1.00 98.00 290 TYR A C 1
ATOM 2206 O O . TYR A 1 290 ? -11.883 -9.939 4.820 1.00 98.00 290 TYR A O 1
ATOM 2214 N N . ALA A 1 291 ? -13.579 -10.305 6.220 1.00 97.06 291 ALA A N 1
ATOM 2215 C CA . ALA A 1 291 ? -13.742 -11.713 5.908 1.00 97.06 291 ALA A CA 1
ATOM 2216 C C . ALA A 1 291 ? -14.653 -11.841 4.681 1.00 97.06 291 ALA A C 1
ATOM 2218 O O . ALA A 1 291 ? -15.829 -11.487 4.719 1.00 97.06 291 ALA A O 1
ATOM 2219 N N . TYR A 1 292 ? -14.103 -12.288 3.553 1.00 92.94 292 TYR A N 1
ATOM 2220 C CA . TYR A 1 292 ? -14.803 -12.225 2.268 1.00 92.94 292 TYR A CA 1
ATOM 2221 C C . TYR A 1 292 ? -15.994 -13.188 2.190 1.00 92.94 292 TYR A C 1
ATOM 2223 O O . TYR A 1 292 ? -17.022 -12.835 1.620 1.00 92.94 292 TYR A O 1
ATOM 2231 N N . GLY A 1 293 ? -15.862 -14.387 2.754 1.00 93.81 293 GLY A N 1
ATOM 2232 C CA . GLY A 1 293 ? -16.873 -15.440 2.719 1.00 93.81 293 GLY A CA 1
ATOM 2233 C C . GLY A 1 293 ? -17.996 -15.281 3.742 1.00 93.81 293 GLY A C 1
ATOM 2234 O O . GLY A 1 293 ? -19.064 -15.849 3.541 1.00 93.81 293 GLY A O 1
ATOM 2235 N N . THR A 1 294 ? -17.786 -14.528 4.825 1.00 96.44 294 THR A N 1
ATOM 2236 C CA . THR A 1 294 ? -18.806 -14.304 5.873 1.00 96.44 294 THR A CA 1
ATOM 2237 C C . THR A 1 294 ? -19.342 -12.876 5.903 1.00 96.44 294 THR A C 1
ATOM 2239 O O . THR A 1 294 ? -20.445 -12.653 6.391 1.00 96.44 294 THR A O 1
ATOM 2242 N N . GLY A 1 295 ? -18.582 -11.909 5.385 1.00 96.69 295 GLY A N 1
ATOM 2243 C CA . GLY A 1 295 ? -18.913 -10.490 5.445 1.00 96.69 295 GLY A CA 1
ATOM 2244 C C . GLY A 1 295 ? -18.478 -9.792 6.735 1.00 96.69 295 GLY A C 1
ATOM 2245 O O . GLY A 1 295 ? -18.680 -8.588 6.844 1.00 96.69 295 GLY A O 1
ATOM 2246 N N . GLU A 1 296 ? -17.881 -10.501 7.698 1.00 98.31 296 GLU A N 1
ATOM 2247 C CA . GLU A 1 296 ? -17.444 -9.907 8.967 1.00 98.31 296 GLU A CA 1
ATOM 2248 C C . GLU A 1 296 ? -16.277 -8.929 8.778 1.00 98.31 296 GLU A C 1
ATOM 2250 O O . GLU A 1 296 ? -15.363 -9.168 7.987 1.00 98.31 296 GLU A O 1
ATOM 2255 N N . ALA A 1 297 ? -16.255 -7.851 9.560 1.00 98.62 297 ALA A N 1
ATOM 2256 C CA . ALA A 1 297 ? -15.168 -6.882 9.567 1.00 98.62 297 ALA A CA 1
ATOM 2257 C C . ALA A 1 297 ? -14.517 -6.743 10.951 1.00 98.62 297 ALA A C 1
ATOM 2259 O O . ALA A 1 297 ? -15.166 -6.818 11.997 1.00 98.62 297 ALA A O 1
ATOM 2260 N N . MET A 1 298 ? -13.206 -6.513 10.942 1.00 98.81 298 MET A N 1
ATOM 2261 C CA . MET A 1 298 ? -12.395 -6.185 12.108 1.00 98.81 298 MET A CA 1
ATOM 2262 C C . MET A 1 298 ? -11.725 -4.837 11.889 1.00 98.81 298 MET A C 1
ATOM 2264 O O . MET A 1 298 ? -11.051 -4.642 10.875 1.00 98.81 298 MET A O 1
ATOM 2268 N N . VAL A 1 299 ? -11.828 -3.952 12.873 1.00 98.88 299 VAL A N 1
ATOM 2269 C CA . VAL A 1 299 ? -11.093 -2.686 12.922 1.00 98.88 299 VAL A CA 1
ATOM 2270 C C . VAL A 1 299 ? -9.941 -2.811 13.905 1.00 98.88 299 VAL A C 1
ATOM 2272 O O . VAL A 1 299 ? -10.126 -3.278 15.024 1.00 98.88 299 VAL A O 1
ATOM 2275 N N . VAL A 1 300 ? -8.747 -2.380 13.503 1.00 98.81 300 VAL A N 1
ATOM 2276 C CA . VAL A 1 300 ? -7.576 -2.327 14.382 1.00 98.81 300 VAL A CA 1
ATOM 2277 C C . VAL A 1 300 ? -7.045 -0.900 14.438 1.00 98.81 300 VAL A C 1
ATOM 2279 O O . VAL A 1 300 ? -6.579 -0.362 13.433 1.00 98.81 300 VAL A O 1
ATOM 2282 N N . LEU A 1 301 ? -7.086 -0.304 15.625 1.00 98.69 301 LEU A N 1
ATOM 2283 C CA . LEU A 1 301 ? -6.472 0.982 15.936 1.00 98.69 301 LEU A CA 1
ATOM 2284 C C . LEU A 1 301 ? -5.062 0.724 16.457 1.00 98.69 301 LEU A C 1
ATOM 2286 O O . LEU A 1 301 ? -4.889 0.160 17.538 1.00 98.69 301 LEU A O 1
ATOM 2290 N N . VAL A 1 302 ? -4.044 1.122 15.702 1.00 98.50 302 VAL A N 1
ATOM 2291 C CA . VAL A 1 302 ? -2.657 1.014 16.159 1.00 98.50 302 VAL A CA 1
ATOM 2292 C C . VAL A 1 302 ? -2.306 2.265 16.944 1.00 98.50 302 VAL A C 1
ATOM 2294 O O . VAL A 1 302 ? -2.261 3.353 16.369 1.00 98.50 302 VAL A O 1
ATOM 2297 N N . THR A 1 303 ? -2.022 2.123 18.236 1.00 98.31 303 THR A N 1
ATOM 2298 C CA . THR A 1 303 ? -1.794 3.258 19.136 1.00 98.31 303 THR A CA 1
ATOM 2299 C C . THR A 1 303 ? -0.379 3.300 19.706 1.00 98.31 303 THR A C 1
ATOM 2301 O O . THR A 1 303 ? 0.206 2.277 20.072 1.00 98.31 303 THR A O 1
ATOM 2304 N N . ASN A 1 304 ? 0.163 4.508 19.847 1.00 96.69 304 ASN A N 1
ATOM 2305 C CA . ASN A 1 304 ? 1.406 4.799 20.554 1.00 96.69 304 ASN A CA 1
ATOM 2306 C C . ASN A 1 304 ? 1.167 4.825 22.076 1.00 96.69 304 ASN A C 1
ATOM 2308 O O . ASN A 1 304 ? 1.160 5.872 22.716 1.00 96.69 304 ASN A O 1
ATOM 2312 N N . GLY A 1 305 ? 0.910 3.651 22.653 1.00 95.31 305 GLY A N 1
ATOM 2313 C CA . GLY A 1 305 ? 0.629 3.482 24.080 1.00 95.31 305 GLY A CA 1
ATOM 2314 C C . GLY A 1 305 ? -0.663 2.715 24.341 1.00 95.31 305 GLY A C 1
ATOM 2315 O O . GLY A 1 305 ? -1.465 2.496 23.435 1.00 95.31 305 GLY A O 1
ATOM 2316 N N . ALA A 1 306 ? -0.833 2.270 25.587 1.00 94.31 306 ALA A N 1
ATOM 2317 C CA . ALA A 1 306 ? -1.961 1.438 26.018 1.00 94.31 306 ALA A CA 1
ATOM 2318 C C . ALA A 1 306 ? -3.138 2.239 26.599 1.00 94.31 306 ALA A C 1
ATOM 2320 O O . ALA A 1 306 ? -4.096 1.639 27.076 1.00 94.31 306 ALA A O 1
ATOM 2321 N N . GLY A 1 307 ? -3.060 3.574 26.595 1.00 94.00 307 GLY A N 1
ATOM 2322 C CA . GLY A 1 307 ? -4.178 4.422 26.996 1.00 94.00 307 GLY A CA 1
ATOM 2323 C C . GLY A 1 307 ? -5.387 4.173 26.098 1.00 94.00 307 GLY A C 1
ATOM 2324 O O . GLY A 1 307 ? -5.234 3.940 24.898 1.00 94.00 307 GLY A O 1
ATOM 2325 N N . SER A 1 308 ? -6.580 4.204 26.681 1.00 92.62 308 SER A N 1
ATOM 2326 C CA . SER A 1 308 ? -7.825 4.020 25.941 1.00 92.62 308 SER A CA 1
ATOM 2327 C C . SER A 1 308 ? -8.051 5.184 24.962 1.00 92.62 308 SER A C 1
ATOM 2329 O O . SER A 1 308 ? -7.898 6.334 25.383 1.00 92.62 308 SER A O 1
ATOM 2331 N N . PRO A 1 309 ? -8.457 4.944 23.696 1.00 91.75 309 PRO A N 1
ATOM 2332 C CA . PRO A 1 309 ? -8.800 6.010 22.749 1.00 91.75 309 PRO A CA 1
ATOM 2333 C C . PRO A 1 309 ? -9.784 7.020 23.354 1.00 91.75 309 PRO A C 1
ATOM 2335 O O . PRO A 1 309 ? -10.876 6.641 23.771 1.00 91.75 309 PRO A O 1
ATOM 2338 N N . GLY A 1 310 ? -9.363 8.285 23.483 1.00 88.81 310 GLY A N 1
ATOM 2339 C CA . GLY A 1 310 ? -10.171 9.377 24.045 1.00 88.81 310 GLY A CA 1
ATOM 2340 C C . GLY A 1 310 ? -10.645 9.140 25.485 1.00 88.81 310 GLY A C 1
ATOM 2341 O O . GLY A 1 310 ? -11.662 9.698 25.890 1.00 88.81 310 GLY A O 1
ATOM 2342 N N . GLY A 1 311 ? -9.983 8.237 26.224 1.00 93.25 311 GLY A N 1
ATOM 2343 C CA . GLY A 1 311 ? -10.429 7.752 27.536 1.00 93.25 311 GLY A CA 1
ATOM 2344 C C . GLY A 1 311 ? -11.690 6.876 27.507 1.00 93.25 311 GLY A C 1
ATOM 2345 O O . GLY A 1 311 ? -12.166 6.478 28.563 1.00 93.25 311 GLY A O 1
ATOM 2346 N N . ARG A 1 312 ? -12.237 6.578 26.319 1.00 96.06 312 ARG A N 1
ATOM 2347 C CA . ARG A 1 312 ? -13.578 6.002 26.105 1.00 96.06 312 ARG A CA 1
ATOM 2348 C C . ARG A 1 312 ? -13.566 4.974 24.965 1.00 96.06 312 ARG A C 1
ATOM 2350 O O . ARG A 1 312 ? -14.325 5.054 24.007 1.00 96.06 312 ARG A O 1
ATOM 2357 N N . GLY A 1 313 ? -12.641 4.022 25.036 1.00 95.88 313 GLY A N 1
ATOM 2358 C CA . GLY A 1 313 ? -12.318 3.103 23.942 1.00 95.88 313 GLY A CA 1
ATOM 2359 C C . GLY A 1 313 ? -13.442 2.122 23.628 1.00 95.88 313 GLY A C 1
ATOM 2360 O O . GLY A 1 313 ? -13.677 1.833 22.459 1.00 95.88 313 GLY A O 1
ATOM 2361 N N . GLU A 1 314 ? -14.169 1.669 24.651 1.00 97.56 314 GLU A N 1
ATOM 2362 C CA . GLU A 1 314 ? -15.354 0.823 24.480 1.00 97.56 314 GLU A CA 1
ATOM 2363 C C . GLU A 1 314 ? -16.475 1.566 23.745 1.00 97.56 314 GLU A C 1
ATOM 2365 O O . GLU A 1 314 ? -17.006 1.061 22.760 1.00 97.56 314 GLU A O 1
ATOM 2370 N N . GLU A 1 315 ? -16.760 2.812 24.143 1.00 98.38 315 GLU A N 1
ATOM 2371 C CA . GLU A 1 315 ? -17.711 3.685 23.442 1.00 98.38 315 GLU A CA 1
ATOM 2372 C C . GLU A 1 315 ? -17.272 3.924 21.989 1.00 98.38 315 GLU A C 1
ATOM 2374 O O . GLU A 1 315 ? -18.0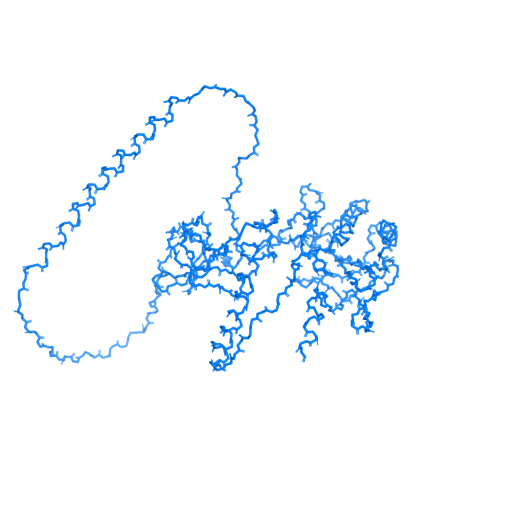80 3.827 21.066 1.00 98.38 315 GLU A O 1
ATOM 2379 N N . PHE A 1 316 ? -15.978 4.184 21.767 1.00 98.31 316 PHE A N 1
ATOM 2380 C CA . PHE A 1 316 ? -15.414 4.359 20.429 1.00 98.31 316 PHE A CA 1
ATOM 2381 C C . PHE A 1 316 ? -15.659 3.125 19.549 1.00 98.31 316 PHE A C 1
ATOM 2383 O O . PHE A 1 316 ? -16.130 3.253 18.419 1.00 98.31 316 PHE A O 1
ATOM 2390 N N . GLY A 1 317 ? -15.368 1.927 20.069 1.00 98.38 317 GLY A N 1
ATOM 2391 C CA . GLY A 1 317 ? -15.593 0.666 19.364 1.00 98.38 317 GLY A CA 1
ATOM 2392 C C . GLY A 1 317 ? -17.073 0.379 19.109 1.00 98.38 317 GLY A C 1
ATOM 2393 O O . GLY A 1 317 ? -17.439 0.027 17.987 1.00 98.38 317 GLY A O 1
ATOM 2394 N N . ALA A 1 318 ? -17.930 0.607 20.106 1.00 98.56 318 ALA A N 1
ATOM 2395 C CA . ALA A 1 318 ? -19.372 0.412 19.991 1.00 98.56 318 ALA A CA 1
ATOM 2396 C C . ALA A 1 318 ? -19.994 1.311 18.915 1.00 98.56 318 ALA A C 1
ATOM 2398 O O . ALA A 1 318 ? -20.817 0.847 18.129 1.00 98.56 318 ALA A O 1
ATOM 2399 N N . ARG A 1 319 ? -19.564 2.575 18.820 1.00 98.62 319 ARG A N 1
ATOM 2400 C CA . ARG A 1 319 ? -20.060 3.512 17.799 1.00 98.62 319 ARG A CA 1
ATOM 2401 C C . ARG A 1 319 ? -19.634 3.139 16.384 1.00 98.62 319 ARG A C 1
ATOM 2403 O O . ARG A 1 319 ? -20.407 3.342 15.455 1.00 98.62 319 ARG A O 1
ATOM 2410 N N . ILE A 1 320 ? -18.446 2.554 16.208 1.00 98.62 320 ILE A N 1
ATOM 2411 C CA . ILE A 1 320 ? -18.054 1.992 14.907 1.00 98.62 320 ILE A CA 1
ATOM 2412 C C . ILE A 1 320 ? -19.009 0.865 14.514 1.00 98.62 320 ILE A C 1
ATOM 2414 O O . ILE A 1 320 ? -19.502 0.859 13.392 1.00 98.62 320 ILE A O 1
ATOM 2418 N N . ALA A 1 321 ? -19.273 -0.073 15.425 1.00 98.44 321 ALA A N 1
ATOM 2419 C CA . ALA A 1 321 ? -20.140 -1.216 15.148 1.00 98.44 321 ALA A CA 1
ATOM 2420 C C . ALA A 1 321 ? -21.621 -0.834 14.984 1.00 98.44 321 ALA A C 1
ATOM 2422 O O . ALA A 1 321 ? -22.357 -1.511 14.270 1.00 98.44 321 ALA A O 1
ATOM 2423 N N . GLN A 1 322 ? -22.056 0.258 15.617 1.00 98.38 322 GLN A N 1
ATOM 2424 C CA . GLN A 1 322 ? -23.383 0.835 15.414 1.00 98.38 322 GLN A CA 1
ATOM 2425 C C . GLN A 1 322 ? -23.547 1.392 13.993 1.00 98.38 322 GLN A C 1
ATOM 2427 O O . GLN A 1 322 ? -24.574 1.147 13.364 1.00 98.38 322 GLN A O 1
ATOM 2432 N N . ASP A 1 323 ? -22.540 2.114 13.489 1.00 98.44 323 ASP A N 1
ATOM 2433 C CA . ASP A 1 323 ? -22.542 2.667 12.127 1.00 98.44 323 ASP A CA 1
ATOM 2434 C C . ASP A 1 323 ? -22.319 1.573 11.059 1.00 98.44 323 ASP A C 1
ATOM 2436 O O . ASP A 1 323 ? -22.791 1.710 9.932 1.00 98.44 323 ASP A O 1
ATOM 2440 N N . HIS A 1 324 ? -21.607 0.493 11.413 1.00 98.44 324 HIS A N 1
ATOM 2441 C CA . HIS A 1 324 ? -21.201 -0.600 10.516 1.00 98.44 324 HIS A CA 1
ATOM 2442 C C . HIS A 1 324 ? -21.511 -1.972 11.140 1.00 98.44 324 HIS A C 1
ATOM 2444 O O . HIS A 1 324 ? -20.632 -2.570 11.772 1.00 98.44 324 HIS A O 1
ATOM 2450 N N . PRO A 1 325 ? -22.740 -2.503 10.980 1.00 98.12 325 PRO A N 1
ATOM 2451 C CA . PRO A 1 325 ? -23.178 -3.749 11.620 1.00 98.12 325 PRO A CA 1
ATOM 2452 C C . PRO A 1 325 ? -22.360 -4.997 11.256 1.00 98.12 325 PRO A C 1
ATOM 2454 O O . PRO A 1 325 ? -22.406 -6.005 11.973 1.00 98.12 325 PRO A O 1
ATOM 2457 N N . GLU A 1 326 ? -21.627 -4.967 10.142 1.00 98.31 326 GLU A N 1
ATOM 2458 C CA . GLU A 1 326 ? -20.691 -6.016 9.742 1.00 98.31 326 GLU A CA 1
ATOM 2459 C C . GLU A 1 326 ? -19.436 -6.080 10.623 1.00 98.31 326 GLU A C 1
ATOM 2461 O O . GLU A 1 326 ? -18.770 -7.116 10.665 1.00 98.31 326 GLU A O 1
ATOM 2466 N N . VAL A 1 327 ? -19.104 -5.007 11.347 1.00 98.75 327 VAL A N 1
ATOM 2467 C CA . VAL A 1 327 ? -17.972 -4.989 12.275 1.00 98.75 327 VAL A CA 1
ATOM 2468 C C . VAL A 1 327 ? -18.308 -5.875 13.468 1.00 98.75 327 VAL A C 1
ATOM 2470 O O . VAL A 1 327 ? -19.253 -5.611 14.205 1.00 98.75 327 VAL A O 1
ATOM 2473 N N . LYS A 1 328 ? -17.526 -6.942 13.655 1.00 98.69 328 LYS A N 1
ATOM 2474 C CA . LYS A 1 328 ? -17.649 -7.893 14.778 1.00 98.69 328 LYS A CA 1
ATOM 2475 C C . LYS A 1 328 ? -16.496 -7.799 15.771 1.00 98.69 328 LYS A C 1
ATOM 2477 O O . LYS A 1 328 ? -16.531 -8.445 16.810 1.00 98.69 328 LYS A O 1
ATOM 2482 N N . SER A 1 329 ? -15.480 -6.998 15.459 1.00 98.75 329 SER A N 1
ATOM 2483 C CA . SER A 1 329 ? -14.276 -6.864 16.271 1.00 98.75 329 SER A CA 1
ATOM 2484 C C . SER A 1 329 ? -13.671 -5.471 16.126 1.00 98.75 329 SER A C 1
ATOM 2486 O O . SER A 1 329 ? -13.394 -5.020 15.011 1.00 98.75 329 SER A O 1
ATOM 2488 N N . VAL A 1 330 ? -13.433 -4.792 17.248 1.00 98.81 330 VAL A N 1
ATOM 2489 C CA . VAL A 1 330 ? -12.637 -3.561 17.307 1.00 98.81 330 VAL A CA 1
ATOM 2490 C C . VAL A 1 330 ? -11.503 -3.766 18.299 1.00 98.81 330 VAL A C 1
ATOM 2492 O O . VAL A 1 330 ? -11.727 -3.975 19.490 1.00 98.81 330 VAL A O 1
ATOM 2495 N N . ILE A 1 331 ? -10.272 -3.690 17.803 1.00 98.75 331 ILE A N 1
ATOM 2496 C CA . ILE A 1 331 ? -9.054 -3.989 18.550 1.00 98.75 331 ILE A CA 1
ATOM 2497 C C . ILE A 1 331 ? -8.176 -2.746 18.629 1.00 98.75 331 ILE A C 1
ATOM 2499 O O . ILE A 1 331 ? -7.904 -2.090 17.627 1.00 98.75 331 ILE A O 1
ATOM 2503 N N . GLN A 1 332 ? -7.643 -2.464 19.808 1.00 98.69 332 GLN A N 1
ATOM 2504 C CA . GLN A 1 332 ? -6.490 -1.595 19.974 1.00 98.69 332 GLN A CA 1
ATOM 2505 C C . GLN A 1 332 ? -5.218 -2.444 19.950 1.00 98.69 332 GLN A C 1
ATOM 2507 O O . GLN A 1 332 ? -5.008 -3.300 20.808 1.00 98.69 332 GLN A O 1
ATOM 2512 N N . ASN A 1 333 ? -4.343 -2.194 18.982 1.00 98.62 333 ASN A N 1
ATOM 2513 C CA . ASN A 1 333 ? -3.009 -2.776 18.935 1.00 98.62 333 ASN A CA 1
ATOM 2514 C C . ASN A 1 333 ? -1.983 -1.745 19.426 1.00 98.62 333 ASN A C 1
ATOM 2516 O O . ASN A 1 333 ? -1.848 -0.664 18.858 1.00 98.62 333 ASN A O 1
ATOM 2520 N N . VAL A 1 334 ? -1.250 -2.066 20.490 1.00 98.25 334 VAL A N 1
ATOM 2521 C CA . VAL A 1 334 ? -0.313 -1.127 21.118 1.00 98.25 334 VAL A CA 1
ATOM 2522 C C . VAL A 1 334 ? 1.074 -1.281 20.508 1.00 98.25 334 VAL A C 1
ATOM 2524 O O . VAL A 1 334 ? 1.711 -2.328 20.657 1.00 98.25 334 VAL A O 1
ATOM 2527 N N . ASN A 1 335 ? 1.571 -0.213 19.883 1.00 97.62 335 ASN A N 1
ATOM 2528 C CA . ASN A 1 335 ? 2.903 -0.153 19.299 1.00 97.62 335 ASN A CA 1
ATOM 2529 C C . ASN A 1 335 ? 3.629 1.153 19.654 1.00 97.62 335 ASN A C 1
ATOM 2531 O O . ASN A 1 335 ? 3.438 2.186 19.012 1.00 97.62 335 ASN A O 1
ATOM 2535 N N . THR A 1 336 ? 4.529 1.070 20.631 1.00 94.88 336 THR A N 1
ATOM 2536 C CA . THR A 1 336 ? 5.448 2.150 21.036 1.00 94.88 336 THR A CA 1
ATOM 2537 C C . THR A 1 336 ? 6.859 1.973 20.461 1.00 94.88 336 THR A C 1
ATOM 2539 O O . THR A 1 336 ? 7.764 2.751 20.767 1.00 94.88 336 THR A O 1
ATOM 2542 N N . ALA A 1 337 ? 7.081 0.932 19.650 1.00 92.44 337 ALA A N 1
ATOM 2543 C CA . ALA A 1 337 ? 8.390 0.631 19.091 1.00 92.44 337 ALA A CA 1
ATOM 2544 C C . ALA A 1 337 ? 8.753 1.602 17.960 1.00 92.44 337 ALA A C 1
ATOM 2546 O O . ALA A 1 337 ? 7.891 2.095 17.222 1.00 92.44 337 ALA A O 1
ATOM 2547 N N . ARG A 1 338 ? 10.062 1.831 17.814 1.00 87.25 338 ARG A N 1
ATOM 2548 C CA . ARG A 1 338 ? 10.647 2.576 16.694 1.00 87.25 338 ARG A CA 1
ATOM 2549 C C . ARG A 1 338 ? 10.791 1.662 15.476 1.00 87.25 338 ARG A C 1
ATOM 2551 O O . ARG A 1 338 ? 11.080 0.477 15.627 1.00 87.25 338 ARG A O 1
ATOM 2558 N N . GLY A 1 339 ? 10.664 2.241 14.286 1.00 86.56 339 GLY A N 1
ATOM 2559 C CA . GLY A 1 339 ? 10.851 1.552 13.009 1.00 86.56 339 GLY A CA 1
ATOM 2560 C C . GLY A 1 339 ? 9.553 1.353 12.230 1.00 86.56 339 GLY A C 1
ATOM 2561 O O . GLY A 1 339 ? 8.488 1.810 12.637 1.00 86.56 339 GLY A O 1
ATOM 2562 N N . SER A 1 340 ? 9.667 0.649 11.104 1.00 86.50 340 SER A N 1
ATOM 2563 C CA . SER A 1 340 ? 8.604 0.470 10.105 1.00 86.50 340 SER A CA 1
ATOM 2564 C C . SER A 1 340 ? 7.573 -0.607 10.455 1.00 86.50 340 SER A C 1
ATOM 2566 O O . SER A 1 340 ? 6.606 -0.811 9.721 1.00 86.50 340 SER A O 1
ATOM 2568 N N . MET A 1 341 ? 7.763 -1.329 11.563 1.00 92.06 341 MET A N 1
ATOM 2569 C CA . MET A 1 341 ? 6.804 -2.337 11.998 1.00 92.06 341 MET A CA 1
ATOM 2570 C C . MET A 1 341 ? 5.517 -1.652 12.456 1.00 92.06 341 MET A C 1
ATOM 2572 O O . MET A 1 341 ? 5.521 -0.901 13.429 1.00 92.06 341 MET A O 1
ATOM 2576 N N . VAL A 1 342 ? 4.417 -1.937 11.761 1.00 94.69 342 VAL A N 1
ATOM 2577 C CA . VAL A 1 342 ? 3.120 -1.297 12.016 1.00 94.69 342 VAL A CA 1
ATOM 2578 C C . VAL A 1 342 ? 2.437 -1.871 13.247 1.00 94.69 342 VAL A C 1
ATOM 2580 O O . VAL A 1 342 ? 1.993 -1.115 14.103 1.00 94.69 342 VAL A O 1
ATOM 2583 N N . LEU A 1 343 ? 2.378 -3.195 13.369 1.00 96.94 343 LEU A N 1
ATOM 2584 C CA . LEU A 1 343 ? 1.706 -3.854 14.486 1.00 96.94 343 LEU A CA 1
ATOM 2585 C C . LEU A 1 343 ? 2.682 -4.127 15.631 1.00 96.94 343 LEU A C 1
ATOM 2587 O O . LEU A 1 343 ? 3.768 -4.660 15.425 1.00 96.94 343 LEU A O 1
ATOM 2591 N N . GLY A 1 344 ? 2.266 -3.790 16.845 1.00 96.31 344 GLY A N 1
ATOM 2592 C CA . GLY A 1 344 ? 2.924 -4.193 18.077 1.00 96.31 344 GLY A CA 1
ATOM 2593 C C . GLY A 1 344 ? 2.437 -5.555 18.574 1.00 96.31 344 GLY A C 1
ATOM 2594 O O . GLY A 1 344 ? 1.663 -6.254 17.917 1.00 96.31 344 GLY A O 1
ATOM 2595 N N . ARG A 1 345 ? 2.901 -5.938 19.766 1.00 94.25 345 ARG A N 1
ATOM 2596 C CA . ARG A 1 345 ? 2.692 -7.285 20.329 1.00 94.25 345 ARG A CA 1
ATOM 2597 C C . ARG A 1 345 ? 1.451 -7.420 21.212 1.00 94.25 345 ARG A C 1
ATOM 2599 O O . ARG A 1 345 ? 1.063 -8.539 21.520 1.00 94.25 345 ARG A O 1
ATOM 2606 N N . LYS A 1 346 ? 0.862 -6.306 21.651 1.00 97.12 346 LYS A N 1
ATOM 2607 C CA . LYS A 1 346 ? -0.267 -6.295 22.590 1.00 97.12 346 LYS A CA 1
ATOM 2608 C C . LYS A 1 346 ? -1.544 -5.878 21.870 1.00 97.12 346 LYS A C 1
ATOM 2610 O O . LYS A 1 346 ? -1.574 -4.807 21.271 1.00 97.12 346 LYS A O 1
ATOM 2615 N N . ASN A 1 347 ? -2.582 -6.701 21.992 1.00 98.12 347 ASN A N 1
ATOM 2616 C CA . ASN A 1 347 ? -3.939 -6.411 21.540 1.00 98.12 347 ASN A CA 1
ATOM 2617 C C . ASN A 1 347 ? -4.847 -6.207 22.758 1.00 98.12 347 ASN A C 1
ATOM 2619 O O . ASN A 1 347 ? -4.683 -6.885 23.772 1.00 98.12 347 ASN A O 1
ATOM 2623 N N . ILE A 1 348 ? -5.780 -5.267 22.660 1.00 98.38 348 ILE A N 1
ATOM 2624 C CA . ILE A 1 348 ? -6.821 -4.992 23.651 1.00 98.38 348 ILE A CA 1
ATOM 2625 C C . ILE A 1 348 ? -8.141 -4.948 22.883 1.00 98.38 348 ILE A C 1
ATOM 2627 O O . ILE A 1 348 ? -8.249 -4.213 21.901 1.00 98.38 348 ILE A O 1
ATOM 2631 N N . VAL A 1 349 ? -9.125 -5.741 23.296 1.00 98.62 349 VAL A N 1
ATOM 2632 C CA . VAL A 1 349 ? -10.466 -5.695 22.704 1.00 98.62 349 VAL A CA 1
ATOM 2633 C C . VAL A 1 349 ? -11.158 -4.435 23.207 1.00 98.62 349 VAL A C 1
ATOM 2635 O O . VAL A 1 349 ? -11.284 -4.238 24.412 1.00 98.62 349 VAL A O 1
ATOM 2638 N N . LEU A 1 350 ? -11.562 -3.570 22.282 1.00 98.56 350 LEU A N 1
ATOM 2639 C CA . LEU A 1 350 ? -12.376 -2.398 22.586 1.00 98.56 350 LEU A CA 1
ATOM 2640 C C . LEU A 1 350 ? -13.862 -2.723 22.461 1.00 98.56 350 LEU A C 1
ATOM 2642 O O . LEU A 1 350 ? -14.662 -2.202 23.223 1.00 98.56 350 LEU A O 1
ATOM 2646 N N . TRP A 1 351 ? -14.234 -3.573 21.502 1.00 98.69 351 TRP A N 1
ATOM 2647 C CA . TRP A 1 351 ? -15.616 -3.995 21.302 1.00 98.69 351 TRP A CA 1
ATOM 2648 C C . TRP A 1 351 ? -15.683 -5.314 20.517 1.00 98.69 351 TRP A C 1
ATOM 2650 O O . TRP A 1 351 ? -14.890 -5.527 19.595 1.00 98.69 351 TRP A O 1
ATOM 2660 N N . GLY A 1 352 ? -16.657 -6.165 20.848 1.00 98.38 352 GLY A N 1
ATOM 2661 C CA . GLY A 1 352 ? -16.930 -7.416 20.138 1.00 98.38 352 GLY A CA 1
ATOM 2662 C C . GLY A 1 352 ? -15.910 -8.523 20.419 1.00 98.38 352 GLY A C 1
ATOM 2663 O O . GLY A 1 352 ? -15.439 -8.686 21.541 1.00 98.38 352 GLY A O 1
ATOM 2664 N N . GLU A 1 353 ? -15.593 -9.300 19.388 1.00 98.25 353 GLU A N 1
ATOM 2665 C CA . GLU A 1 353 ? -14.738 -10.487 19.469 1.00 98.25 353 GLU A CA 1
ATOM 2666 C C . GLU A 1 353 ? -13.246 -10.157 19.283 1.00 98.25 353 GLU A C 1
ATOM 2668 O O . GLU A 1 353 ? -12.878 -9.159 18.662 1.00 98.25 353 GLU A O 1
ATOM 2673 N N . GLU A 1 354 ? -12.346 -11.036 19.738 1.00 97.94 354 GLU A N 1
ATOM 2674 C CA . GLU A 1 354 ? -10.897 -10.906 19.472 1.00 97.94 354 GLU A CA 1
ATOM 2675 C C . GLU A 1 354 ? -10.528 -11.229 18.006 1.00 97.94 354 GLU A C 1
ATOM 2677 O O . GLU A 1 354 ? -9.503 -10.786 17.476 1.00 97.94 354 GLU A O 1
ATOM 2682 N N . THR A 1 355 ? -11.365 -12.021 17.334 1.00 98.38 355 THR A N 1
ATOM 2683 C CA . THR A 1 355 ? -11.135 -12.518 15.974 1.00 98.38 355 THR A CA 1
ATOM 2684 C C . THR A 1 355 ? -12.404 -12.445 15.141 1.00 98.38 355 THR A C 1
ATOM 2686 O O . THR A 1 355 ? -13.480 -12.685 15.675 1.00 98.38 355 THR A O 1
ATOM 2689 N N . ILE A 1 356 ? -12.263 -12.244 13.831 1.00 98.38 356 ILE A N 1
ATOM 2690 C CA . ILE A 1 356 ? -13.336 -12.506 12.854 1.00 98.38 356 ILE A CA 1
ATOM 2691 C C . ILE A 1 356 ? -13.131 -13.872 12.203 1.00 98.38 356 ILE A C 1
ATOM 2693 O O . ILE A 1 356 ? -12.019 -14.409 12.224 1.00 98.38 356 ILE A O 1
ATOM 2697 N N . THR A 1 357 ? -14.179 -14.432 11.611 1.00 97.94 357 THR A N 1
ATOM 2698 C CA . THR A 1 357 ? -14.123 -15.713 10.904 1.00 97.94 357 THR A CA 1
ATOM 2699 C C . THR A 1 357 ? -14.354 -15.509 9.418 1.00 97.94 357 THR A C 1
ATOM 2701 O O . THR A 1 357 ? -15.361 -14.933 9.028 1.00 97.94 357 THR A O 1
ATOM 2704 N N . ASP A 1 358 ? -13.458 -16.026 8.580 1.00 96.81 358 ASP A N 1
ATOM 2705 C CA . ASP A 1 358 ? -13.655 -16.106 7.131 1.00 96.81 358 ASP A CA 1
ATOM 2706 C C . ASP A 1 358 ? -13.912 -17.547 6.682 1.00 96.81 358 ASP A C 1
ATOM 2708 O O . ASP A 1 358 ? -13.533 -18.500 7.367 1.00 96.81 358 ASP A O 1
ATOM 2712 N N . ARG A 1 359 ? -14.553 -17.710 5.522 1.00 94.62 359 ARG A N 1
ATOM 2713 C CA . ARG A 1 359 ? -14.796 -19.012 4.895 1.00 94.62 359 ARG A CA 1
ATOM 2714 C C . ARG A 1 359 ? -14.260 -19.030 3.469 1.00 94.62 359 ARG A C 1
ATOM 2716 O O . ARG A 1 359 ? -14.616 -18.179 2.661 1.00 94.62 359 ARG A O 1
ATOM 2723 N N . MET A 1 360 ? -13.440 -20.028 3.152 1.00 91.75 360 MET A N 1
ATOM 2724 C CA . MET A 1 360 ? -12.848 -20.206 1.824 1.00 91.75 360 MET A CA 1
ATOM 2725 C C . MET A 1 360 ? -12.745 -21.698 1.505 1.00 91.75 360 MET A C 1
ATOM 2727 O O . MET A 1 360 ? -12.220 -22.456 2.315 1.00 91.75 360 MET A O 1
ATOM 2731 N N . GLU A 1 361 ? -13.272 -22.119 0.349 1.00 89.62 361 GLU A N 1
ATOM 2732 C CA . GLU A 1 361 ? -13.279 -23.525 -0.103 1.00 89.62 361 GLU A CA 1
ATOM 2733 C C . GLU A 1 361 ? -13.777 -24.520 0.973 1.00 89.62 361 GLU A C 1
ATOM 2735 O O . GLU A 1 361 ? -13.208 -25.588 1.175 1.00 89.62 361 GLU A O 1
ATOM 2740 N N . GLY A 1 362 ? -14.831 -24.156 1.713 1.00 87.38 362 GLY A N 1
ATOM 2741 C CA . GLY A 1 362 ? -15.423 -24.998 2.766 1.00 87.38 362 GLY A CA 1
ATOM 2742 C C . GLY A 1 362 ? -14.681 -24.996 4.111 1.00 87.38 362 GLY A C 1
ATOM 2743 O O . GLY A 1 362 ? -15.214 -25.511 5.093 1.00 87.38 362 GLY A O 1
ATOM 2744 N N . LEU A 1 363 ? -13.504 -24.373 4.195 1.00 92.50 363 LEU A N 1
ATOM 2745 C CA . LEU A 1 363 ? -12.740 -24.207 5.433 1.00 92.50 363 LEU A CA 1
ATOM 2746 C C . LEU A 1 363 ? -13.125 -22.908 6.149 1.00 92.50 363 LEU A C 1
ATOM 2748 O O . LEU A 1 363 ? -13.491 -21.923 5.506 1.00 92.50 363 LEU A O 1
ATOM 2752 N N . ALA A 1 364 ? -13.015 -22.900 7.479 1.00 95.62 364 ALA A N 1
ATOM 2753 C CA . ALA A 1 364 ? -13.227 -21.721 8.316 1.00 95.62 364 ALA A CA 1
ATOM 2754 C C . ALA A 1 364 ? -11.903 -21.259 8.942 1.00 95.62 364 ALA A C 1
ATOM 2756 O O . ALA A 1 364 ? -11.184 -22.055 9.547 1.00 95.62 364 ALA A O 1
ATOM 2757 N N . PHE A 1 365 ? -11.599 -19.967 8.828 1.00 96.56 365 PHE A N 1
ATOM 2758 C CA . PHE A 1 365 ? -10.357 -19.360 9.303 1.00 96.56 365 PHE A CA 1
ATOM 2759 C C . PHE A 1 365 ? -10.655 -18.284 10.340 1.00 96.56 365 PHE A C 1
ATOM 2761 O O . PHE A 1 365 ? -11.341 -17.311 10.036 1.00 96.56 365 PHE A O 1
ATOM 2768 N N . ARG A 1 366 ? -10.094 -18.413 11.547 1.00 97.56 366 ARG A N 1
ATOM 2769 C CA . ARG A 1 366 ? -10.116 -17.338 12.549 1.00 97.56 366 ARG A CA 1
ATOM 2770 C C . ARG A 1 366 ? -8.978 -16.358 12.280 1.00 97.56 366 ARG A C 1
ATOM 2772 O O . ARG A 1 366 ? -7.810 -16.743 12.246 1.00 97.56 366 ARG A O 1
ATOM 2779 N N . ILE A 1 367 ? -9.314 -15.087 12.108 1.00 97.62 367 ILE A N 1
ATOM 2780 C CA . ILE A 1 367 ? -8.384 -14.015 11.756 1.00 97.62 367 ILE A CA 1
ATOM 2781 C C . ILE A 1 367 ? -8.277 -13.066 12.950 1.00 97.62 367 ILE A C 1
ATOM 2783 O O . ILE A 1 367 ? -9.257 -12.429 13.330 1.00 97.62 367 ILE A O 1
ATOM 2787 N N . SER A 1 368 ? -7.082 -12.959 13.535 1.00 97.62 368 SER A N 1
ATOM 2788 C CA . SER A 1 368 ? -6.776 -12.008 14.610 1.00 97.62 368 SER A CA 1
ATOM 2789 C C . SER A 1 368 ? -6.201 -10.706 14.049 1.00 97.62 368 SER A C 1
ATOM 2791 O O . SER A 1 368 ? -5.854 -10.625 12.867 1.00 97.62 368 SER A O 1
ATOM 2793 N N . ALA A 1 369 ? -6.022 -9.682 14.887 1.00 97.06 369 ALA A N 1
ATOM 2794 C CA . ALA A 1 369 ? -5.400 -8.420 14.474 1.00 97.06 369 ALA A CA 1
ATOM 2795 C C . ALA A 1 369 ? -3.988 -8.612 13.879 1.00 97.06 369 ALA A C 1
ATOM 2797 O O . ALA A 1 369 ? -3.644 -7.995 12.867 1.00 97.06 369 ALA A O 1
ATOM 2798 N N . THR A 1 370 ? -3.195 -9.531 14.434 1.00 96.00 370 THR A N 1
ATOM 2799 C CA . THR A 1 370 ? -1.783 -9.749 14.072 1.00 96.00 370 THR A CA 1
ATOM 2800 C C . THR A 1 370 ? -1.544 -10.916 13.116 1.00 96.00 370 THR A C 1
ATOM 2802 O O . THR A 1 370 ? -0.436 -11.038 12.596 1.00 96.00 370 THR A O 1
ATOM 2805 N N . SER A 1 371 ? -2.551 -11.749 12.825 1.00 95.31 371 SER A N 1
ATOM 2806 C CA . SER A 1 371 ? -2.376 -12.864 11.891 1.00 95.31 371 SER A CA 1
ATOM 2807 C C . SER A 1 371 ? -2.209 -12.397 10.440 1.00 95.31 371 SER A C 1
ATOM 2809 O O . SER A 1 371 ? -2.827 -11.420 9.984 1.00 95.31 371 SER A O 1
ATOM 2811 N N . PHE A 1 372 ? -1.370 -13.125 9.701 1.00 95.69 372 PHE A N 1
ATOM 2812 C CA . PHE A 1 372 ? -1.318 -13.038 8.249 1.00 95.69 372 PHE A CA 1
ATOM 2813 C C . PHE A 1 372 ? -2.515 -13.777 7.645 1.00 95.69 372 PHE A C 1
ATOM 281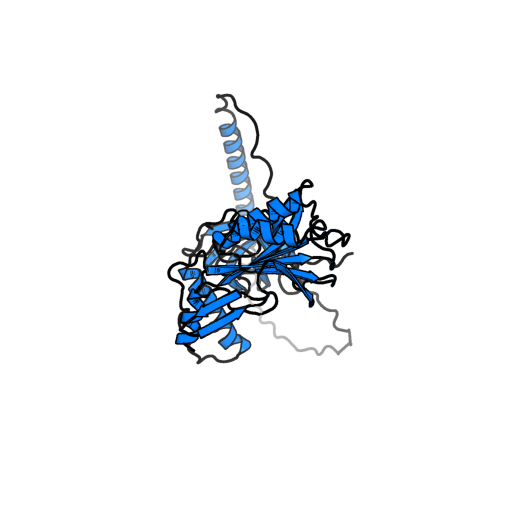5 O O . PHE A 1 372 ? -2.859 -14.876 8.071 1.00 95.69 372 PHE A O 1
ATOM 2822 N N . TYR A 1 373 ? -3.123 -13.166 6.634 1.00 94.88 373 TYR A N 1
ATOM 2823 C CA . TYR A 1 373 ? -4.158 -13.765 5.805 1.00 94.88 373 TYR A CA 1
ATOM 2824 C C . TYR A 1 373 ? -4.043 -13.175 4.400 1.00 94.88 373 TYR A C 1
ATOM 2826 O O . TYR A 1 373 ? -3.642 -12.012 4.249 1.00 94.88 373 TYR A O 1
ATOM 2834 N N . GLN A 1 374 ? -4.342 -13.979 3.379 1.00 95.62 374 GLN A N 1
ATOM 2835 C CA . GLN A 1 374 ? -4.179 -13.554 1.9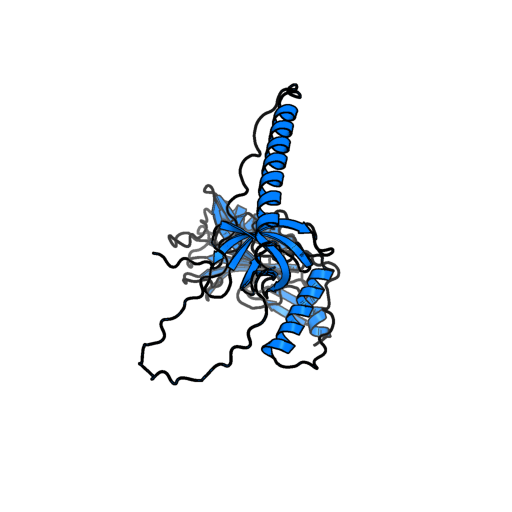94 1.00 95.62 374 GLN A CA 1
ATOM 2836 C C . GLN A 1 374 ? -5.078 -12.359 1.686 1.00 95.62 374 GLN A C 1
ATOM 2838 O O . GLN A 1 374 ? -6.264 -12.354 2.016 1.00 95.62 374 GLN A O 1
ATOM 2843 N N . VAL A 1 375 ? -4.501 -11.336 1.047 1.00 96.50 375 VAL A N 1
ATOM 2844 C CA . VAL A 1 375 ? -5.203 -10.062 0.851 1.00 96.50 375 VAL A CA 1
ATOM 2845 C C . VAL A 1 375 ? -6.154 -10.058 -0.338 1.00 96.50 375 VAL A C 1
ATOM 2847 O O . VAL A 1 375 ? -7.015 -9.192 -0.394 1.00 96.50 375 VAL A O 1
ATOM 2850 N N . ASN A 1 376 ? -6.012 -10.998 -1.277 1.00 96.88 376 ASN A N 1
ATOM 2851 C CA . ASN A 1 376 ? -6.897 -11.163 -2.431 1.00 96.88 376 ASN A CA 1
ATOM 2852 C C . ASN A 1 376 ? -7.559 -12.552 -2.377 1.00 96.88 376 ASN A C 1
ATOM 2854 O O . ASN A 1 376 ? -7.007 -13.505 -2.935 1.00 96.88 376 ASN A O 1
ATOM 2858 N N . PRO A 1 377 ? -8.718 -12.694 -1.708 1.00 93.12 377 PRO A N 1
ATOM 2859 C CA . PRO A 1 377 ? -9.425 -13.969 -1.580 1.00 93.12 377 PRO A CA 1
ATOM 2860 C C . PRO A 1 377 ? -9.763 -14.617 -2.924 1.00 93.12 377 PRO A C 1
ATOM 2862 O O . PRO A 1 377 ? -9.601 -15.823 -3.077 1.00 93.12 377 PRO A O 1
ATOM 2865 N N . ILE A 1 378 ? -10.147 -13.811 -3.920 1.00 93.50 378 ILE A N 1
ATOM 2866 C CA . ILE A 1 378 ? -10.542 -14.289 -5.253 1.00 93.50 378 ILE A CA 1
ATOM 2867 C C . ILE A 1 378 ? -9.369 -15.003 -5.935 1.00 93.50 378 ILE A C 1
ATOM 2869 O O . ILE A 1 378 ? -9.514 -16.122 -6.417 1.00 93.50 378 ILE A O 1
ATOM 2873 N N . GLN A 1 379 ? -8.179 -14.397 -5.922 1.00 95.56 379 GLN A N 1
ATOM 2874 C CA . GLN A 1 379 ? -6.977 -15.033 -6.475 1.00 95.56 379 GLN A CA 1
ATOM 2875 C C . GLN A 1 379 ? -6.382 -16.108 -5.560 1.00 95.56 379 GLN A C 1
ATOM 2877 O O . GLN A 1 379 ? -5.682 -16.991 -6.046 1.00 95.56 379 GLN A O 1
ATOM 2882 N N . THR A 1 380 ? -6.676 -16.078 -4.258 1.00 94.62 380 THR A N 1
ATOM 2883 C CA . THR A 1 380 ? -6.236 -17.126 -3.321 1.00 94.62 380 THR A CA 1
ATOM 2884 C C . THR A 1 380 ? -6.880 -18.464 -3.656 1.00 94.62 380 THR A C 1
ATOM 2886 O O . THR A 1 380 ? -6.181 -19.470 -3.721 1.00 94.62 380 THR A O 1
ATOM 2889 N N . VAL A 1 381 ? -8.182 -18.467 -3.956 1.00 92.56 381 VAL A N 1
ATOM 2890 C CA . VAL A 1 381 ? -8.891 -19.676 -4.404 1.00 92.56 381 VAL A CA 1
ATOM 2891 C C . VAL A 1 381 ? -8.261 -20.232 -5.683 1.00 92.56 381 VAL A C 1
ATOM 2893 O O . VAL A 1 381 ? -7.970 -21.423 -5.764 1.00 92.56 381 VAL A O 1
ATOM 2896 N N . THR A 1 382 ? -7.982 -19.372 -6.666 1.00 93.69 382 THR A N 1
ATOM 2897 C CA . THR A 1 382 ? -7.315 -19.773 -7.914 1.00 93.69 382 THR A CA 1
ATOM 2898 C C . THR A 1 382 ? -5.924 -20.355 -7.666 1.00 93.69 382 THR A C 1
ATOM 2900 O O . THR A 1 382 ? -5.580 -21.382 -8.247 1.00 93.69 382 THR A O 1
ATOM 2903 N N . LEU A 1 383 ? -5.136 -19.725 -6.789 1.00 93.94 383 LEU A N 1
ATOM 2904 C CA . LEU A 1 383 ? -3.808 -20.199 -6.410 1.00 93.94 383 LEU A CA 1
ATOM 2905 C C . LEU A 1 383 ? -3.879 -21.586 -5.762 1.00 93.94 383 LEU A C 1
ATOM 2907 O O . LEU A 1 383 ? -3.152 -22.482 -6.177 1.00 93.94 383 LEU A O 1
ATOM 2911 N N . TYR A 1 384 ? -4.766 -21.774 -4.783 1.00 91.12 384 TYR A N 1
ATOM 2912 C CA . TYR A 1 384 ? -4.887 -23.030 -4.036 1.00 91.12 384 TYR A CA 1
ATOM 2913 C C . TYR A 1 384 ? -5.437 -24.184 -4.867 1.00 91.12 384 TYR A C 1
ATOM 2915 O O . TYR A 1 384 ? -5.067 -25.320 -4.623 1.00 91.12 384 TYR A O 1
ATOM 2923 N N . ARG A 1 385 ? -6.283 -23.916 -5.866 1.00 90.88 385 ARG A N 1
ATOM 2924 C CA . ARG A 1 385 ? -6.742 -24.955 -6.803 1.00 90.88 385 ARG A CA 1
ATOM 2925 C C . ARG A 1 385 ? -5.669 -25.379 -7.807 1.00 90.88 385 ARG A C 1
ATOM 2927 O O . ARG A 1 385 ? -5.848 -26.387 -8.487 1.00 90.88 385 ARG A O 1
ATOM 2934 N N . LYS A 1 386 ? -4.624 -24.564 -7.987 1.00 89.44 386 LYS A N 1
ATOM 2935 C CA . LYS A 1 386 ? -3.571 -24.797 -8.981 1.00 89.44 386 LYS A CA 1
ATOM 2936 C C . LYS A 1 386 ? -2.306 -25.413 -8.385 1.00 89.44 386 LYS A C 1
ATOM 2938 O O . LYS A 1 386 ? -1.635 -26.146 -9.112 1.00 89.44 386 LYS A O 1
ATOM 2943 N N . ALA A 1 387 ? -1.973 -25.036 -7.150 1.00 74.94 387 ALA A N 1
ATOM 2944 C CA . ALA A 1 387 ? -0.928 -25.656 -6.337 1.00 74.94 387 ALA A CA 1
ATOM 2945 C C . ALA A 1 387 ? -1.330 -27.084 -5.958 1.00 74.94 387 ALA A C 1
ATOM 2947 O O . ALA A 1 387 ? -0.416 -27.935 -5.922 1.00 74.94 387 ALA A O 1
#

pLDDT: mean 81.04, std 26.52, range [22.94, 98.88]

Solvent-accessible surface area (backbone atoms only — not comparable to full-atom values): 22995 Å² total; per-residue (Å²): 140,79,91,80,60,89,67,51,78,59,95,83,84,88,83,85,89,88,89,86,85,87,87,83,87,90,76,87,70,65,65,66,58,58,59,54,58,55,55,56,55,52,55,57,55,53,58,56,56,57,57,59,61,61,67,66,67,69,75,78,79,78,84,80,91,76,94,77,85,84,81,90,75,89,77,81,91,71,95,67,81,84,71,82,77,74,76,72,66,97,66,51,68,74,39,76,46,77,37,54,20,80,33,64,47,100,80,49,26,10,31,24,59,57,98,87,39,40,34,38,23,58,89,41,51,54,70,16,35,32,36,28,33,25,68,35,74,56,98,77,38,33,37,28,47,67,74,48,72,76,40,74,35,92,46,59,34,82,53,94,48,92,56,55,92,50,39,53,77,65,69,59,47,49,36,29,73,67,46,48,38,50,53,55,36,48,54,51,48,51,44,39,34,76,73,62,70,43,82,87,66,85,76,67,82,60,85,83,63,97,70,87,49,45,48,31,36,56,52,74,23,50,25,28,69,54,94,93,36,78,37,44,19,45,43,27,41,59,52,88,51,66,41,74,48,81,73,55,72,46,43,32,66,69,52,37,54,50,50,52,50,51,53,54,49,33,57,76,45,68,53,40,34,32,38,84,87,83,66,44,47,38,35,41,31,44,32,34,43,46,21,83,61,63,57,32,24,34,42,34,42,24,20,51,44,85,72,50,58,62,80,39,31,46,61,54,29,46,52,51,31,69,79,35,76,46,40,48,18,24,33,39,29,31,33,78,70,87,72,88,70,72,77,44,90,45,77,43,74,33,26,77,39,81,48,46,54,26,45,59,97,91,43,77,43,80,44,45,90,85,57,88,72,81,45,41,60,75,59,46,54,57,49,65,78,70,108

Nearest PDB structures (foldseek):
  5xj1-assembly1_A  TM=9.519E-01  e=5.676E-32  Streptococcus pneumoniae TIGR4
  5xj2-assembly2_B  TM=9.665E-01  e=1.687E-30  Streptococcus pneumoniae TIGR4
  1uwv-assembly1_A  TM=8.548E-01  e=2.336E-22  Escherichia coli K-12
  2vs1-assembly1_A  TM=8.008E-01  e=5.450E-18  Pyrococcus abyssi
  1yvc-assembly1_A  TM=8.421E-01  e=4.561E-05  Methanococcus maripaludis